Protein 7EL5 (pdb70)

Organism: Xenopus laevis (NCBI:txid8355)

B-factor: mean 45.61, std 12.73, range [25.12, 98.73]

InterPro domains:
  IPR001134 Netrin domain [PS50189] (156-281)
  IPR015526 Frizzled/secreted frizzled-related protein [PTHR11309] (25-147)
  IPR020067 Frizzled domain [PF01392] (31-131)
  IPR020067 Frizzled domain [PS50038] (22-139)
  IPR020067 Frizzled domain [SM00063] (26-141)
  IPR036790 Frizzled cysteine-rich domain superfamily [G3DSA:1.10.2000.10] (22-146)
  IPR036790 Frizzled cysteine-rich domain superfamily [SSF63501] (25-137)
  IPR041772 Sizzled, cysteine-rich domain [cd07452] (19-159)

Sequence (476 aa):
STKCVTIPTEMAMCNDVGYSEMRLPNLMGHTNMAEVVPKSAEWQNLLQTGCHPYARTFLCSLFAPVCLDTFIQPCRSMCVAVRDSCAPVLACHGHSWPESLDCDRFPAGEDMCLDTLLPKPSCQGCPLIEEFFSHKTVLEAFCDNNFAVKVKLAEGPVEFIKQGLLLPYDTRTMIEQWLLINENCAQKLIRTRPTVYVIAGDIHHGKVKVNRIFHWQKKDSQLTLATRRWRHHKCSTKCVTIPTEMAMCNDVGYSEMRLPNLMGHTNMAEVVPKSAEWQNLLQTGCHPYARTFLCSLFAPVCLDTFIQPCRSMCVAVRDSCAPVLACHHGHSWPESLDCDRFPAGEDMCLELPKPSCQGCPLIEEFFSHKTVLEAFCDNNFAVKVKLAKKKYEYETEGPVEFIKQGLLLPYDTRTMIEQWLLINENCAQKLIRTRPTVYVIAGDIHHGKVKVNRIFHWQKKDSQLTLATRRWRHHKC

Foldseek 3Di:
DKDKAFDDPLQVLPPPPPDTIAMPPFQLNDHDPVVLRVVSVVCVLLVLLPQDPCLSVQVCLRSGNDPDPDRAHAALVVLVVNQVRRQQLQVLVVHGDDPSSDSVVHHHDDPSHDDDCDAHAGRDDAADADEDDALVVVLVLPVPFQWKWKAKACGDFIGTLRQPPHDRVNVVSRVVSNCSSNVVNVCVVNPDDIWIKMWGWYCDVHHIDTHHIYTDDDPDDGVVVNSVCNVVDDD/DKDKAFDDPLQPLPCPPPDGIFIPPFQLRDHDDVVLRVVSVVCVLLVLLCLDPCLSQQVCCRRGNHPDPDRQHAALVSLVSNQVRRQQLQVLVPHGDDPSSDSVVHHDDPVSDDQAQAEGRDDAADADEDDALVVVLVLCVVFQFKKKWKWAADPHQIFTDDAIHTLHCGSHDRVCVRSRVSSNCSSNVVNVCVQYDPGIWMWMWTFYTDPSYTDTHYIYTDDPPDDRVVVNSVCNVPDDD

CATH classification: 1.10.2000.10

Structure (mmCIF, N/CA/C/O backbone):
data_7EL5
#
_entry.id   7EL5
#
_cell.length_a   63.880
_cell.length_b   77.480
_cell.length_c   107.490
_cell.angle_alpha   90.000
_cell.angle_beta   90.000
_cell.angle_gamma   90.000
#
_symmetry.space_group_name_H-M   'P 21 21 21'
#
loop_
_entity.id
_entity.type
_entity.pdbx_description
1 polymer 'Secreted Xwnt8 inhibitor sizzled'
2 water water
#
loop_
_atom_site.group_PDB
_atom_site.id
_atom_site.type_symbol
_atom_site.label_atom_id
_atom_site.label_alt_id
_atom_site.label_comp_id
_atom_site.label_asym_id
_atom_site.label_entity_id
_atom_site.label_seq_id
_atom_site.pdbx_PDB_ins_code
_atom_site.Cartn_x
_atom_site.Cartn_y
_atom_site.Cartn_z
_atom_site.occupancy
_atom_site.B_iso_or_equiv
_atom_site.auth_seq_id
_atom_site.auth_comp_id
_atom_site.auth_asym_id
_atom_site.auth_atom_id
_atom_site.pdbx_PDB_model_num
ATOM 1 N N . SER A 1 9 ? 48.870 32.813 28.084 1.00 53.17 24 SER A N 1
ATOM 2 C CA . SER A 1 9 ? 49.682 32.558 26.907 1.00 52.19 24 SER A CA 1
ATOM 3 C C . SER A 1 9 ? 49.662 31.063 26.596 1.00 52.43 24 SER A C 1
ATOM 4 O O . SER A 1 9 ? 49.688 30.205 27.481 1.00 51.09 24 SER A O 1
ATOM 7 N N . THR A 1 10 ? 49.592 30.766 25.315 1.00 50.60 25 THR A N 1
ATOM 8 C CA . THR A 1 10 ? 49.597 29.403 24.817 1.00 49.99 25 THR A CA 1
ATOM 9 C C . THR A 1 10 ? 50.773 29.260 23.866 1.00 50.70 25 THR A C 1
ATOM 10 O O . THR A 1 10 ? 51.032 30.164 23.063 1.00 47.21 25 THR A O 1
ATOM 14 N N . LYS A 1 11 ? 51.516 28.157 23.983 1.00 45.02 26 LYS A N 1
ATOM 15 C CA . LYS A 1 11 ? 52.651 27.934 23.100 1.00 47.54 26 LYS A CA 1
ATOM 16 C C . LYS A 1 11 ? 52.630 26.527 22.516 1.00 46.24 26 LYS A C 1
ATOM 17 O O . LYS A 1 11 ? 51.988 25.612 23.039 1.00 43.35 26 LYS A O 1
ATOM 23 N N . CYS A 1 12 ? 53.356 26.377 21.413 1.00 44.19 27 CYS A N 1
ATOM 24 C CA . CYS A 1 12 ? 53.499 25.115 20.700 1.00 47.44 27 CYS A CA 1
ATOM 25 C C . CYS A 1 12 ? 54.911 24.588 20.928 1.00 46.41 27 CYS A C 1
ATOM 26 O O . CYS A 1 12 ? 55.887 25.251 20.564 1.00 48.45 27 CYS A O 1
ATOM 29 N N . VAL A 1 13 ? 55.023 23.408 21.531 1.00 43.82 28 VAL A N 1
ATOM 30 C CA . VAL A 1 13 ? 56.317 22.872 21.933 1.00 43.62 28 VAL A CA 1
ATOM 31 C C . VAL A 1 13 ? 56.453 21.448 21.425 1.00 45.03 28 VAL A C 1
ATOM 32 O O . VAL A 1 13 ? 55.466 20.721 21.256 1.00 46.55 28 VAL A O 1
ATOM 36 N N . THR A 1 14 ? 57.692 21.051 21.158 1.00 44.41 29 THR A N 1
ATOM 37 C CA . THR A 1 14 ? 57.924 19.716 20.642 1.00 47.78 29 THR A CA 1
ATOM 38 C C . THR A 1 14 ? 57.678 18.678 21.735 1.00 46.83 29 THR A C 1
ATOM 39 O O . THR A 1 14 ? 57.902 18.926 22.924 1.00 44.63 29 THR A O 1
ATOM 43 N N . ILE A 1 15 ? 57.154 17.530 21.320 1.00 44.20 30 ILE A N 1
ATOM 44 C CA . ILE A 1 15 ? 56.939 16.389 22.205 1.00 46.48 30 ILE A CA 1
ATOM 45 C C . ILE A 1 15 ? 58.305 15.755 22.442 1.00 47.89 30 ILE A C 1
ATOM 46 O O . ILE A 1 15 ? 58.931 15.279 21.489 1.00 50.58 30 ILE A O 1
ATOM 51 N N . PRO A 1 16 ? 58.828 15.758 23.664 1.00 49.15 31 PRO A N 1
ATOM 52 C CA . PRO A 1 16 ? 60.134 15.136 23.894 1.00 49.59 31 PRO A CA 1
ATOM 53 C C . PRO A 1 16 ? 60.019 13.620 23.895 1.00 49.29 31 PRO A C 1
ATOM 54 O O . PRO A 1 16 ? 58.971 13.052 24.213 1.00 47.18 31 PRO A O 1
ATOM 58 N N . THR A 1 17 ? 61.111 12.966 23.494 1.00 49.10 32 THR A N 1
ATOM 59 C CA . THR A 1 17 ? 61.138 11.509 23.477 1.00 52.28 32 THR A CA 1
ATOM 60 C C . THR A 1 17 ? 60.858 10.916 24.852 1.00 50.78 32 THR A C 1
ATOM 61 O O . THR A 1 17 ? 60.345 9.795 24.937 1.00 50.81 32 THR A O 1
ATOM 65 N N . GLU A 1 18 ? 61.147 11.657 25.924 1.00 50.13 33 GLU A N 1
ATOM 66 C CA . GLU A 1 18 ? 60.933 11.142 27.271 1.00 55.55 33 GLU A CA 1
ATOM 67 C C . GLU A 1 18 ? 59.450 10.977 27.599 1.00 52.09 33 GLU A C 1
ATOM 68 O O . GLU A 1 18 ? 59.114 10.208 28.499 1.00 51.51 33 GLU A O 1
ATOM 74 N N . MET A 1 19 ? 58.562 11.679 26.891 1.00 49.11 34 MET A N 1
ATOM 75 C CA . MET A 1 19 ? 57.113 11.465 26.965 1.00 44.54 34 MET A CA 1
ATOM 76 C C . MET A 1 19 ? 56.697 10.225 26.183 1.00 44.02 34 MET A C 1
ATOM 77 O O . MET A 1 19 ? 56.312 10.292 25.015 1.00 41.13 34 MET A O 1
ATOM 82 N N . ALA A 1 20 ? 56.721 9.073 26.860 1.00 44.27 35 ALA A N 1
ATOM 83 C CA . ALA A 1 20 ? 56.440 7.819 26.174 1.00 40.51 35 ALA A CA 1
ATOM 84 C C . ALA A 1 20 ? 54.981 7.702 25.737 1.00 38.87 35 ALA A C 1
ATOM 85 O O . ALA A 1 20 ? 54.697 7.018 24.751 1.00 39.33 35 ALA A O 1
ATOM 87 N N . MET A 1 21 ? 54.048 8.319 26.466 1.00 35.96 36 MET A N 1
ATOM 88 C CA . MET A 1 21 ? 52.653 8.349 26.032 1.00 37.38 36 MET A CA 1
ATOM 89 C C . MET A 1 21 ? 52.530 8.677 24.544 1.00 36.63 36 MET A C 1
ATOM 90 O O . MET A 1 21 ? 51.810 8.009 23.795 1.00 33.04 36 MET A O 1
ATOM 95 N N . CYS A 1 22 ? 53.215 9.733 24.106 1.00 33.51 37 CYS A N 1
ATOM 96 C CA . CYS A 1 22 ? 52.863 10.400 22.853 1.00 38.96 37 CYS A CA 1
ATOM 97 C C . CYS A 1 22 ? 54.056 10.606 21.933 1.00 42.80 37 CYS A C 1
ATOM 98 O O . CYS A 1 22 ? 53.952 11.380 20.973 1.00 42.64 37 CYS A O 1
ATOM 101 N N . ASN A 1 23 ? 55.197 9.968 22.205 1.00 41.54 38 ASN A N 1
ATOM 102 C CA . ASN A 1 23 ? 56.371 10.262 21.387 1.00 44.81 38 ASN A CA 1
ATOM 103 C C . ASN A 1 23 ? 56.358 9.553 20.043 1.00 43.67 38 ASN A C 1
ATOM 104 O O . ASN A 1 23 ? 57.255 9.788 19.234 1.00 48.50 38 ASN A O 1
ATOM 109 N N . ASP A 1 24 ? 55.369 8.713 19.770 1.00 44.76 39 ASP A N 1
ATOM 110 C CA . ASP A 1 24 ? 55.334 7.963 18.514 1.00 49.57 39 ASP A CA 1
ATOM 111 C C . ASP A 1 24 ? 53.898 7.842 18.014 1.00 49.01 39 ASP A C 1
ATOM 112 O O . ASP A 1 24 ? 53.403 6.749 17.731 1.00 49.10 39 ASP A O 1
ATOM 117 N N . VAL A 1 25 ? 53.200 8.977 17.912 1.00 47.42 40 VAL A N 1
ATOM 118 C CA . VAL A 1 25 ? 51.800 8.982 17.509 1.00 50.82 40 VAL A CA 1
ATOM 119 C C . VAL A 1 25 ? 51.549 9.809 16.248 1.00 50.31 40 VAL A C 1
ATOM 120 O O . VAL A 1 25 ? 50.399 10.138 15.955 1.00 48.49 40 VAL A O 1
ATOM 124 N N . GLY A 1 26 ? 52.593 10.180 15.512 1.00 48.81 41 GLY A N 1
ATOM 125 C CA . GLY A 1 26 ? 52.366 10.751 14.193 1.00 50.96 41 GLY A CA 1
ATOM 126 C C . GLY A 1 26 ? 52.607 12.241 14.074 1.00 50.77 41 GLY A C 1
ATOM 127 O O . GLY A 1 26 ? 53.181 12.706 13.085 1.00 53.26 41 GLY A O 1
ATOM 128 N N . TYR A 1 27 ? 52.152 13.021 15.042 1.00 51.80 42 TYR A N 1
ATOM 129 C CA . TYR A 1 27 ? 52.520 14.425 15.075 1.00 47.40 42 TYR A CA 1
ATOM 130 C C . TYR A 1 27 ? 53.604 14.591 16.128 1.00 48.49 42 TYR A C 1
ATOM 131 O O . TYR A 1 27 ? 53.793 13.725 16.988 1.00 47.66 42 TYR A O 1
ATOM 140 N N . SER A 1 28 ? 54.335 15.697 16.046 1.00 45.62 43 SER A N 1
ATOM 141 C CA . SER A 1 28 ? 55.513 15.861 16.884 1.00 45.33 43 SER A CA 1
ATOM 142 C C . SER A 1 28 ? 55.476 17.076 17.797 1.00 43.94 43 SER A C 1
ATOM 143 O O . SER A 1 28 ? 56.426 17.275 18.560 1.00 45.71 43 SER A O 1
ATOM 146 N N . GLU A 1 29 ? 54.423 17.895 17.754 1.00 43.85 44 GLU A N 1
ATOM 147 C CA . GLU A 1 29 ? 54.351 19.113 18.553 1.00 40.30 44 GLU A CA 1
ATOM 148 C C . GLU A 1 29 ? 53.005 19.194 19.268 1.00 38.10 44 GLU A C 1
ATOM 149 O O . GLU A 1 29 ? 52.001 18.646 18.799 1.00 38.66 44 GLU A O 1
ATOM 155 N N . MET A 1 30 ? 52.983 19.886 20.407 1.00 36.51 45 MET A N 1
ATOM 156 C CA . MET A 1 30 ? 51.792 19.923 21.243 1.00 36.52 45 MET A CA 1
ATOM 157 C C . MET A 1 30 ? 51.567 21.302 21.841 1.00 37.64 45 MET A C 1
ATOM 158 O O . MET A 1 30 ? 52.492 22.100 21.994 1.00 38.77 45 MET A O 1
ATOM 163 N N . ARG A 1 31 ? 50.323 21.531 22.250 1.00 34.16 46 ARG A N 1
ATOM 164 C CA . ARG A 1 31 ? 49.886 22.781 22.861 1.00 38.73 46 ARG A CA 1
ATOM 165 C C . ARG A 1 31 ? 50.080 22.766 24.376 1.00 39.73 46 ARG A C 1
ATOM 166 O O . ARG A 1 31 ? 49.794 21.765 25.054 1.00 31.35 46 ARG A O 1
ATOM 174 N N . LEU A 1 32 ? 50.592 23.876 24.896 1.00 34.20 47 LEU A N 1
ATOM 175 C CA . LEU A 1 32 ? 50.586 24.150 26.328 1.00 37.78 47 LEU A CA 1
ATOM 176 C C . LEU A 1 32 ? 49.852 25.464 26.571 1.00 41.92 47 LEU A C 1
ATOM 177 O O . LEU A 1 32 ? 50.085 26.434 25.835 1.00 40.64 47 LEU A O 1
ATOM 182 N N . PRO A 1 33 ? 48.945 25.538 27.557 1.00 40.06 48 PRO A N 1
ATOM 183 C CA . PRO A 1 33 ? 48.508 24.415 28.403 1.00 37.60 48 PRO A CA 1
ATOM 184 C C . PRO A 1 33 ? 47.778 23.318 27.632 1.00 36.21 48 PRO A C 1
ATOM 185 O O . PRO A 1 33 ? 47.186 23.588 26.573 1.00 36.21 48 PRO A O 1
ATOM 189 N N . ASN A 1 34 ? 47.832 22.082 28.128 1.00 35.65 49 ASN A N 1
ATOM 190 C CA . ASN A 1 34 ? 47.131 21.008 27.442 1.00 35.63 49 ASN A CA 1
ATOM 191 C C . ASN A 1 34 ? 45.700 20.960 27.978 1.00 36.45 49 ASN A C 1
ATOM 192 O O . ASN A 1 34 ? 45.285 21.830 28.749 1.00 35.48 49 ASN A O 1
ATOM 197 N N . LEU A 1 35 ? 44.912 19.966 27.562 1.00 35.23 50 LEU A N 1
ATOM 198 C CA . LEU A 1 35 ? 43.531 19.880 28.032 1.00 35.89 50 LEU A CA 1
ATOM 199 C C . LEU A 1 35 ? 43.418 19.410 29.472 1.00 37.41 50 LEU A C 1
ATOM 200 O O . LEU A 1 35 ? 42.336 19.523 30.058 1.00 40.01 50 LEU A O 1
ATOM 205 N N . MET A 1 36 ? 44.494 18.885 30.048 1.00 35.17 51 MET A N 1
ATOM 206 C CA . MET A 1 36 ? 44.605 18.540 31.465 1.00 36.38 51 MET A CA 1
ATOM 207 C C . MET A 1 36 ? 44.921 19.734 32.354 1.00 38.87 51 MET A C 1
ATOM 208 O O . MET A 1 36 ? 44.983 19.568 33.577 1.00 37.08 51 MET A O 1
ATOM 213 N N . GLY A 1 37 ? 45.144 20.917 31.773 1.00 37.91 52 GLY A N 1
ATOM 214 C CA . GLY A 1 37 ? 45.523 22.077 32.556 1.00 40.73 52 GLY A CA 1
ATOM 215 C C . GLY A 1 37 ? 46.981 22.143 32.953 1.00 41.64 52 GLY A C 1
ATOM 216 O O . GLY A 1 37 ? 47.361 23.086 33.657 1.00 41.79 52 GLY A O 1
ATOM 217 N N . HIS A 1 38 ? 47.812 21.180 32.540 1.00 36.37 53 HIS A N 1
ATOM 218 C CA . HIS A 1 38 ? 49.245 21.295 32.780 1.00 39.08 53 HIS A CA 1
ATOM 219 C C . HIS A 1 38 ? 49.808 22.478 31.996 1.00 42.10 53 HIS A C 1
ATOM 220 O O . HIS A 1 38 ? 49.468 22.687 30.827 1.00 37.52 53 HIS A O 1
ATOM 227 N N . THR A 1 39 ? 50.690 23.245 32.645 1.00 39.97 54 THR A N 1
ATOM 228 C CA . THR A 1 39 ? 51.216 24.487 32.086 1.00 43.74 54 THR A CA 1
ATOM 229 C C . THR A 1 39 ? 52.638 24.355 31.558 1.00 43.41 54 THR A C 1
ATOM 230 O O . THR A 1 39 ? 53.107 25.259 30.859 1.00 46.77 54 THR A O 1
ATOM 234 N N . ASN A 1 40 ? 53.345 23.284 31.893 1.00 40.05 55 ASN A N 1
ATOM 235 C CA . ASN A 1 40 ? 54.730 23.139 31.467 1.00 44.54 55 ASN A CA 1
ATOM 236 C C . ASN A 1 40 ? 55.098 21.665 31.356 1.00 44.79 55 ASN A C 1
ATOM 237 O O . ASN A 1 40 ? 54.416 20.782 31.897 1.00 44.13 55 ASN A O 1
ATOM 242 N N . MET A 1 41 ? 56.206 21.403 30.652 1.00 43.82 56 MET A N 1
ATOM 243 C CA . MET A 1 41 ? 56.584 20.028 30.340 1.00 43.35 56 MET A CA 1
ATOM 244 C C . MET A 1 41 ? 57.107 19.272 31.552 1.00 44.57 56 MET A C 1
ATOM 245 O O . MET A 1 41 ? 57.034 18.035 31.574 1.00 40.78 56 MET A O 1
ATOM 250 N N . ALA A 1 42 ? 57.643 19.971 32.554 1.00 44.23 57 ALA A N 1
ATOM 251 C CA . ALA A 1 42 ? 58.033 19.282 33.779 1.00 44.07 57 ALA A CA 1
ATOM 252 C C . ALA A 1 42 ? 56.829 18.691 34.495 1.00 43.86 57 ALA A C 1
ATOM 253 O O . ALA A 1 42 ? 56.985 17.761 35.287 1.00 44.29 57 ALA A O 1
ATOM 255 N N . GLU A 1 43 ? 55.637 19.227 34.251 1.00 43.06 58 GLU A N 1
ATOM 256 C CA . GLU A 1 43 ? 54.395 18.670 34.767 1.00 42.28 58 GLU A CA 1
ATOM 257 C C . GLU A 1 43 ? 53.790 17.631 33.817 1.00 40.25 58 GLU A C 1
ATOM 258 O O . GLU A 1 43 ? 53.367 16.552 34.260 1.00 38.66 58 GLU A O 1
ATOM 264 N N . VAL A 1 44 ? 53.797 17.918 32.512 1.00 38.01 59 VAL A N 1
ATOM 265 C CA . VAL A 1 44 ? 53.182 17.031 31.521 1.00 38.00 59 VAL A CA 1
ATOM 266 C C . VAL A 1 44 ? 53.792 15.630 31.570 1.00 37.68 59 VAL A C 1
ATOM 267 O O . VAL A 1 44 ? 53.074 14.619 31.558 1.00 35.14 59 VAL A O 1
ATOM 271 N N . VAL A 1 45 ? 55.120 15.542 31.560 1.00 36.79 60 VAL A N 1
ATOM 272 C CA . VAL A 1 45 ? 55.805 14.267 31.356 1.00 37.67 60 VAL A CA 1
ATOM 273 C C . VAL A 1 45 ? 55.585 13.293 32.516 1.00 36.76 60 VAL A C 1
ATOM 274 O O . VAL A 1 45 ? 55.182 12.147 32.271 1.00 35.99 60 VAL A O 1
ATOM 278 N N . PRO A 1 46 ? 55.832 13.664 33.777 1.00 37.81 61 PRO A N 1
ATOM 279 C CA . PRO A 1 46 ? 55.572 12.686 34.851 1.00 37.24 61 PRO A CA 1
ATOM 280 C C . PRO A 1 46 ? 54.099 12.354 35.013 1.00 36.83 61 PRO A C 1
ATOM 281 O O . PRO A 1 46 ? 53.771 11.200 35.313 1.00 34.73 61 PRO A O 1
ATOM 285 N N . LYS A 1 47 ? 53.193 13.321 34.824 1.00 34.01 62 LYS A N 1
ATOM 286 C CA . LYS A 1 47 ? 51.773 12.985 34.876 1.00 35.27 62 LYS A CA 1
ATOM 287 C C . LYS A 1 47 ? 51.412 11.987 33.781 1.00 34.30 62 LYS A C 1
ATOM 288 O O . LYS A 1 47 ? 50.642 11.047 34.008 1.00 34.46 62 LYS A O 1
ATOM 294 N N . SER A 1 48 ? 51.953 12.180 32.582 1.00 32.45 63 SER A N 1
ATOM 295 C CA . SER A 1 48 ? 51.684 11.243 31.499 1.00 34.70 63 SER A CA 1
ATOM 296 C C . SER A 1 48 ? 52.278 9.869 31.792 1.00 32.58 63 SER A C 1
ATOM 297 O O . SER A 1 48 ? 51.678 8.842 31.437 1.00 32.46 63 SER A O 1
ATOM 300 N N . ALA A 1 49 ? 53.439 9.833 32.453 1.00 32.57 64 ALA A N 1
ATOM 301 C CA . ALA A 1 49 ? 54.103 8.571 32.764 1.00 36.27 64 ALA A CA 1
ATOM 302 C C . ALA A 1 49 ? 53.278 7.691 33.705 1.00 36.03 64 ALA A C 1
ATOM 303 O O . ALA A 1 49 ? 53.437 6.458 33.689 1.00 38.37 64 ALA A O 1
ATOM 305 N N . GLU A 1 50 ? 52.399 8.285 34.532 1.00 33.87 65 GLU A N 1
ATOM 306 C CA . GLU A 1 50 ? 51.488 7.474 35.352 1.00 34.72 65 GLU A CA 1
ATOM 307 C C . GLU A 1 50 ? 50.642 6.500 34.542 1.00 36.62 65 GLU A C 1
ATOM 308 O O . GLU A 1 50 ? 50.097 5.554 35.119 1.00 30.37 65 GLU A O 1
ATOM 314 N N . TRP A 1 51 ? 50.471 6.737 33.245 1.00 32.32 66 TRP A N 1
ATOM 315 C CA . TRP A 1 51 ? 49.611 5.914 32.412 1.00 35.15 66 TRP A CA 1
ATOM 316 C C . TRP A 1 51 ? 50.379 4.836 31.666 1.00 34.92 66 TRP A C 1
ATOM 317 O O . TRP A 1 51 ? 49.763 4.055 30.937 1.00 32.97 66 TRP A O 1
ATOM 328 N N . GLN A 1 52 ? 51.700 4.772 31.842 1.00 34.68 67 GLN A N 1
ATOM 329 C CA . GLN A 1 52 ? 52.521 3.926 30.984 1.00 38.07 67 GLN A CA 1
ATOM 330 C C . GLN A 1 52 ? 52.176 2.453 31.165 1.00 37.45 67 GLN A C 1
ATOM 331 O O . GLN A 1 52 ? 52.046 1.724 30.181 1.00 36.16 67 GLN A O 1
ATOM 337 N N . ASN A 1 53 ? 51.991 2.014 32.413 1.00 35.14 68 ASN A N 1
ATOM 338 C CA . ASN A 1 53 ? 51.593 0.634 32.677 1.00 39.86 68 ASN A CA 1
ATOM 339 C C . ASN A 1 53 ? 50.258 0.317 32.021 1.00 38.14 68 ASN A C 1
ATOM 340 O O . ASN A 1 53 ? 50.118 -0.704 31.337 1.00 33.55 68 ASN A O 1
ATOM 345 N N . LEU A 1 54 ? 49.269 1.204 32.198 1.00 32.75 69 LEU A N 1
ATOM 346 C CA . LEU A 1 54 ? 47.935 0.974 31.644 1.00 32.79 69 LEU A CA 1
ATOM 347 C C . LEU A 1 54 ? 47.988 0.797 30.134 1.00 38.19 69 LEU A C 1
ATOM 348 O O . LEU A 1 54 ? 47.376 -0.128 29.581 1.00 33.83 69 LEU A O 1
ATOM 353 N N . LEU A 1 55 ? 48.716 1.685 29.451 1.00 35.23 70 LEU A N 1
ATOM 354 C CA . LEU A 1 55 ? 48.767 1.655 27.995 1.00 36.64 70 LEU A CA 1
ATOM 355 C C . LEU A 1 55 ? 49.422 0.380 27.476 1.00 37.70 70 LEU A C 1
ATOM 356 O O . LEU A 1 55 ? 49.159 -0.022 26.342 1.00 39.39 70 LEU A O 1
ATOM 361 N N . GLN A 1 56 ? 50.250 -0.274 28.282 1.00 37.59 71 GLN A N 1
ATOM 362 C CA . GLN A 1 56 ? 50.847 -1.527 27.835 1.00 39.49 71 GLN A CA 1
ATOM 363 C C . GLN A 1 56 ? 49.909 -2.716 27.964 1.00 37.48 71 GLN A C 1
ATOM 364 O O . GLN A 1 56 ? 50.233 -3.792 27.444 1.00 38.93 71 GLN A O 1
ATOM 370 N N . THR A 1 57 ? 48.765 -2.563 28.638 1.00 37.52 72 THR 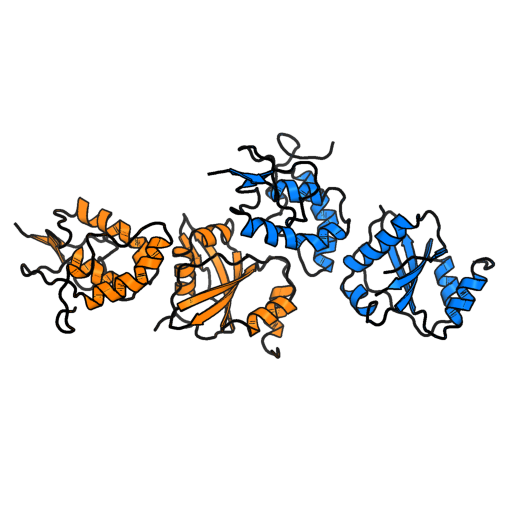A N 1
ATOM 371 C CA . THR A 1 57 ? 47.854 -3.685 28.825 1.00 37.46 72 THR A CA 1
ATOM 372 C C . THR A 1 57 ? 47.006 -3.967 27.599 1.00 37.81 72 THR A C 1
ATOM 373 O O . THR A 1 57 ? 46.347 -5.014 27.555 1.00 36.89 72 THR A O 1
ATOM 377 N N . GLY A 1 58 ? 46.997 -3.063 26.614 1.00 38.17 73 GLY A N 1
ATOM 378 C CA . GLY A 1 58 ? 46.157 -3.237 25.453 1.00 33.04 73 GLY A CA 1
ATOM 379 C C . GLY A 1 58 ? 44.669 -3.193 25.722 1.00 35.55 73 GLY A C 1
ATOM 380 O O . GLY A 1 58 ? 43.907 -3.685 24.901 1.00 35.78 73 GLY A O 1
ATOM 381 N N . CYS A 1 59 ? 44.218 -2.584 26.829 1.00 34.93 74 CYS A N 1
ATOM 382 C CA . CYS A 1 59 ? 42.793 -2.631 27.189 1.00 36.07 74 CYS A CA 1
ATOM 383 C C . CYS A 1 59 ? 41.867 -1.944 26.173 1.00 36.15 74 CYS A C 1
ATOM 384 O O . CYS A 1 59 ? 40.685 -2.300 26.091 1.00 35.00 74 CYS A O 1
ATOM 387 N N . HIS A 1 60 ? 42.353 -0.985 25.392 1.00 34.40 75 HIS A N 1
ATOM 388 C CA . HIS A 1 60 ? 41.505 -0.407 24.358 1.00 36.78 75 HIS A CA 1
ATOM 389 C C . HIS A 1 60 ? 42.382 0.169 23.256 1.00 36.36 75 HIS A C 1
ATOM 390 O O . HIS A 1 60 ? 43.349 0.901 23.528 1.00 34.18 75 HIS A O 1
ATOM 397 N N . PRO A 1 61 ? 42.073 -0.140 22.001 1.00 36.86 76 PRO A N 1
ATOM 398 C CA . PRO A 1 61 ? 42.936 0.316 20.900 1.00 39.03 76 PRO A CA 1
ATOM 399 C C . PRO A 1 61 ? 43.039 1.823 20.795 1.00 36.55 76 PRO A C 1
ATOM 400 O O . PRO A 1 61 ? 44.040 2.313 20.259 1.00 37.57 76 PRO A O 1
ATOM 404 N N . TYR A 1 62 ? 42.041 2.569 21.275 1.00 35.80 77 TYR A N 1
ATOM 405 C CA . TYR A 1 62 ? 42.043 4.029 21.214 1.00 39.20 77 TYR A CA 1
ATOM 406 C C . TYR A 1 62 ? 42.489 4.683 22.523 1.00 35.24 77 TYR A C 1
ATOM 407 O O . TYR A 1 62 ? 42.399 5.912 22.654 1.00 33.08 77 TYR A O 1
ATOM 416 N N . ALA A 1 63 ? 42.964 3.895 23.490 1.00 33.62 78 ALA A N 1
ATOM 417 C CA . ALA A 1 63 ? 43.374 4.461 24.772 1.00 33.00 78 ALA A CA 1
ATOM 418 C C . ALA A 1 63 ? 44.467 5.508 24.580 1.00 33.11 78 ALA A C 1
ATOM 419 O O . ALA A 1 63 ? 44.377 6.622 25.117 1.00 30.98 78 ALA A O 1
ATOM 421 N N . ARG A 1 64 ? 45.491 5.187 23.785 1.00 30.43 79 ARG A N 1
ATOM 422 C CA . ARG A 1 64 ? 46.589 6.130 23.597 1.00 32.99 79 ARG A CA 1
ATOM 423 C C . ARG A 1 64 ? 46.136 7.358 22.810 1.00 32.69 79 ARG A C 1
ATOM 424 O O . ARG A 1 64 ? 46.528 8.487 23.136 1.00 28.72 79 ARG A O 1
ATOM 432 N N . THR A 1 65 ? 45.299 7.160 21.789 1.00 31.37 80 THR A N 1
ATOM 433 C CA . THR A 1 65 ? 44.761 8.295 21.034 1.00 35.35 80 THR A CA 1
ATOM 434 C C . THR A 1 65 ? 43.983 9.232 21.947 1.00 33.15 80 THR A C 1
ATOM 435 O O . THR A 1 65 ? 44.143 10.461 21.895 1.00 33.56 80 THR A O 1
ATOM 439 N N . PHE A 1 66 ? 43.130 8.649 22.788 1.00 29.44 81 PHE A N 1
ATOM 440 C CA . PHE A 1 66 ? 42.313 9.412 23.714 1.00 33.56 81 PHE A CA 1
ATOM 441 C C . PHE A 1 66 ? 43.182 10.211 24.674 1.00 34.29 81 PHE A C 1
ATOM 442 O O . PHE A 1 66 ? 42.956 11.411 24.882 1.00 30.47 81 PHE A O 1
ATOM 450 N N . LEU A 1 67 ? 44.172 9.547 25.295 1.00 31.75 82 LEU A N 1
ATOM 451 C CA . LEU A 1 67 ? 45.004 10.232 26.278 1.00 30.90 82 LEU A CA 1
ATOM 452 C C . LEU A 1 67 ? 45.901 11.290 25.629 1.00 31.24 82 LEU A C 1
ATOM 453 O O . LEU A 1 67 ? 46.072 12.386 26.179 1.00 29.11 82 LEU A O 1
ATOM 458 N N . CYS A 1 68 ? 46.493 10.989 24.475 1.00 29.96 83 CYS A N 1
ATOM 459 C CA . CYS A 1 68 ? 47.340 11.992 23.820 1.00 32.94 83 CYS A CA 1
ATOM 460 C C . CYS A 1 68 ? 46.551 13.229 23.392 1.00 31.80 83 CYS A C 1
ATOM 461 O O . CYS A 1 68 ? 47.083 14.347 23.417 1.00 29.96 83 CYS A O 1
ATOM 464 N N . SER A 1 69 ? 45.287 13.067 23.011 1.00 30.52 84 SER A N 1
ATOM 465 C CA . SER A 1 69 ? 44.510 14.247 22.656 1.00 32.85 84 SER A CA 1
ATOM 466 C C . SER A 1 69 ? 44.311 15.180 23.844 1.00 32.77 84 SER A C 1
ATOM 467 O O . SER A 1 69 ? 44.041 16.370 23.641 1.00 33.53 84 SER A O 1
ATOM 470 N N . LEU A 1 70 ? 44.455 14.679 25.077 1.00 30.39 85 LEU A N 1
ATOM 471 C CA . LEU A 1 70 ? 44.353 15.491 26.278 1.00 29.26 85 LEU A CA 1
ATOM 472 C C . LEU A 1 70 ? 45.710 15.956 26.783 1.00 33.00 85 LEU A C 1
ATOM 473 O O . LEU A 1 70 ? 45.852 17.121 27.216 1.00 31.44 85 LEU A O 1
ATOM 478 N N . PHE A 1 71 ? 46.711 15.069 26.725 1.00 29.20 86 PHE A N 1
ATOM 479 C CA . PHE A 1 71 ? 48.042 15.348 27.262 1.00 31.37 86 PHE A CA 1
ATOM 480 C C . PHE A 1 71 ? 48.916 16.100 26.261 1.00 32.65 86 PHE A C 1
ATOM 481 O O . PHE A 1 71 ? 49.710 16.961 26.663 1.00 29.27 86 PHE A O 1
ATOM 489 N N . ALA A 1 72 ? 48.774 15.790 24.971 1.00 28.84 87 ALA A N 1
ATOM 490 C CA . ALA A 1 72 ? 49.579 16.382 23.899 1.00 35.49 87 ALA A CA 1
ATOM 491 C C . ALA A 1 72 ? 48.675 16.867 22.763 1.00 32.00 87 ALA A C 1
ATOM 492 O O . ALA A 1 72 ? 48.744 16.374 21.628 1.00 31.90 87 ALA A O 1
ATOM 494 N N . PRO A 1 73 ? 47.804 17.836 23.035 1.00 31.88 88 PRO A N 1
ATOM 495 C CA . PRO A 1 73 ? 46.868 18.277 21.998 1.00 33.76 88 PRO A CA 1
ATOM 496 C C . PRO A 1 73 ? 47.579 19.032 20.886 1.00 34.65 88 PRO A C 1
ATOM 497 O O . PRO A 1 73 ? 48.618 19.661 21.096 1.00 35.18 88 PRO A O 1
ATOM 501 N N . VAL A 1 74 ? 46.980 18.987 19.697 1.00 34.97 89 VAL A N 1
ATOM 502 C CA . VAL A 1 74 ? 47.555 19.678 18.546 1.00 35.65 89 VAL A CA 1
ATOM 503 C C . VAL A 1 74 ? 47.557 21.188 18.764 1.00 41.32 89 VAL A C 1
ATOM 504 O O . VAL A 1 74 ? 46.851 21.731 19.628 1.00 40.03 89 VAL A O 1
ATOM 508 N N . CYS A 1 75 ? 48.390 21.871 17.980 1.00 38.36 90 CYS A N 1
ATOM 509 C CA . CYS A 1 75 ? 48.712 23.277 18.206 1.00 44.08 90 CYS A CA 1
ATOM 510 C C . CYS A 1 75 ? 47.715 24.204 17.503 1.00 45.24 90 CYS A C 1
ATOM 511 O O . CYS A 1 75 ? 48.035 24.954 16.575 1.00 46.68 90 CYS A O 1
ATOM 514 N N . LEU A 1 76 ? 46.484 24.169 18.003 1.00 47.09 91 LEU A N 1
ATOM 515 C CA . LEU A 1 76 ? 45.480 25.186 17.724 1.00 48.83 91 LEU A CA 1
ATOM 516 C C . LEU A 1 76 ? 45.173 25.956 19.001 1.00 51.93 91 LEU A C 1
ATOM 517 O O . LEU A 1 76 ? 45.451 25.488 20.106 1.00 46.61 91 LEU A O 1
ATOM 522 N N . ASP A 1 77 ? 44.614 27.168 18.861 1.00 50.80 92 ASP A N 1
ATOM 523 C CA . ASP A 1 77 ? 44.116 27.779 20.088 1.00 52.78 92 ASP A CA 1
ATOM 524 C C . ASP A 1 77 ? 42.796 27.149 20.508 1.00 52.55 92 ASP A C 1
ATOM 525 O O . ASP A 1 77 ? 42.482 27.095 21.703 1.00 52.92 92 ASP A O 1
ATOM 530 N N . THR A 1 78 ? 42.023 26.666 19.547 1.00 52.37 93 THR A N 1
ATOM 531 C CA . THR A 1 78 ? 40.823 25.912 19.856 1.00 52.26 93 THR A CA 1
ATOM 532 C C . THR A 1 78 ? 41.191 24.524 20.384 1.00 50.23 93 THR A C 1
ATOM 533 O O . THR A 1 78 ? 42.029 23.828 19.806 1.00 48.73 93 THR A O 1
ATOM 537 N N . PHE A 1 79 ? 40.573 24.129 21.487 1.00 48.52 94 PHE A N 1
ATOM 538 C CA . PHE A 1 79 ? 40.731 22.774 22.005 1.00 45.77 94 PHE A CA 1
ATOM 539 C C . PHE A 1 79 ? 39.800 21.826 21.248 1.00 44.60 94 PHE A C 1
ATOM 540 O O . PHE A 1 79 ? 38.588 22.058 21.187 1.00 49.42 94 PHE A O 1
ATOM 548 N N . ILE A 1 80 ? 40.342 20.772 20.647 1.00 42.14 95 ILE A N 1
ATOM 549 C CA . ILE A 1 80 ? 39.516 19.746 20.022 1.00 41.61 95 ILE A CA 1
ATOM 550 C C . ILE A 1 80 ? 39.464 18.594 21.025 1.00 44.44 95 ILE A C 1
ATOM 551 O O . ILE A 1 80 ? 40.420 17.826 21.161 1.00 42.50 95 ILE A O 1
ATOM 556 N N . GLN A 1 81 ? 38.360 18.482 21.741 1.00 41.50 96 GLN A N 1
ATOM 557 C CA . GLN A 1 81 ? 38.232 17.517 22.824 1.00 40.73 96 GLN A CA 1
ATOM 558 C C . GLN A 1 81 ? 37.838 16.153 22.266 1.00 37.97 96 GLN A C 1
ATOM 559 O O . GLN A 1 81 ? 37.123 16.082 21.271 1.00 39.20 96 GLN A O 1
ATOM 565 N N . PRO A 1 82 ? 38.225 15.049 22.912 1.00 40.58 97 PRO A N 1
ATOM 566 C CA . PRO A 1 82 ? 37.603 13.765 22.555 1.00 38.37 97 PRO A CA 1
ATOM 567 C C . PRO A 1 82 ? 36.104 13.840 22.810 1.00 37.90 97 PRO A C 1
ATOM 568 O O . PRO A 1 82 ? 35.651 14.532 23.728 1.00 36.92 97 PRO A O 1
ATOM 572 N N . CYS A 1 83 ? 35.327 13.185 21.947 1.00 35.20 98 CYS A N 1
ATOM 573 C CA . CYS A 1 83 ? 33.883 13.107 22.154 1.00 37.88 98 CYS A CA 1
ATOM 574 C C . CYS A 1 83 ? 33.577 12.238 23.372 1.00 36.63 98 CYS A C 1
ATOM 575 O O . CYS A 1 83 ? 34.346 11.343 23.718 1.00 31.66 98 CYS A O 1
ATOM 578 N N . ARG A 1 84 ? 32.433 12.512 24.014 1.00 35.56 99 ARG A N 1
ATOM 579 C CA . ARG A 1 84 ? 32.046 11.746 25.201 1.00 36.85 99 ARG A CA 1
ATOM 580 C C . ARG A 1 84 ? 32.061 10.250 24.913 1.00 35.56 99 ARG A C 1
ATOM 581 O O . ARG A 1 84 ? 32.528 9.450 25.734 1.00 35.03 99 ARG A O 1
ATOM 589 N N . SER A 1 85 ? 31.588 9.857 23.730 1.00 34.23 100 SER A N 1
ATOM 590 C CA . SER A 1 85 ? 31.486 8.430 23.416 1.00 36.42 100 SER A CA 1
ATOM 591 C C . SER A 1 85 ? 32.856 7.762 23.360 1.00 36.32 100 SER A C 1
ATOM 592 O O . SER A 1 85 ? 32.974 6.564 23.637 1.00 36.51 100 SER A O 1
ATOM 595 N N . MET A 1 86 ? 33.901 8.507 22.984 1.00 36.58 101 MET A N 1
ATOM 596 C CA . MET A 1 86 ? 35.255 7.960 23.047 1.00 38.57 101 MET A CA 1
ATOM 597 C C . MET A 1 86 ? 35.730 7.817 24.491 1.00 34.60 101 MET A C 1
ATOM 598 O O . MET A 1 86 ? 36.349 6.806 24.855 1.00 31.93 101 MET A O 1
ATOM 603 N N . CYS A 1 87 ? 35.453 8.816 25.335 1.00 33.87 102 CYS A N 1
ATOM 604 C CA . CYS A 1 87 ? 35.774 8.666 26.751 1.00 31.11 102 CYS A CA 1
ATOM 605 C C . CYS A 1 87 ? 35.075 7.437 27.336 1.00 31.79 102 CYS A C 1
ATOM 606 O O . CYS A 1 87 ? 35.693 6.634 28.047 1.00 32.94 102 CYS A O 1
ATOM 609 N N . VAL A 1 88 ? 33.783 7.273 27.031 1.00 32.02 103 VAL A N 1
ATOM 610 C CA . VAL A 1 88 ? 33.007 6.175 27.613 1.00 34.28 103 VAL A CA 1
ATOM 611 C C . VAL A 1 88 ? 33.569 4.833 27.160 1.00 32.82 103 VAL A C 1
ATOM 612 O O . VAL A 1 88 ? 33.711 3.906 27.964 1.00 32.98 103 VAL A O 1
ATOM 616 N N . ALA A 1 89 ? 33.919 4.712 25.873 1.00 31.06 104 ALA A N 1
ATOM 617 C CA . ALA A 1 89 ? 34.430 3.438 25.368 1.00 35.73 104 ALA A CA 1
ATOM 618 C C . ALA A 1 89 ? 35.779 3.101 25.988 1.00 34.33 104 ALA A C 1
ATOM 619 O O . ALA A 1 89 ? 36.024 1.944 26.359 1.00 33.46 104 ALA A O 1
ATOM 621 N N . VAL A 1 90 ? 36.665 4.096 26.126 1.00 30.83 105 VAL A N 1
ATOM 622 C CA . VAL A 1 90 ? 37.967 3.824 26.720 1.00 30.32 105 VAL A CA 1
ATOM 623 C C . VAL A 1 90 ? 37.814 3.554 28.209 1.00 33.41 105 VAL A C 1
ATOM 624 O O . VAL A 1 90 ? 38.394 2.597 28.735 1.00 29.81 105 VAL A O 1
ATOM 628 N N . ARG A 1 91 ? 37.009 4.366 28.907 1.00 29.25 106 ARG A N 1
ATOM 629 C CA . ARG A 1 91 ? 36.783 4.123 30.328 1.00 31.85 106 ARG A CA 1
ATOM 630 C C . ARG A 1 91 ? 36.243 2.714 30.573 1.00 33.16 106 ARG A C 1
ATOM 631 O O . ARG A 1 91 ? 36.698 2.014 31.483 1.00 29.92 106 ARG A O 1
ATOM 639 N N . ASP A 1 92 ? 35.267 2.278 29.777 1.00 34.73 107 ASP A N 1
ATOM 640 C CA . ASP A 1 92 ? 34.624 1.014 30.112 1.00 33.09 107 ASP A CA 1
ATOM 641 C C . ASP A 1 92 ? 35.563 -0.172 29.922 1.00 35.64 107 ASP A C 1
ATOM 642 O O . ASP A 1 92 ? 35.423 -1.182 30.625 1.00 33.93 107 ASP A O 1
ATOM 647 N N . SER A 1 93 ? 36.528 -0.071 29.008 1.00 35.10 108 SER A N 1
ATOM 648 C CA . SER A 1 93 ? 37.487 -1.153 28.813 1.00 33.64 108 SER A CA 1
ATOM 649 C C . SER A 1 93 ? 38.694 -1.039 29.725 1.00 36.41 108 SER A C 1
ATOM 650 O O . SER A 1 93 ? 39.276 -2.074 30.109 1.00 31.15 108 SER A O 1
ATOM 653 N N . CYS A 1 94 ? 39.078 0.185 30.112 1.00 28.94 109 CYS A N 1
ATOM 654 C CA . CYS A 1 94 ? 40.339 0.359 30.813 1.00 28.86 109 CYS A CA 1
ATOM 655 C C . CYS A 1 94 ? 40.199 0.613 32.303 1.00 30.19 109 CYS A C 1
ATOM 656 O O . CYS A 1 94 ? 41.120 0.293 33.043 1.00 29.72 109 CYS A O 1
ATOM 659 N N . ALA A 1 95 ? 39.074 1.153 32.771 1.00 29.96 110 ALA A N 1
ATOM 660 C CA . ALA A 1 95 ? 38.875 1.266 34.211 1.00 30.64 110 ALA A CA 1
ATOM 661 C C . ALA A 1 95 ? 38.887 -0.084 34.922 1.00 32.50 110 ALA A C 1
ATOM 662 O O . ALA A 1 95 ? 39.393 -0.136 36.055 1.00 31.81 110 ALA A O 1
ATOM 664 N N . PRO A 1 96 ? 38.392 -1.197 34.350 1.00 33.85 111 PRO A N 1
ATOM 665 C CA . PRO A 1 96 ? 38.595 -2.486 35.056 1.00 32.78 111 PRO A CA 1
ATOM 666 C C . PRO A 1 96 ? 40.064 -2.816 35.256 1.00 30.13 111 PRO A C 1
ATOM 667 O O . PRO A 1 96 ? 40.432 -3.391 36.289 1.00 34.30 111 PRO A O 1
ATOM 671 N N . VAL A 1 97 ? 40.915 -2.489 34.280 1.00 26.12 112 VAL A N 1
ATOM 672 C CA . VAL A 1 97 ? 42.346 -2.747 34.425 1.00 28.37 112 VAL A CA 1
ATOM 673 C C . VAL A 1 97 ? 42.938 -1.874 35.537 1.00 33.99 112 VAL A C 1
ATOM 674 O O . VAL A 1 97 ? 43.697 -2.357 36.388 1.00 29.49 112 VAL A O 1
ATOM 678 N N . LEU A 1 98 ? 42.615 -0.571 35.539 1.00 29.06 113 LEU A N 1
ATOM 679 C CA . LEU A 1 98 ? 43.064 0.279 36.647 1.00 30.78 113 LEU A CA 1
ATOM 680 C C . LEU A 1 98 ? 42.679 -0.328 37.997 1.00 30.96 113 LEU A C 1
ATOM 681 O O . LEU A 1 98 ? 43.514 -0.431 38.902 1.00 29.11 113 LEU A O 1
ATOM 686 N N . ALA A 1 99 ? 41.415 -0.747 38.148 1.00 30.83 114 ALA A N 1
ATOM 687 C CA . ALA A 1 99 ? 40.966 -1.316 39.419 1.00 34.45 114 ALA A CA 1
ATOM 688 C C . ALA A 1 99 ? 41.777 -2.551 39.799 1.00 35.40 114 ALA A C 1
ATOM 689 O O . ALA A 1 99 ? 41.986 -2.821 40.992 1.00 33.02 114 ALA A O 1
ATOM 691 N N . CYS A 1 100 ? 42.287 -3.275 38.800 1.00 32.58 115 CYS A N 1
ATOM 692 C CA . CYS A 1 100 ? 43.092 -4.458 39.066 1.00 36.20 115 CYS A CA 1
ATOM 693 C C . CYS A 1 100 ? 44.451 -4.051 39.629 1.00 38.26 115 CYS A C 1
ATOM 694 O O . CYS A 1 100 ? 45.130 -4.864 40.265 1.00 35.83 115 CYS A O 1
ATOM 697 N N . HIS A 1 101 ? 44.860 -2.799 39.407 1.00 34.28 116 HIS A N 1
ATOM 698 C CA . HIS A 1 101 ? 46.085 -2.243 39.973 1.00 34.31 116 HIS A CA 1
ATOM 699 C C . HIS A 1 101 ? 45.844 -1.461 41.269 1.00 36.38 116 HIS A C 1
ATOM 700 O O . HIS A 1 101 ? 46.784 -0.862 41.800 1.00 36.50 116 HIS A O 1
ATOM 707 N N . GLY A 1 102 ? 44.625 -1.472 41.807 1.00 34.81 117 GLY A N 1
ATOM 708 C CA . GLY A 1 102 ? 44.304 -0.650 42.958 1.00 36.14 117 GLY A CA 1
ATOM 709 C C . GLY A 1 102 ? 44.069 0.818 42.638 1.00 36.16 117 GLY A C 1
ATOM 710 O O . GLY A 1 102 ? 44.073 1.657 43.546 1.00 34.66 117 GLY A O 1
ATOM 711 N N . HIS A 1 103 ? 43.869 1.154 41.373 1.00 33.17 118 HIS A N 1
ATOM 712 C CA . HIS A 1 103 ? 43.663 2.524 40.932 1.00 33.97 118 HIS A CA 1
ATOM 713 C C . HIS A 1 103 ? 42.245 2.689 40.411 1.00 37.47 118 HIS A C 1
ATOM 714 O O . HIS A 1 103 ? 41.506 1.720 40.231 1.00 36.37 118 HIS A O 1
ATOM 721 N N . SER A 1 104 ? 41.859 3.939 40.152 1.00 34.67 119 SER A N 1
ATOM 722 C CA . SER A 1 104 ? 40.532 4.199 39.633 1.00 34.40 119 SER A CA 1
ATOM 723 C C . SER A 1 104 ? 40.652 5.138 38.441 1.00 34.17 119 SER A C 1
ATOM 724 O O . SER A 1 104 ? 41.658 5.840 38.270 1.00 32.00 119 SER A O 1
ATOM 727 N N . TRP A 1 105 ? 39.626 5.124 37.606 1.00 32.37 120 TRP A N 1
ATOM 728 C CA . TRP A 1 105 ? 39.515 6.119 36.543 1.00 31.70 120 TRP A CA 1
ATOM 729 C C . TRP A 1 105 ? 39.460 7.504 37.176 1.00 31.55 120 TRP A C 1
ATOM 730 O O . TRP A 1 105 ? 38.552 7.767 37.979 1.00 29.30 120 TRP A O 1
ATOM 741 N N . PRO A 1 106 ? 40.381 8.406 36.851 1.00 31.88 121 PRO A N 1
ATOM 742 C CA . PRO A 1 106 ? 40.434 9.693 37.563 1.00 33.09 121 PRO A CA 1
ATOM 743 C C . PRO A 1 106 ? 39.225 10.581 37.294 1.00 33.71 121 PRO A C 1
ATOM 744 O O . PRO A 1 106 ? 38.670 10.625 36.192 1.00 31.41 121 PRO A O 1
ATOM 748 N N . GLU A 1 107 ? 38.841 11.329 38.335 1.00 33.86 122 GLU A N 1
ATOM 749 C CA . GLU A 1 107 ? 37.747 12.287 38.224 1.00 32.74 122 GLU A CA 1
ATOM 750 C C . GLU A 1 107 ? 38.050 13.363 37.182 1.00 31.01 122 GLU A C 1
ATOM 751 O O . GLU A 1 107 ? 37.131 13.903 36.569 1.00 31.15 122 GLU A O 1
ATOM 757 N N . SER A 1 108 ? 39.325 13.657 36.936 1.00 32.46 123 SER A N 1
ATOM 758 C CA . SER A 1 108 ? 39.692 14.563 35.848 1.00 32.08 123 SER A CA 1
ATOM 759 C C . SER A 1 108 ? 39.282 14.040 34.470 1.00 36.91 123 SER A C 1
ATOM 760 O O . SER A 1 108 ? 39.279 14.818 33.506 1.00 34.56 123 SER A O 1
ATOM 763 N N . LEU A 1 109 ? 38.951 12.749 34.344 1.00 30.97 124 LEU A N 1
ATOM 764 C CA . LEU A 1 109 ? 38.535 12.161 33.076 1.00 31.99 124 LEU A CA 1
ATOM 765 C C . LEU A 1 109 ? 37.110 11.624 33.110 1.00 35.75 124 LEU A C 1
ATOM 766 O O . LEU A 1 109 ? 36.735 10.807 32.254 1.00 32.11 124 LEU A O 1
ATOM 771 N N . ASP A 1 110 ? 36.306 12.054 34.077 1.00 34.71 125 ASP A N 1
ATOM 772 C CA . ASP A 1 110 ? 34.916 11.628 34.098 1.00 34.81 125 ASP A CA 1
ATOM 773 C C . ASP A 1 110 ? 34.246 12.089 32.815 1.00 37.40 125 ASP A C 1
ATOM 774 O O . ASP A 1 110 ? 34.417 13.237 32.382 1.00 34.89 125 ASP A O 1
ATOM 779 N N . CYS A 1 111 ? 33.499 11.193 32.187 1.00 34.45 126 CYS A N 1
ATOM 780 C CA . CYS A 1 111 ? 33.177 11.453 30.792 1.00 37.74 126 CYS A CA 1
ATOM 781 C C . CYS A 1 111 ? 32.165 12.586 30.623 1.00 40.31 126 CYS A C 1
ATOM 782 O O . CYS A 1 111 ? 31.994 13.080 29.504 1.00 35.34 126 CYS A O 1
ATOM 785 N N . ASP A 1 112 ? 31.536 13.052 31.708 1.00 39.00 127 ASP A N 1
ATOM 786 C CA . ASP A 1 112 ? 30.618 14.177 31.582 1.00 41.88 127 ASP A CA 1
ATOM 787 C C . ASP A 1 112 ? 31.322 15.476 31.224 1.00 37.86 127 ASP A C 1
ATOM 788 O O . ASP A 1 112 ? 30.659 16.403 30.755 1.00 41.38 127 ASP A O 1
ATOM 793 N N . ARG A 1 113 ? 32.638 15.564 31.405 1.00 35.83 128 ARG A N 1
ATOM 794 C CA . ARG A 1 113 ? 33.363 16.765 30.995 1.00 41.01 128 ARG A CA 1
ATOM 795 C C . ARG A 1 113 ? 33.549 16.862 29.482 1.00 43.60 128 ARG A C 1
ATOM 796 O O . ARG A 1 113 ? 33.971 17.914 28.986 1.00 39.81 128 ARG A O 1
ATOM 804 N N . PHE A 1 114 ? 33.233 15.802 28.730 1.00 39.62 129 PHE A N 1
ATOM 805 C CA . PHE A 1 114 ? 33.467 15.871 27.297 1.00 41.59 129 PHE A CA 1
ATOM 806 C C . PHE A 1 114 ? 32.142 16.006 26.555 1.00 42.05 129 PHE A C 1
ATOM 807 O O . PHE A 1 114 ? 31.114 15.533 27.043 1.00 41.84 129 PHE A O 1
ATOM 815 N N . PRO A 1 115 ? 32.118 16.650 25.384 1.00 43.33 130 PRO A N 1
ATOM 816 C CA . PRO A 1 115 ? 30.835 16.897 24.708 1.00 42.96 130 PRO A CA 1
ATOM 817 C C . PRO A 1 115 ? 30.181 15.629 24.176 1.00 41.41 130 PRO A C 1
ATOM 818 O O . PRO A 1 115 ? 30.833 14.754 23.591 1.00 36.04 130 PRO A O 1
ATOM 822 N N . ALA A 1 116 ? 28.861 15.569 24.344 1.00 40.32 131 ALA A N 1
ATOM 823 C CA . ALA A 1 116 ? 28.045 14.585 23.661 1.00 40.87 131 ALA A CA 1
ATOM 824 C C . ALA A 1 116 ? 28.031 14.871 22.156 1.00 42.65 131 ALA A C 1
ATOM 825 O O . ALA A 1 116 ? 28.405 15.951 21.702 1.00 38.43 131 ALA A O 1
ATOM 827 N N . GLY A 1 117 ? 27.584 13.887 21.385 1.00 41.77 132 GLY A N 1
ATOM 828 C CA . GLY A 1 117 ? 27.488 14.051 19.941 1.00 46.88 132 GLY A CA 1
ATOM 829 C C . GLY A 1 117 ? 28.810 13.800 19.234 1.00 48.24 132 GLY A C 1
ATOM 830 O O . GLY A 1 117 ? 29.723 13.155 19.760 1.00 40.89 132 GLY A O 1
ATOM 831 N N . GLU A 1 118 ? 28.920 14.358 18.018 1.00 50.05 133 GLU A N 1
ATOM 832 C CA . GLU A 1 118 ? 30.111 14.148 17.203 1.00 53.74 133 GLU A CA 1
ATOM 833 C C . GLU A 1 118 ? 30.598 15.404 16.477 1.00 53.10 133 GLU A C 1
ATOM 834 O O . GLU A 1 118 ? 31.455 15.297 15.594 1.00 53.80 133 GLU A O 1
ATOM 840 N N . ASP A 1 119 ? 30.100 16.584 16.804 1.00 53.59 134 ASP A N 1
ATOM 841 C CA . ASP A 1 119 ? 30.586 17.794 16.159 1.00 54.06 134 ASP A CA 1
ATOM 842 C C . ASP A 1 119 ? 31.748 18.379 16.954 1.00 48.88 134 ASP A C 1
ATOM 843 O O . ASP A 1 119 ? 31.741 18.352 18.189 1.00 47.99 134 ASP A O 1
ATOM 848 N N . MET A 1 120 ? 32.778 18.846 16.234 1.00 47.05 135 MET A N 1
ATOM 849 C CA . MET A 1 120 ? 33.935 19.512 16.843 1.00 48.66 135 MET A CA 1
ATOM 850 C C . MET A 1 120 ? 34.573 18.687 17.963 1.00 48.18 135 MET A C 1
ATOM 851 O O . MET A 1 120 ? 35.099 19.239 18.929 1.00 48.11 135 MET A O 1
ATOM 856 N N . CYS A 1 121 ? 34.533 17.360 17.860 1.00 44.08 136 CYS A N 1
ATOM 857 C CA . CYS A 1 121 ? 35.248 16.533 18.819 1.00 42.67 136 CYS A CA 1
ATOM 858 C C . CYS A 1 121 ? 35.808 15.316 18.099 1.00 43.81 136 CYS A C 1
ATOM 859 O O . CYS A 1 121 ? 35.390 14.978 16.991 1.00 47.39 136 CYS A O 1
ATOM 862 N N . LEU A 1 122 ? 36.765 14.665 18.752 1.00 45.57 137 LEU A N 1
ATOM 863 C CA . LEU A 1 122 ? 37.442 13.488 18.221 1.00 46.33 137 LEU A CA 1
ATOM 864 C C . LEU A 1 122 ? 36.608 12.244 18.492 1.00 51.02 137 LEU A C 1
ATOM 865 O O . LEU A 1 122 ? 36.333 11.922 19.656 1.00 48.42 137 LEU A O 1
ATOM 870 N N . ASP A 1 123 ? 36.253 11.516 17.434 1.00 56.11 138 ASP A N 1
ATOM 871 C CA . ASP A 1 123 ? 35.474 10.294 17.560 1.00 64.84 138 ASP A CA 1
ATOM 872 C C . ASP A 1 123 ? 36.061 9.204 16.669 1.00 75.40 138 ASP A C 1
ATOM 873 O O . ASP A 1 123 ? 37.101 9.385 16.028 1.00 72.79 138 ASP A O 1
ATOM 878 N N . THR A 1 124 ? 35.368 8.061 16.635 1.00 81.32 139 THR A N 1
ATOM 879 C CA . THR A 1 124 ? 35.690 6.937 15.761 1.00 82.48 139 THR A CA 1
ATOM 880 C C . THR A 1 124 ? 34.604 6.821 14.696 1.00 85.08 139 THR A C 1
ATOM 881 O O . THR A 1 124 ? 33.427 6.635 15.028 1.00 85.03 139 THR A O 1
ATOM 885 N N . LEU A 1 125 ? 35.003 6.925 13.428 1.00 86.19 140 LEU A N 1
ATOM 886 C CA . LEU A 1 125 ? 34.095 6.839 12.283 1.00 86.05 140 LEU A CA 1
ATOM 887 C C . LEU A 1 125 ? 33.083 5.690 12.389 1.00 88.51 140 LEU A C 1
ATOM 888 O O . LEU A 1 125 ? 33.324 4.676 13.050 1.00 89.95 140 LEU A O 1
ATOM 893 N N . LEU A 1 136 ? 44.322 -9.663 20.072 1.00 66.72 151 LEU A N 1
ATOM 894 C CA . LEU A 1 136 ? 43.000 -9.042 20.035 1.00 65.20 151 LEU A CA 1
ATOM 895 C C . LEU A 1 136 ? 42.089 -9.456 21.213 1.00 63.35 151 LEU A C 1
ATOM 896 O O . LEU A 1 136 ? 41.441 -8.591 21.796 1.00 64.56 151 LEU A O 1
ATOM 898 N N . PRO A 1 137 ? 42.026 -10.746 21.575 1.00 63.56 152 PRO A N 1
ATOM 899 C CA . PRO A 1 137 ? 41.285 -11.114 22.791 1.00 59.92 152 PRO A CA 1
ATOM 900 C C . PRO A 1 137 ? 41.876 -10.433 24.018 1.00 57.45 152 PRO A C 1
ATOM 901 O O . PRO A 1 137 ? 43.090 -10.249 24.126 1.00 55.73 152 PRO A O 1
ATOM 905 N N . LYS A 1 138 ? 41.007 -10.041 24.946 1.00 55.53 153 LYS A N 1
ATOM 906 C CA . LYS A 1 138 ? 41.458 -9.193 26.039 1.00 52.87 153 LYS A CA 1
ATOM 907 C C . LYS A 1 138 ? 41.517 -9.971 27.344 1.00 49.02 153 LYS A C 1
ATOM 908 O O . LYS A 1 138 ? 40.494 -10.502 27.812 1.00 46.09 153 LYS A O 1
ATOM 914 N N . PRO A 1 139 ? 42.689 -10.049 27.968 1.00 47.43 154 PRO A N 1
ATOM 915 C CA . PRO A 1 139 ? 42.749 -10.581 29.329 1.00 44.09 154 PRO A CA 1
ATOM 916 C C . PRO A 1 139 ? 41.950 -9.681 30.244 1.00 47.93 154 PRO A C 1
ATOM 917 O O . PRO A 1 139 ? 41.832 -8.473 30.019 1.00 50.33 154 PRO A O 1
ATOM 921 N N . SER A 1 140 ? 41.352 -10.288 31.245 1.00 47.23 155 SER A N 1
ATOM 922 C CA . SER A 1 140 ? 40.575 -9.559 32.224 1.00 51.92 155 SER A CA 1
ATOM 923 C C . SER A 1 140 ? 41.223 -9.701 33.596 1.00 50.44 155 SER A C 1
ATOM 924 O O . SER A 1 140 ? 42.088 -10.554 33.827 1.00 40.99 155 SER A O 1
ATOM 927 N N . CYS A 1 141 ? 40.788 -8.843 34.505 1.00 50.34 156 CYS A N 1
ATOM 928 C CA . CYS A 1 141 ? 41.141 -8.970 35.909 1.00 46.75 156 CYS A CA 1
ATOM 929 C C . CYS A 1 141 ? 40.399 -10.165 36.499 1.00 49.43 156 CYS A C 1
ATOM 930 O O . CYS A 1 141 ? 39.166 -10.166 36.561 1.00 57.20 156 CYS A O 1
ATOM 933 N N . GLN A 1 142 ? 41.132 -11.191 36.932 1.00 42.44 157 GLN A N 1
ATOM 934 C CA . GLN A 1 142 ? 40.519 -12.396 37.469 1.00 43.48 157 GLN A CA 1
ATOM 935 C C . GLN A 1 142 ? 41.200 -12.799 38.762 1.00 42.32 157 GLN A C 1
ATOM 936 O O . GLN A 1 142 ? 42.297 -12.332 39.088 1.00 42.13 157 GLN A O 1
ATOM 942 N N . GLY A 1 143 ? 40.547 -13.719 39.470 1.00 43.40 158 GLY A N 1
ATOM 943 C CA . GLY A 1 143 ? 41.202 -14.394 40.571 1.00 45.21 158 GLY A CA 1
ATOM 944 C C . GLY A 1 143 ? 42.432 -15.143 40.098 1.00 43.05 158 GLY A C 1
ATOM 945 O O . GLY A 1 143 ? 42.524 -15.565 38.944 1.00 39.55 158 GLY A O 1
ATOM 946 N N . CYS A 1 144 ? 43.407 -15.252 40.981 1.00 39.43 159 CYS A N 1
ATOM 947 C CA . CYS A 1 144 ? 44.645 -15.926 40.618 1.00 40.29 159 CYS A CA 1
ATOM 948 C C . CYS A 1 144 ? 44.393 -17.428 40.577 1.00 36.50 159 CYS A C 1
ATOM 949 O O . CYS A 1 144 ? 43.851 -17.986 41.535 1.00 37.29 159 CYS A O 1
ATOM 952 N N . PRO A 1 145 ? 44.743 -18.106 39.493 1.00 38.34 160 PRO A N 1
ATOM 953 C CA . PRO A 1 145 ? 44.734 -19.573 39.512 1.00 36.52 160 PRO A CA 1
ATOM 954 C C . PRO A 1 145 ? 45.688 -20.111 40.575 1.00 36.52 160 PRO A C 1
ATOM 955 O O . PRO A 1 145 ? 46.751 -19.539 40.822 1.00 33.48 160 PRO A O 1
ATOM 959 N N . LEU A 1 146 ? 45.305 -21.223 41.211 1.00 36.33 161 LEU A N 1
ATOM 960 C CA . LEU A 1 146 ? 46.272 -21.986 41.992 1.00 37.00 161 LEU A CA 1
ATOM 961 C C . LEU A 1 146 ? 47.493 -22.328 41.145 1.00 37.79 161 LEU A C 1
ATOM 962 O O . LEU A 1 146 ? 47.370 -22.716 39.981 1.00 36.65 161 LEU A O 1
ATOM 967 N N . ILE A 1 147 ? 48.678 -22.192 41.736 1.00 36.84 162 ILE A N 1
ATOM 968 C CA . ILE A 1 147 ? 49.912 -22.646 41.104 1.00 35.41 162 ILE A CA 1
ATOM 969 C C . ILE A 1 147 ? 50.067 -24.110 41.500 1.00 38.44 162 ILE A C 1
ATOM 970 O O . ILE A 1 147 ? 50.545 -24.420 42.587 1.00 42.24 162 ILE A O 1
ATOM 975 N N . GLU A 1 148 ? 49.641 -25.020 40.639 1.00 33.73 163 GLU A N 1
ATOM 976 C CA . GLU A 1 148 ? 49.610 -26.425 41.041 1.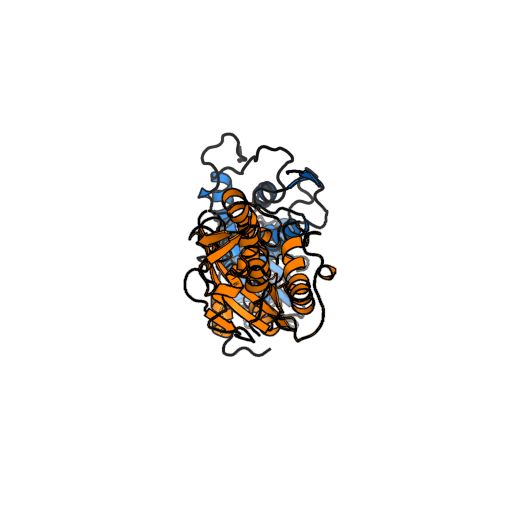00 39.88 163 GLU A CA 1
ATOM 977 C C . GLU A 1 148 ? 51.008 -27.040 40.999 1.00 38.62 163 GLU A C 1
ATOM 978 O O . GLU A 1 148 ? 51.817 -26.726 40.122 1.00 39.39 163 GLU A O 1
ATOM 984 N N . GLU A 1 149 ? 51.295 -27.906 41.971 1.00 40.98 164 GLU A N 1
ATOM 985 C CA . GLU A 1 149 ? 52.613 -28.513 42.178 1.00 44.87 164 GLU A CA 1
ATOM 986 C C . GLU A 1 149 ? 52.589 -30.033 42.286 1.00 44.17 164 GLU A C 1
ATOM 987 O O . GLU A 1 149 ? 53.530 -30.694 41.834 1.00 44.39 164 GLU A O 1
ATOM 993 N N . PHE A 1 150 ? 51.574 -30.602 42.924 1.00 41.82 165 PHE A N 1
ATOM 994 C CA . PHE A 1 150 ? 51.466 -32.043 43.115 1.00 43.45 165 PHE A CA 1
ATOM 995 C C . PHE A 1 150 ? 50.283 -32.516 42.284 1.00 45.52 165 PHE A C 1
ATOM 996 O O . PHE A 1 150 ? 49.198 -32.770 42.801 1.00 53.56 165 PHE A O 1
ATOM 1004 N N . PHE A 1 151 ? 50.494 -32.643 40.991 1.00 40.49 166 PHE A N 1
ATOM 1005 C CA . PHE A 1 151 ? 49.434 -33.044 40.085 1.00 41.45 166 PHE A CA 1
ATOM 1006 C C . PHE A 1 151 ? 49.867 -34.314 39.367 1.00 38.68 166 PHE A C 1
ATOM 1007 O O . PHE A 1 151 ? 51.058 -34.629 39.288 1.00 39.43 166 PHE A O 1
ATOM 1015 N N . SER A 1 152 ? 48.890 -35.064 38.884 1.00 37.96 167 SER A N 1
ATOM 1016 C CA . SER A 1 152 ? 49.152 -36.238 38.071 1.00 38.92 167 SER A CA 1
ATOM 1017 C C . SER A 1 152 ? 49.036 -35.851 36.605 1.00 34.89 167 SER A C 1
ATOM 1018 O O . SER A 1 152 ? 48.395 -34.854 36.256 1.00 35.32 167 SER A O 1
ATOM 1021 N N . HIS A 1 153 ? 49.679 -36.633 35.736 1.00 35.51 168 HIS A N 1
ATOM 1022 C CA . HIS A 1 153 ? 49.543 -36.350 34.314 1.00 36.12 168 HIS A CA 1
ATOM 1023 C C . HIS A 1 153 ? 48.100 -36.497 33.858 1.00 35.42 168 HIS A C 1
ATOM 1024 O O . HIS A 1 153 ? 47.692 -35.845 32.892 1.00 33.85 168 HIS A O 1
ATOM 1031 N N . LYS A 1 154 ? 47.311 -37.333 34.544 1.00 34.46 169 LYS A N 1
ATOM 1032 C CA . LYS A 1 154 ? 45.901 -37.482 34.193 1.00 36.64 169 LYS A CA 1
ATOM 1033 C C . LYS A 1 154 ? 45.144 -36.165 34.375 1.00 38.22 169 LYS A C 1
ATOM 1034 O O . LYS A 1 154 ? 44.301 -35.801 33.546 1.00 33.92 169 LYS A O 1
ATOM 1040 N N . THR A 1 155 ? 45.423 -35.448 35.468 1.00 36.79 170 THR A N 1
ATOM 1041 C CA . THR A 1 155 ? 44.755 -34.181 35.715 1.00 34.03 170 THR A CA 1
ATOM 1042 C C . THR A 1 155 ? 45.191 -33.133 34.693 1.00 32.87 170 THR A C 1
ATOM 1043 O O . THR A 1 155 ? 44.372 -32.335 34.221 1.00 33.10 170 THR A O 1
ATOM 1047 N N . VAL A 1 156 ? 46.477 -33.126 34.336 1.00 32.18 171 VAL A N 1
ATOM 1048 C CA . VAL A 1 156 ? 46.964 -32.211 33.307 1.00 32.49 171 VAL A CA 1
ATOM 1049 C C . VAL A 1 156 ? 46.241 -32.463 31.991 1.00 34.01 171 VAL A C 1
ATOM 1050 O O . VAL A 1 156 ? 45.768 -31.531 31.330 1.00 30.63 171 VAL A O 1
ATOM 1054 N N . LEU A 1 157 ? 46.122 -33.735 31.601 1.00 31.70 172 LEU A N 1
ATOM 1055 C CA . LEU A 1 157 ? 45.473 -34.037 30.331 1.00 33.04 172 LEU A CA 1
ATOM 1056 C C . LEU A 1 157 ? 44.014 -33.594 30.335 1.00 31.40 172 LEU A C 1
ATOM 1057 O O . LEU A 1 157 ? 43.514 -33.101 29.317 1.00 32.16 172 LEU A O 1
ATOM 1062 N N . GLU A 1 158 ? 43.306 -33.788 31.451 1.00 31.82 173 GLU A N 1
ATOM 1063 C CA . GLU A 1 158 ? 41.924 -33.303 31.518 1.00 34.22 173 GLU A CA 1
ATOM 1064 C C . GLU A 1 158 ? 41.862 -31.782 31.369 1.00 32.87 173 GLU A C 1
ATOM 1065 O O . GLU A 1 158 ? 40.948 -31.248 30.724 1.00 33.20 173 GLU A O 1
ATOM 1071 N N . ALA A 1 159 ? 42.837 -31.070 31.946 1.00 34.41 174 ALA A N 1
ATOM 1072 C CA . ALA A 1 159 ? 42.930 -29.622 31.756 1.00 31.56 174 ALA A CA 1
ATOM 1073 C C . ALA A 1 159 ? 43.141 -29.257 30.288 1.00 32.50 174 ALA A C 1
ATOM 1074 O O . ALA A 1 159 ? 42.574 -28.265 29.794 1.00 30.64 174 ALA A O 1
ATOM 1076 N N . PHE A 1 160 ? 43.960 -30.035 29.569 1.00 29.77 175 PHE A N 1
ATOM 1077 C CA . PHE A 1 160 ? 44.178 -29.754 28.146 1.00 30.17 175 PHE A CA 1
ATOM 1078 C C . PHE A 1 160 ? 42.897 -29.955 27.343 1.00 31.72 175 PHE A C 1
ATOM 1079 O O . PHE A 1 160 ? 42.609 -29.179 26.420 1.00 31.18 175 PHE A O 1
ATOM 1087 N N . CYS A 1 161 ? 42.135 -31.008 27.662 1.00 32.37 176 CYS A N 1
ATOM 1088 C CA . CYS A 1 161 ? 40.879 -31.268 26.962 1.00 33.80 176 CYS A CA 1
ATOM 1089 C C . CYS A 1 161 ? 39.883 -30.128 27.147 1.00 34.03 176 CYS A C 1
ATOM 1090 O O . CYS A 1 161 ? 39.220 -29.706 26.192 1.00 35.05 176 CYS A O 1
ATOM 1093 N N . ASP A 1 162 ? 39.728 -29.665 28.389 1.00 32.59 177 ASP A N 1
ATOM 1094 C CA . ASP A 1 162 ? 38.721 -28.668 28.733 1.00 34.95 177 ASP A CA 1
ATOM 1095 C C . ASP A 1 162 ? 39.027 -27.304 28.135 1.00 34.61 177 ASP A C 1
ATOM 1096 O O . ASP A 1 162 ? 38.146 -26.673 27.536 1.00 37.64 177 ASP A O 1
ATOM 1101 N N . ASN A 1 163 ? 40.254 -26.824 28.299 1.00 31.88 178 ASN A N 1
ATOM 1102 C CA . ASN A 1 163 ? 40.613 -25.476 27.889 1.00 33.58 178 ASN A CA 1
ATOM 1103 C C . ASN A 1 163 ? 40.944 -25.429 26.403 1.00 35.90 178 ASN A C 1
ATOM 1104 O O . ASN A 1 163 ? 41.426 -26.403 25.822 1.00 32.32 178 ASN A O 1
ATOM 1109 N N . ASN A 1 164 ? 40.691 -24.293 25.776 1.00 32.86 179 ASN A N 1
ATOM 1110 C CA . ASN A 1 164 ? 40.968 -24.285 24.350 1.00 36.73 179 ASN A CA 1
ATOM 1111 C C . ASN A 1 164 ? 42.400 -23.883 23.991 1.00 36.43 179 ASN A C 1
ATOM 1112 O O . ASN A 1 164 ? 42.782 -24.014 22.822 1.00 37.82 179 ASN A O 1
ATOM 1117 N N . PHE A 1 165 ? 43.233 -23.487 24.952 1.00 32.46 180 PHE A N 1
ATOM 1118 C CA . PHE A 1 165 ? 44.660 -23.366 24.672 1.00 32.90 180 PHE A CA 1
ATOM 1119 C C . PHE A 1 165 ? 45.474 -23.823 25.877 1.00 34.42 180 PHE A C 1
ATOM 1120 O O . PHE A 1 165 ? 45.007 -23.829 27.023 1.00 27.71 180 PHE A O 1
ATOM 1128 N N . ALA A 1 166 ? 46.728 -24.174 25.598 1.00 32.66 181 ALA A N 1
ATOM 1129 C CA . ALA A 1 166 ? 47.658 -24.551 26.650 1.00 32.44 181 ALA A CA 1
ATOM 1130 C C . ALA A 1 166 ? 49.056 -24.310 26.114 1.00 34.44 181 ALA A C 1
ATOM 1131 O O . ALA A 1 166 ? 49.360 -24.692 24.975 1.00 35.07 181 ALA A O 1
ATOM 1133 N N . VAL A 1 167 ? 49.896 -23.670 26.918 1.00 31.24 182 VAL A N 1
ATOM 1134 C CA . VAL A 1 167 ? 51.239 -23.302 26.493 1.00 34.70 182 VAL A CA 1
ATOM 1135 C C . VAL A 1 167 ? 52.224 -23.546 27.622 1.00 40.46 182 VAL A C 1
ATOM 1136 O O . VAL A 1 167 ? 51.878 -23.478 28.809 1.00 41.05 182 VAL A O 1
ATOM 1140 N N . LYS A 1 168 ? 53.470 -23.800 27.234 1.00 39.54 183 LYS A N 1
ATOM 1141 C CA . LYS A 1 168 ? 54.610 -23.845 28.140 1.00 40.59 183 LYS A CA 1
ATOM 1142 C C . LYS A 1 168 ? 55.354 -22.524 28.018 1.00 44.68 183 LYS A C 1
ATOM 1143 O O . LYS A 1 168 ? 55.813 -22.173 26.929 1.00 48.90 183 LYS A O 1
ATOM 1149 N N . VAL A 1 169 ? 55.473 -21.792 29.124 1.00 41.28 184 VAL A N 1
ATOM 1150 C CA . VAL A 1 169 ? 56.168 -20.513 29.121 1.00 42.28 184 VAL A CA 1
ATOM 1151 C C . VAL A 1 169 ? 57.166 -20.489 30.266 1.00 44.23 184 VAL A C 1
ATOM 1152 O O . VAL A 1 169 ? 57.002 -21.180 31.277 1.00 43.43 184 VAL A O 1
ATOM 1156 N N . LYS A 1 170 ? 58.221 -19.701 30.096 1.00 44.81 185 LYS A N 1
ATOM 1157 C CA . LYS A 1 170 ? 59.173 -19.439 31.164 1.00 46.78 185 LYS A CA 1
ATOM 1158 C C . LYS A 1 170 ? 59.077 -17.971 31.548 1.00 49.49 185 LYS A C 1
ATOM 1159 O O . LYS A 1 170 ? 59.113 -17.104 30.674 1.00 52.25 185 LYS A O 1
ATOM 1165 N N . LEU A 1 171 ? 58.946 -17.697 32.844 1.00 48.10 186 LEU A N 1
ATOM 1166 C CA . LEU A 1 171 ? 58.803 -16.335 33.339 1.00 50.36 186 LEU A CA 1
ATOM 1167 C C . LEU A 1 171 ? 60.022 -15.936 34.158 1.00 53.19 186 LEU A C 1
ATOM 1168 O O . LEU A 1 171 ? 60.649 -16.766 34.826 1.00 55.46 186 LEU A O 1
ATOM 1173 N N . ALA A 1 172 ? 60.359 -14.653 34.088 1.00 53.31 187 ALA A N 1
ATOM 1174 C CA . ALA A 1 172 ? 61.461 -14.109 34.871 1.00 54.31 187 ALA A CA 1
ATOM 1175 C C . ALA A 1 172 ? 61.279 -12.603 35.095 1.00 54.84 187 ALA A C 1
ATOM 1176 O O . ALA A 1 172 ? 60.383 -11.977 34.511 1.00 55.89 187 ALA A O 1
ATOM 1178 N N . GLU A 1 186 ? 59.728 -13.003 30.262 1.00 68.66 201 GLU A N 1
ATOM 1179 C CA . GLU A 1 186 ? 58.867 -14.089 29.814 1.00 67.62 201 GLU A CA 1
ATOM 1180 C C . GLU A 1 186 ? 59.314 -14.658 28.467 1.00 75.91 201 GLU A C 1
ATOM 1181 O O . GLU A 1 186 ? 58.868 -14.173 27.465 1.00 77.10 201 GLU A O 1
ATOM 1183 N N . GLY A 1 187 ? 60.150 -15.703 28.440 1.00 86.37 202 GLY A N 1
ATOM 1184 C CA . GLY A 1 187 ? 60.780 -16.185 27.220 1.00 89.03 202 GLY A CA 1
ATOM 1185 C C . GLY A 1 187 ? 59.878 -16.713 26.107 1.00 93.67 202 GLY A C 1
ATOM 1186 O O . GLY A 1 187 ? 58.670 -16.457 26.074 1.00 96.00 202 GLY A O 1
ATOM 1187 N N . PRO A 1 188 ? 60.460 -17.470 25.167 1.00 84.45 203 PRO A N 1
ATOM 1188 C CA . PRO A 1 188 ? 59.716 -17.892 23.966 1.00 81.30 203 PRO A CA 1
ATOM 1189 C C . PRO A 1 188 ? 58.842 -19.123 24.196 1.00 76.24 203 PRO A C 1
ATOM 1190 O O . PRO A 1 188 ? 59.271 -20.117 24.790 1.00 75.23 203 PRO A O 1
ATOM 1194 N N . VAL A 1 189 ? 57.608 -19.064 23.674 1.00 70.80 204 VAL A N 1
ATOM 1195 C CA . VAL A 1 189 ? 56.523 -19.924 24.139 1.00 63.25 204 VAL A CA 1
ATOM 1196 C C . VAL A 1 189 ? 56.369 -21.133 23.229 1.00 60.36 204 VAL A C 1
ATOM 1197 O O . VAL A 1 189 ? 56.509 -21.045 22.003 1.00 58.60 204 VAL A O 1
ATOM 1201 N N . GLU A 1 190 ? 56.077 -22.270 23.846 1.00 55.36 205 GLU A N 1
ATOM 1202 C CA . GLU A 1 190 ? 55.859 -23.542 23.172 1.00 51.22 205 GLU A CA 1
ATOM 1203 C C . GLU A 1 190 ? 54.381 -23.881 23.284 1.00 48.07 205 GLU A C 1
ATOM 1204 O O . GLU A 1 190 ? 53.828 -23.896 24.393 1.00 44.85 205 GLU A O 1
ATOM 1210 N N . PHE A 1 191 ? 53.736 -24.132 22.150 1.00 46.10 206 PHE A N 1
ATOM 1211 C CA . PHE A 1 191 ? 52.330 -24.495 22.186 1.00 43.12 206 PHE A CA 1
ATOM 1212 C C . PHE A 1 191 ? 52.180 -25.972 22.526 1.00 41.53 206 PHE A C 1
ATOM 1213 O O . PHE A 1 191 ? 52.902 -26.822 22.007 1.00 43.67 206 PHE A O 1
ATOM 1221 N N . ILE A 1 192 ? 51.246 -26.266 23.417 1.00 38.07 207 ILE A N 1
ATOM 1222 C CA . ILE A 1 192 ? 50.776 -27.622 23.650 1.00 37.31 207 ILE A CA 1
ATOM 1223 C C . ILE A 1 192 ? 49.451 -27.846 22.948 1.00 36.70 207 ILE A C 1
ATOM 1224 O O . ILE A 1 192 ? 49.285 -28.795 22.182 1.00 34.73 207 ILE A O 1
ATOM 1229 N N . LYS A 1 193 ? 48.495 -26.965 23.187 1.00 33.86 208 LYS A N 1
ATOM 1230 C CA . LYS A 1 193 ? 47.243 -26.942 22.443 1.00 35.47 208 LYS A CA 1
ATOM 1231 C C . LYS A 1 193 ? 47.122 -25.527 21.887 1.00 39.01 208 LYS A C 1
ATOM 1232 O O . LYS A 1 193 ? 46.893 -24.570 22.638 1.00 33.99 208 LYS A O 1
ATOM 1238 N N . GLN A 1 194 ? 47.319 -25.391 20.577 1.00 40.43 209 GLN A N 1
ATOM 1239 C CA . GLN A 1 194 ? 47.498 -24.085 19.960 1.00 43.32 209 GLN A CA 1
ATOM 1240 C C . GLN A 1 194 ? 46.179 -23.458 19.526 1.00 43.95 209 GLN A C 1
ATOM 1241 O O . GLN A 1 194 ? 45.965 -22.259 19.732 1.00 48.06 209 GLN A O 1
ATOM 1247 N N . GLY A 1 195 ? 45.301 -24.240 18.906 1.00 44.43 210 GLY A N 1
ATOM 1248 C CA . GLY A 1 195 ? 44.079 -23.676 18.360 1.00 48.90 210 GLY A CA 1
ATOM 1249 C C . GLY A 1 195 ? 44.371 -22.669 17.264 1.00 49.65 210 GLY A C 1
ATOM 1250 O O . GLY A 1 195 ? 45.292 -22.837 16.451 1.00 48.38 210 GLY A O 1
ATOM 1251 N N . LEU A 1 196 ? 43.577 -21.595 17.247 1.00 50.93 211 LEU A N 1
ATOM 1252 C CA . LEU A 1 196 ? 43.743 -20.517 16.280 1.00 51.37 211 LEU A CA 1
ATOM 1253 C C . LEU A 1 196 ? 44.923 -19.610 16.588 1.00 52.11 211 LEU A C 1
ATOM 1254 O O . LEU A 1 196 ? 45.248 -18.749 15.757 1.00 51.18 211 LEU A O 1
ATOM 1259 N N . LEU A 1 197 ? 45.567 -19.797 17.741 1.00 49.29 212 LEU A N 1
ATOM 1260 C CA . LEU A 1 197 ? 46.481 -18.803 18.291 1.00 47.90 212 LEU A CA 1
ATOM 1261 C C . LEU A 1 197 ? 47.728 -18.643 17.436 1.00 48.66 212 LEU A C 1
ATOM 1262 O O . LEU A 1 197 ? 48.343 -19.625 17.002 1.00 46.95 212 LEU A O 1
ATOM 1267 N N . LEU A 1 198 ? 48.102 -17.395 17.204 1.00 46.46 213 LEU A N 1
ATOM 1268 C CA . LEU A 1 198 ? 49.394 -17.138 16.593 1.00 48.05 213 LEU A CA 1
ATOM 1269 C C . LEU A 1 198 ? 50.458 -16.933 17.669 1.00 48.26 213 LEU A C 1
ATOM 1270 O O . LEU A 1 198 ? 50.166 -16.418 18.754 1.00 45.80 213 LEU A O 1
ATOM 1275 N N . PRO A 1 199 ? 51.700 -17.331 17.385 1.00 48.02 214 PRO A N 1
ATOM 1276 C CA . PRO A 1 199 ? 52.756 -17.214 18.411 1.00 48.01 214 PRO A CA 1
ATOM 1277 C C . PRO A 1 199 ? 52.967 -15.799 18.935 1.00 48.38 214 PRO A C 1
ATOM 1278 O O . PRO A 1 199 ? 53.012 -15.598 20.159 1.00 48.44 214 PRO A O 1
ATOM 1282 N N . TYR A 1 200 ? 53.128 -14.814 18.051 1.00 49.13 215 TYR A N 1
ATOM 1283 C CA . TYR A 1 200 ? 53.340 -13.443 18.512 1.00 49.91 215 TYR A CA 1
ATOM 1284 C C . TYR A 1 200 ? 52.168 -12.972 19.367 1.00 43.83 215 TYR A C 1
ATOM 1285 O O . TYR A 1 200 ? 52.357 -12.475 20.486 1.00 46.52 215 TYR A O 1
ATOM 1294 N N . ASP A 1 201 ? 50.943 -13.141 18.854 1.00 45.53 216 ASP A N 1
ATOM 1295 C CA . ASP A 1 201 ? 49.744 -12.736 19.583 1.00 45.32 216 ASP A CA 1
ATOM 1296 C C . ASP A 1 201 ? 49.648 -13.431 20.939 1.00 43.80 216 ASP A C 1
ATOM 1297 O O . ASP A 1 201 ? 49.191 -12.831 21.918 1.00 38.50 216 ASP A O 1
ATOM 1302 N N . THR A 1 202 ? 50.054 -14.702 21.015 1.00 43.73 217 THR A N 1
ATOM 1303 C CA . THR A 1 202 ? 49.942 -15.431 22.279 1.00 42.33 217 THR A CA 1
ATOM 1304 C C . THR A 1 202 ? 50.920 -14.889 23.311 1.00 40.16 217 THR A C 1
ATOM 1305 O O . THR A 1 202 ? 50.557 -14.659 24.465 1.00 38.59 217 THR A O 1
ATOM 1309 N N . ARG A 1 203 ? 52.172 -14.694 22.907 1.00 40.83 218 ARG A N 1
ATOM 1310 C CA . ARG A 1 203 ? 53.162 -14.019 23.736 1.00 42.08 218 ARG A CA 1
ATOM 1311 C C . ARG A 1 203 ? 52.626 -12.708 24.313 1.00 44.81 218 ARG A C 1
ATOM 1312 O O . ARG A 1 203 ? 52.745 -12.437 25.519 1.00 40.94 218 ARG A O 1
ATOM 1320 N N . THR A 1 204 ? 52.029 -11.882 23.453 1.00 40.53 219 THR A N 1
ATOM 1321 C CA . THR A 1 204 ? 51.528 -10.588 23.891 1.00 42.32 219 THR A CA 1
ATOM 1322 C C . THR A 1 204 ? 50.344 -10.744 24.828 1.00 39.07 219 THR A C 1
ATOM 1323 O O . THR A 1 204 ? 50.232 -10.010 25.812 1.00 37.00 219 THR A O 1
ATOM 1327 N N . MET A 1 205 ? 49.459 -11.701 24.542 1.00 38.59 220 MET A N 1
ATOM 1328 C CA . MET A 1 205 ? 48.311 -11.929 25.406 1.00 38.15 220 MET A CA 1
ATOM 1329 C C . MET A 1 205 ? 48.757 -12.358 26.810 1.00 37.93 220 MET A C 1
ATOM 1330 O O . MET A 1 205 ? 48.195 -11.902 27.815 1.00 32.27 220 MET A O 1
ATOM 1335 N N . ILE A 1 206 ? 49.807 -13.183 26.896 1.00 39.25 221 ILE A N 1
ATOM 1336 C CA . ILE A 1 206 ? 50.332 -13.616 28.190 1.00 37.89 221 ILE A CA 1
ATOM 1337 C C . ILE A 1 206 ? 50.926 -12.435 28.951 1.00 36.74 221 ILE A C 1
ATOM 1338 O O . ILE A 1 206 ? 50.666 -12.251 30.147 1.00 32.53 221 ILE A O 1
ATOM 1343 N N . GLU A 1 207 ? 51.751 -11.630 28.278 1.00 38.16 222 GLU A N 1
ATOM 1344 C CA . GLU A 1 207 ? 52.348 -10.482 28.954 1.00 39.97 222 GLU A CA 1
ATOM 1345 C C . GLU A 1 207 ? 51.297 -9.474 29.380 1.00 33.75 222 GLU A C 1
ATOM 1346 O O . GLU A 1 207 ? 51.419 -8.869 30.447 1.00 35.46 222 GLU A O 1
ATOM 1352 N N . GLN A 1 208 ? 50.246 -9.303 28.582 1.00 36.66 223 GLN A N 1
ATOM 1353 C CA . GLN A 1 208 ? 49.161 -8.414 28.988 1.00 35.33 223 GLN A CA 1
ATOM 1354 C C . GLN A 1 208 ? 48.423 -8.966 30.192 1.00 35.56 223 GLN A C 1
ATOM 1355 O O . GLN A 1 208 ? 48.055 -8.209 31.102 1.00 32.66 223 GLN A O 1
ATOM 1361 N N . TRP A 1 209 ? 48.197 -10.287 30.211 1.00 31.66 224 TRP A N 1
ATOM 1362 C CA . TRP A 1 209 ? 47.555 -10.914 31.358 1.00 32.37 224 TRP A CA 1
ATOM 1363 C C . TRP A 1 209 ? 48.374 -10.696 32.618 1.00 31.15 224 TRP A C 1
ATOM 1364 O O . TRP A 1 209 ? 47.820 -10.391 33.684 1.00 32.57 224 TRP A O 1
ATOM 1375 N N . LEU A 1 210 ? 49.699 -10.835 32.514 1.00 30.94 225 LEU A N 1
ATOM 1376 C CA . LEU A 1 210 ? 50.560 -10.652 33.675 1.00 32.61 225 LEU A CA 1
ATOM 1377 C C . LEU A 1 210 ? 50.591 -9.196 34.112 1.00 33.82 225 LEU A C 1
ATOM 1378 O O . LEU A 1 210 ? 50.662 -8.903 35.308 1.00 33.81 225 LEU A O 1
ATOM 1383 N N . LEU A 1 211 ? 50.550 -8.276 33.156 1.00 32.71 226 LEU A N 1
ATOM 1384 C CA . LEU A 1 211 ? 50.595 -6.855 33.502 1.00 32.94 226 LEU A CA 1
ATOM 1385 C C . LEU A 1 211 ? 49.299 -6.415 34.167 1.00 32.91 226 LEU A C 1
ATOM 1386 O O . LEU A 1 211 ? 49.316 -5.656 35.144 1.00 38.40 226 LEU A O 1
ATOM 1391 N N . ILE A 1 212 ? 48.163 -6.897 33.670 1.00 30.00 227 ILE A N 1
ATOM 1392 C CA . ILE A 1 212 ? 46.883 -6.617 34.313 1.00 33.13 227 ILE A CA 1
ATOM 1393 C C . ILE A 1 212 ? 46.838 -7.245 35.700 1.00 37.64 227 ILE A C 1
ATOM 1394 O O . ILE A 1 212 ? 46.636 -6.561 36.715 1.00 33.68 227 ILE A O 1
ATOM 1399 N N . ASN A 1 213 ? 47.065 -8.557 35.765 1.00 32.58 228 ASN A N 1
ATOM 1400 C CA . ASN A 1 213 ? 46.932 -9.329 37.002 1.00 36.17 228 ASN A CA 1
ATOM 1401 C C . ASN A 1 213 ? 48.247 -9.296 37.786 1.00 37.24 228 ASN A C 1
ATOM 1402 O O . ASN A 1 213 ? 48.922 -10.304 37.992 1.00 33.81 228 ASN A O 1
ATOM 1407 N N . GLU A 1 214 ? 48.568 -8.083 38.257 1.00 36.99 229 GLU A N 1
ATOM 1408 C CA . GLU A 1 214 ? 49.800 -7.809 38.995 1.00 38.35 229 GLU A CA 1
ATOM 1409 C C . GLU A 1 214 ? 49.952 -8.711 40.218 1.00 38.55 229 GLU A C 1
ATOM 1410 O O . GLU A 1 214 ? 51.045 -9.208 40.493 1.00 39.01 229 GLU A O 1
ATOM 1416 N N . ASN A 1 215 ? 48.881 -8.881 40.993 1.00 38.36 230 ASN A N 1
ATOM 1417 C CA . ASN A 1 215 ? 48.942 -9.729 42.177 1.00 42.77 230 ASN A CA 1
ATOM 1418 C C . ASN A 1 215 ? 49.324 -11.161 41.801 1.00 43.57 230 ASN A C 1
ATOM 1419 O O . ASN A 1 215 ? 50.116 -11.805 42.497 1.00 43.48 230 ASN A O 1
ATOM 1424 N N . CYS A 1 216 ? 48.795 -11.660 40.680 1.00 42.41 231 CYS A N 1
ATOM 1425 C CA . CYS A 1 216 ? 49.116 -13.022 40.260 1.00 40.37 231 CYS A CA 1
ATOM 1426 C C . CYS A 1 216 ? 50.538 -13.109 39.734 1.00 41.06 231 CYS A C 1
ATOM 1427 O O . CYS A 1 216 ? 51.270 -14.051 40.057 1.00 39.68 231 CYS A O 1
ATOM 1430 N N . ALA A 1 217 ? 50.954 -12.125 38.938 1.00 40.59 232 ALA A N 1
ATOM 1431 C CA . ALA A 1 217 ? 52.314 -12.133 38.411 1.00 42.95 232 ALA A CA 1
ATOM 1432 C C . ALA A 1 217 ? 53.329 -12.247 39.544 1.00 47.14 232 ALA A C 1
ATOM 1433 O O . ALA A 1 217 ? 54.239 -13.078 39.493 1.00 50.86 232 ALA A O 1
ATOM 1435 N N . GLN A 1 218 ? 53.124 -11.482 40.624 1.00 44.62 233 GLN A N 1
ATOM 1436 C CA . GLN A 1 218 ? 54.077 -11.477 41.735 1.00 48.77 233 GLN A CA 1
ATOM 1437 C C . GLN A 1 218 ? 54.269 -12.869 42.340 1.00 49.66 233 GLN A C 1
ATOM 1438 O O . GLN A 1 218 ? 55.397 -13.253 42.669 1.00 53.10 233 GLN A O 1
ATOM 1444 N N . LYS A 1 219 ? 53.186 -13.644 42.490 1.00 49.16 234 LYS A N 1
ATOM 1445 C CA . LYS A 1 219 ? 53.325 -15.026 42.955 1.00 52.30 234 LYS A CA 1
ATOM 1446 C C . LYS A 1 219 ? 54.031 -15.919 41.937 1.00 53.28 234 LYS A C 1
ATOM 1447 O O . LYS A 1 219 ? 54.726 -16.866 42.326 1.00 52.77 234 LYS A O 1
ATOM 1453 N N . LEU A 1 220 ? 53.858 -15.645 40.643 1.00 51.90 235 LEU A N 1
ATOM 1454 C CA . LEU A 1 220 ? 54.433 -16.499 39.604 1.00 52.12 235 LEU A CA 1
ATOM 1455 C C . LEU A 1 220 ? 55.913 -16.208 39.380 1.00 58.04 235 LEU A C 1
ATOM 1456 O O . LEU A 1 220 ? 56.712 -17.143 39.237 1.00 58.89 235 LEU A O 1
ATOM 1461 N N . ILE A 1 221 ? 56.298 -14.925 39.345 1.00 61.30 236 ILE A N 1
ATOM 1462 C CA . ILE A 1 221 ? 57.625 -14.542 38.866 1.00 67.79 236 ILE A CA 1
ATOM 1463 C C . ILE A 1 221 ? 58.581 -14.500 40.041 1.00 76.15 236 ILE A C 1
ATOM 1464 O O . ILE A 1 221 ? 59.592 -13.791 39.997 1.00 82.09 236 ILE A O 1
ATOM 1469 N N . ARG A 1 222 ? 58.260 -15.235 41.103 1.00 86.24 237 ARG A N 1
ATOM 1470 C CA . ARG A 1 222 ? 59.166 -15.319 42.237 1.00 92.45 237 ARG A CA 1
ATOM 1471 C C . ARG A 1 222 ? 60.503 -15.859 41.748 1.00 96.95 237 ARG A C 1
ATOM 1472 O O . ARG A 1 222 ? 60.691 -17.076 41.638 1.00 98.73 237 ARG A O 1
ATOM 1480 N N . THR A 1 223 ? 61.402 -14.936 41.396 1.00 91.18 238 THR A N 1
ATOM 1481 C CA . THR A 1 223 ? 62.761 -15.261 40.975 1.00 90.82 238 THR A CA 1
ATOM 1482 C C . THR A 1 223 ? 63.377 -16.268 41.942 1.00 91.36 238 THR A C 1
ATOM 1483 O O . THR A 1 223 ? 63.268 -16.104 43.163 1.00 93.61 238 THR A O 1
ATOM 1487 N N . ARG A 1 224 ? 64.026 -17.318 41.417 1.00 88.67 239 ARG A N 1
ATOM 1488 C CA . ARG A 1 224 ? 64.532 -17.481 40.039 1.00 83.54 239 ARG A CA 1
ATOM 1489 C C . ARG A 1 224 ? 63.505 -17.624 38.887 1.00 78.92 239 ARG A C 1
ATOM 1490 O O . ARG A 1 224 ? 62.304 -17.763 39.139 1.00 77.15 239 ARG A O 1
ATOM 1492 N N . PRO A 1 225 ? 63.982 -17.544 37.634 1.00 72.71 240 PRO A N 1
ATOM 1493 C CA . PRO A 1 225 ? 63.130 -17.892 36.485 1.00 65.43 240 PRO A CA 1
ATOM 1494 C C . PRO A 1 225 ? 62.440 -19.239 36.662 1.00 61.00 240 PRO A C 1
ATOM 1495 O O . PRO A 1 225 ? 63.033 -20.204 37.151 1.00 61.57 240 PRO A O 1
ATOM 1499 N N . THR A 1 226 ? 61.172 -19.295 36.257 1.00 59.38 241 THR A N 1
ATOM 1500 C CA . THR A 1 226 ? 60.324 -20.451 36.511 1.00 55.65 241 THR A CA 1
ATOM 1501 C C . THR A 1 226 ? 59.581 -20.846 35.239 1.00 48.70 241 THR A C 1
ATOM 1502 O O . THR A 1 226 ? 59.214 -19.998 34.422 1.00 46.40 241 THR A O 1
ATOM 1506 N N . VAL A 1 227 ? 59.349 -22.144 35.080 1.00 48.44 242 VAL A N 1
ATOM 1507 C CA . VAL A 1 227 ? 58.639 -22.673 33.924 1.00 42.33 242 VAL A CA 1
ATOM 1508 C C . VAL A 1 227 ? 57.246 -23.099 34.371 1.00 41.26 242 VAL A C 1
ATOM 1509 O O . VAL A 1 227 ? 57.093 -23.770 35.401 1.00 40.55 242 VAL A O 1
ATOM 1513 N N . TYR A 1 228 ? 56.239 -22.731 33.586 1.00 38.14 243 TYR A N 1
ATOM 1514 C CA . TYR A 1 228 ? 54.849 -23.061 33.864 1.00 38.63 243 TYR A CA 1
ATOM 1515 C C . TYR A 1 228 ? 54.168 -23.603 32.616 1.00 38.55 243 TYR A C 1
ATOM 1516 O O . TYR A 1 228 ? 54.475 -23.191 31.495 1.00 37.22 243 TYR A O 1
ATOM 1525 N N . VAL A 1 229 ? 53.212 -24.506 32.816 1.00 33.24 244 VAL A N 1
ATOM 1526 C CA . VAL A 1 229 ? 52.208 -24.781 31.798 1.00 34.46 244 VAL A CA 1
ATOM 1527 C C . VAL A 1 229 ? 50.950 -24.011 32.163 1.00 33.96 244 VAL A C 1
ATOM 1528 O O . VAL A 1 229 ? 50.501 -24.037 33.317 1.00 32.08 244 VAL A O 1
ATOM 1532 N N . ILE A 1 230 ? 50.409 -23.277 31.198 1.00 31.37 245 ILE A N 1
ATOM 1533 C CA . ILE A 1 230 ? 49.253 -22.429 31.430 1.00 30.54 245 ILE A CA 1
ATOM 1534 C C . ILE A 1 230 ? 48.140 -22.893 30.505 1.00 33.49 245 ILE A C 1
ATOM 1535 O O . ILE A 1 230 ? 48.339 -22.981 29.286 1.00 32.99 245 ILE A O 1
ATOM 1540 N N . ALA A 1 231 ? 46.979 -23.212 31.077 1.00 29.71 246 ALA A N 1
ATOM 1541 C CA . ALA A 1 231 ? 45.825 -23.622 30.292 1.00 31.41 246 ALA A CA 1
ATOM 1542 C C . ALA A 1 231 ? 44.702 -22.615 30.483 1.00 32.16 246 ALA A C 1
ATOM 1543 O O . ALA A 1 231 ? 44.411 -22.200 31.611 1.00 30.93 246 ALA A O 1
ATOM 1545 N N . GLY A 1 232 ? 44.064 -22.235 29.386 1.00 33.18 247 GLY A N 1
ATOM 1546 C CA . GLY A 1 232 ? 43.036 -21.224 29.482 1.00 33.12 247 GLY A CA 1
ATOM 1547 C C . GLY A 1 232 ? 42.071 -21.292 28.321 1.00 37.88 247 GLY A C 1
ATOM 1548 O O . GLY A 1 232 ? 42.151 -22.173 27.459 1.00 33.18 247 GLY A O 1
ATOM 1549 N N . ASP A 1 233 ? 41.175 -20.311 28.297 1.00 36.45 248 ASP A N 1
ATOM 1550 C CA . ASP A 1 233 ? 40.038 -20.265 27.397 1.00 40.11 248 ASP A CA 1
ATOM 1551 C C . ASP A 1 233 ? 39.993 -18.882 26.775 1.00 43.27 248 ASP A C 1
ATOM 1552 O O . ASP A 1 233 ? 40.068 -17.880 27.491 1.00 40.24 248 ASP A O 1
ATOM 1557 N N . ILE A 1 234 ? 39.913 -18.835 25.457 1.00 46.40 249 ILE A N 1
ATOM 1558 C CA . ILE A 1 234 ? 39.635 -17.597 24.742 1.00 53.56 249 ILE A CA 1
ATOM 1559 C C . ILE A 1 234 ? 38.179 -17.662 24.318 1.00 61.46 249 ILE A C 1
ATOM 1560 O O . ILE A 1 234 ? 37.841 -18.271 23.297 1.00 62.77 249 ILE A O 1
ATOM 1565 N N . HIS A 1 235 ? 37.304 -17.079 25.136 1.00 78.42 250 HIS A N 1
ATOM 1566 C CA . HIS A 1 235 ? 35.863 -17.198 24.966 1.00 82.84 250 HIS A CA 1
ATOM 1567 C C . HIS A 1 235 ? 35.429 -16.157 23.936 1.00 85.24 250 HIS A C 1
ATOM 1568 O O . HIS A 1 235 ? 35.899 -16.188 22.793 1.00 86.96 250 HIS A O 1
ATOM 1575 N N . HIS A 1 236 ? 34.562 -15.2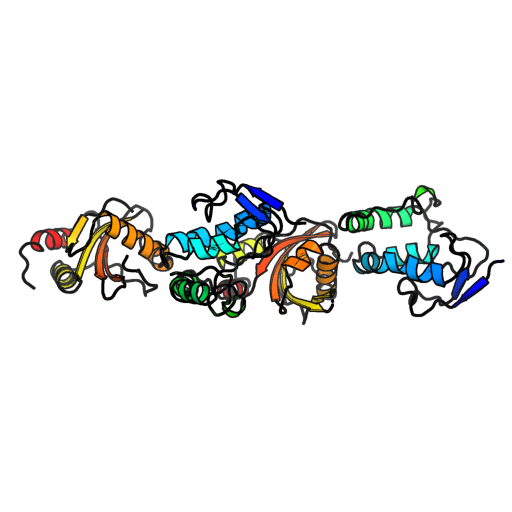17 24.312 1.00 80.99 251 HIS A N 1
ATOM 1576 C CA . HIS A 1 236 ? 34.127 -14.169 23.388 1.00 80.24 251 HIS A CA 1
ATOM 1577 C C . HIS A 1 236 ? 34.069 -12.839 24.126 1.00 77.07 251 HIS A C 1
ATOM 1578 O O . HIS A 1 236 ? 33.162 -12.617 24.932 1.00 78.90 251 HIS A O 1
ATOM 1580 N N . GLY A 1 237 ? 35.045 -11.967 23.885 1.00 75.04 252 GLY A N 1
ATOM 1581 C CA . GLY A 1 237 ? 36.291 -12.317 23.211 1.00 72.69 252 GLY A CA 1
ATOM 1582 C C . GLY A 1 237 ? 37.395 -12.017 24.211 1.00 70.49 252 GLY A C 1
ATOM 1583 O O . GLY A 1 237 ? 38.293 -11.208 23.969 1.00 68.29 252 GLY A O 1
ATOM 1584 N N . LYS A 1 238 ? 37.277 -12.665 25.362 1.00 65.33 253 LYS A N 1
ATOM 1585 C CA . LYS A 1 238 ? 38.183 -12.499 26.479 1.00 58.14 253 LYS A CA 1
ATOM 1586 C C . LYS A 1 238 ? 39.071 -13.727 26.604 1.00 55.29 253 LYS A C 1
ATOM 1587 O O . LYS A 1 238 ? 38.715 -14.820 26.158 1.00 57.83 253 LYS A O 1
ATOM 1589 N N . VAL A 1 239 ? 40.228 -13.531 27.214 1.00 48.59 254 VAL A N 1
ATOM 1590 C CA . VAL A 1 239 ? 41.093 -14.621 27.645 1.00 44.18 254 VAL A CA 1
ATOM 1591 C C . VAL A 1 239 ? 40.877 -14.826 29.129 1.00 45.13 254 VAL A C 1
ATOM 1592 O O . VAL A 1 239 ? 40.750 -13.861 29.891 1.00 42.80 254 VAL A O 1
ATOM 1596 N N . LYS A 1 240 ? 40.823 -16.084 29.537 1.00 34.64 255 LYS A N 1
ATOM 1597 C CA . LYS A 1 240 ? 40.709 -16.456 30.933 1.00 38.09 255 LYS A CA 1
ATOM 1598 C C . LYS A 1 240 ? 41.709 -17.576 31.159 1.00 37.53 255 LYS A C 1
ATOM 1599 O O . LYS A 1 240 ? 41.677 -18.585 30.445 1.00 33.93 255 LYS A O 1
ATOM 1605 N N . VAL A 1 241 ? 42.624 -17.382 32.103 1.00 35.86 256 VAL A N 1
ATOM 1606 C CA . VAL A 1 241 ? 43.545 -18.440 32.503 1.00 31.75 256 VAL A CA 1
ATOM 1607 C C . VAL A 1 241 ? 42.853 -19.273 33.564 1.00 36.12 256 VAL A C 1
ATOM 1608 O O . VAL A 1 241 ? 42.422 -18.744 34.603 1.00 32.44 256 VAL A O 1
ATOM 1612 N N . ASN A 1 242 ? 42.748 -20.577 33.313 1.00 32.17 257 ASN A N 1
ATOM 1613 C CA . ASN A 1 242 ? 42.051 -21.454 34.238 1.00 32.83 257 ASN A CA 1
ATOM 1614 C C . ASN A 1 242 ? 42.969 -22.329 35.071 1.00 31.62 257 ASN A C 1
ATOM 1615 O O . ASN A 1 242 ? 42.665 -22.575 36.236 1.00 29.16 257 ASN A O 1
ATOM 1620 N N . ARG A 1 243 ? 44.087 -22.804 34.519 1.00 29.90 258 ARG A N 1
ATOM 1621 C CA . ARG A 1 243 ? 44.976 -23.706 35.242 1.00 29.23 258 ARG A CA 1
ATOM 1622 C C . ARG A 1 243 ? 46.420 -23.300 35.017 1.00 31.27 258 ARG A C 1
ATOM 1623 O O . ARG A 1 243 ? 46.803 -22.899 33.910 1.00 30.43 258 ARG A O 1
ATOM 1631 N N . ILE A 1 244 ? 47.219 -23.408 36.072 1.00 28.46 259 ILE A N 1
ATOM 1632 C CA . ILE A 1 244 ? 48.648 -23.141 35.994 1.00 29.78 259 ILE A CA 1
ATOM 1633 C C . ILE A 1 244 ? 49.373 -24.270 36.693 1.00 32.12 259 ILE A C 1
ATOM 1634 O O . ILE A 1 244 ? 49.045 -24.601 37.837 1.00 32.69 259 ILE A O 1
ATOM 1639 N N . PHE A 1 245 ? 50.336 -24.877 35.997 1.00 31.53 260 PHE A N 1
ATOM 1640 C CA . PHE A 1 245 ? 51.090 -26.011 36.511 1.00 36.12 260 PHE A CA 1
ATOM 1641 C C . PHE A 1 245 ? 52.553 -25.615 36.586 1.00 36.17 260 PHE A C 1
ATOM 1642 O O . PHE A 1 245 ? 53.132 -25.181 35.587 1.00 37.31 260 PHE A O 1
ATOM 1650 N N . HIS A 1 246 ? 53.143 -25.768 37.758 1.00 34.44 261 HIS A N 1
ATOM 1651 C CA . HIS A 1 246 ? 54.556 -25.474 37.940 1.00 40.82 261 HIS A CA 1
ATOM 1652 C C . HIS A 1 246 ? 55.397 -26.609 37.352 1.00 42.88 261 HIS A C 1
ATOM 1653 O O . HIS A 1 246 ? 55.215 -27.772 37.734 1.00 40.18 261 HIS A O 1
ATOM 1660 N N . TRP A 1 247 ? 56.290 -26.275 36.404 1.00 42.51 262 TRP A N 1
ATOM 1661 C CA . TRP A 1 247 ? 57.203 -27.237 35.769 1.00 44.77 262 TRP A CA 1
ATOM 1662 C C . TRP A 1 247 ? 58.526 -27.238 36.525 1.00 49.82 262 TRP A C 1
ATOM 1663 O O . TRP A 1 247 ? 59.410 -26.420 36.263 1.00 47.82 262 TRP A O 1
ATOM 1674 N N . GLN A 1 248 ? 58.678 -28.192 37.427 1.00 55.24 263 GLN A N 1
ATOM 1675 C CA . GLN A 1 248 ? 59.786 -28.222 38.361 1.00 59.45 263 GLN A CA 1
ATOM 1676 C C . GLN A 1 248 ? 60.994 -28.908 37.717 1.00 60.54 263 GLN A C 1
ATOM 1677 O O . GLN A 1 248 ? 60.887 -29.555 36.672 1.00 58.44 263 GLN A O 1
ATOM 1683 N N . LYS A 1 249 ? 62.157 -28.754 38.355 1.00 61.19 264 LYS A N 1
ATOM 1684 C CA . LYS A 1 249 ? 63.415 -29.180 37.737 1.00 62.39 264 LYS A CA 1
ATOM 1685 C C . LYS A 1 249 ? 63.399 -30.665 37.388 1.00 61.99 264 LYS A C 1
ATOM 1686 O O . LYS A 1 249 ? 63.719 -31.052 36.259 1.00 62.26 264 LYS A O 1
ATOM 1692 N N . LYS A 1 250 ? 63.054 -31.522 38.344 1.00 58.53 265 LYS A N 1
ATOM 1693 C CA . LYS A 1 250 ? 63.012 -32.930 37.990 1.00 59.36 265 LYS A CA 1
ATOM 1694 C C . LYS A 1 250 ? 61.569 -33.406 37.868 1.00 56.63 265 LYS A C 1
ATOM 1695 O O . LYS A 1 250 ? 61.165 -34.399 38.485 1.00 54.93 265 LYS A O 1
ATOM 1701 N N . ASP A 1 251 ? 60.811 -32.711 37.024 1.00 54.05 266 ASP A N 1
ATOM 1702 C CA . ASP A 1 251 ? 59.429 -33.055 36.724 1.00 48.43 266 ASP A CA 1
ATOM 1703 C C . ASP A 1 251 ? 59.331 -34.389 35.994 1.00 44.78 266 ASP A C 1
ATOM 1704 O O . ASP A 1 251 ? 60.174 -34.740 35.168 1.00 45.78 266 ASP A O 1
ATOM 1709 N N . SER A 1 252 ? 58.274 -35.131 36.291 1.00 43.22 267 SER A N 1
ATOM 1710 C CA . SER A 1 252 ? 57.869 -36.241 35.449 1.00 39.54 267 SER A CA 1
ATOM 1711 C C . SER A 1 252 ? 56.473 -36.069 34.877 1.00 39.69 267 SER A C 1
ATOM 1712 O O . SER A 1 252 ? 56.227 -36.506 33.751 1.00 37.55 267 SER A O 1
ATOM 1715 N N . GLN A 1 253 ? 55.572 -35.388 35.594 1.00 37.69 268 GLN A N 1
ATOM 1716 C CA . GLN A 1 253 ? 54.155 -35.462 35.250 1.00 37.53 268 GLN A CA 1
ATOM 1717 C C . GLN A 1 253 ? 53.773 -34.541 34.095 1.00 38.68 268 GLN A C 1
ATOM 1718 O O . GLN A 1 253 ? 52.954 -34.926 33.254 1.00 34.58 268 GLN A O 1
ATOM 1724 N N . LEU A 1 254 ? 54.323 -33.317 34.034 1.00 39.28 269 LEU A N 1
ATOM 1725 C CA . LEU A 1 254 ? 54.072 -32.463 32.869 1.00 38.47 269 LEU A CA 1
ATOM 1726 C C . LEU A 1 254 ? 54.752 -33.021 31.618 1.00 39.44 269 LEU A C 1
ATOM 1727 O O . LEU A 1 254 ? 54.198 -32.946 30.515 1.00 36.54 269 LEU A O 1
ATOM 1732 N N . THR A 1 255 ? 55.971 -33.545 31.776 1.00 39.64 270 THR A N 1
ATOM 1733 C CA . THR A 1 255 ? 56.667 -34.266 30.712 1.00 41.66 270 THR A CA 1
ATOM 1734 C C . THR A 1 255 ? 55.778 -35.342 30.110 1.00 40.49 270 THR A C 1
ATOM 1735 O O . THR A 1 255 ? 55.531 -35.375 28.895 1.00 40.89 270 THR A O 1
ATOM 1739 N N . LEU A 1 256 ? 55.295 -36.239 30.969 1.00 38.64 271 LEU A N 1
ATOM 1740 C CA . LEU A 1 256 ? 54.406 -37.303 30.526 1.00 39.75 271 LEU A CA 1
ATOM 1741 C C . LEU A 1 256 ? 53.153 -36.751 29.862 1.00 39.93 271 LEU A C 1
ATOM 1742 O O . LEU A 1 256 ? 52.747 -37.224 28.790 1.00 39.58 271 LEU A O 1
ATOM 1747 N N . ALA A 1 257 ? 52.538 -35.729 30.465 1.00 38.73 272 ALA A N 1
ATOM 1748 C CA . ALA A 1 257 ? 51.323 -35.163 29.881 1.00 37.78 272 ALA A CA 1
ATOM 1749 C C . ALA A 1 257 ? 51.582 -34.574 28.501 1.00 38.56 272 ALA A C 1
ATOM 1750 O O . ALA A 1 257 ? 50.801 -34.795 27.562 1.00 38.19 272 ALA A O 1
ATOM 1752 N N . THR A 1 258 ? 52.658 -33.797 28.353 1.00 41.11 273 THR A N 1
ATOM 1753 C CA . THR A 1 258 ? 52.888 -33.162 27.057 1.00 40.05 273 THR A CA 1
ATOM 1754 C C . THR A 1 258 ? 53.246 -34.203 26.010 1.00 44.27 273 THR A C 1
ATOM 1755 O O . THR A 1 258 ? 52.880 -34.058 24.842 1.00 45.79 273 THR A O 1
ATOM 1759 N N . ARG A 1 259 ? 53.906 -35.284 26.424 1.00 43.60 274 ARG A N 1
ATOM 1760 C CA . ARG A 1 259 ? 54.250 -36.343 25.487 1.00 46.06 274 ARG A CA 1
ATOM 1761 C C . ARG A 1 259 ? 53.002 -37.058 24.989 1.00 46.35 274 ARG A C 1
ATOM 1762 O O . ARG A 1 259 ? 52.866 -37.322 23.789 1.00 49.15 274 ARG A O 1
ATOM 1770 N N . ARG A 1 260 ? 52.077 -37.379 25.899 1.00 45.09 275 ARG A N 1
ATOM 1771 C CA . ARG A 1 260 ? 50.879 -38.135 25.544 1.00 44.41 275 ARG A CA 1
ATOM 1772 C C . ARG A 1 260 ? 49.773 -37.283 24.929 1.00 44.28 275 ARG A C 1
ATOM 1773 O O . ARG A 1 260 ? 48.822 -37.847 24.378 1.00 42.29 275 ARG A O 1
ATOM 1781 N N . TRP A 1 261 ? 49.843 -35.951 25.047 1.00 40.45 276 TRP A N 1
ATOM 1782 C CA . TRP A 1 261 ? 48.735 -35.117 24.584 1.00 40.74 276 TRP A CA 1
ATOM 1783 C C . TRP A 1 261 ? 48.395 -35.411 23.121 1.00 44.56 276 TRP A C 1
ATOM 1784 O O . TRP A 1 261 ? 47.220 -35.577 22.772 1.00 41.00 276 TRP A O 1
ATOM 1795 N N . ARG A 1 262 ? 49.418 -35.530 22.271 1.00 48.12 277 ARG A N 1
ATOM 1796 C CA . ARG A 1 262 ? 49.219 -35.726 20.832 1.00 51.60 277 ARG A CA 1
ATOM 1797 C C . ARG A 1 262 ? 48.332 -36.931 20.527 1.00 52.33 277 ARG A C 1
ATOM 1798 O O . ARG A 1 262 ? 47.531 -36.899 19.587 1.00 54.24 277 ARG A O 1
ATOM 1806 N N . HIS A 1 263 ? 48.457 -38.000 21.311 1.00 50.19 278 HIS A N 1
ATOM 1807 C CA . HIS A 1 263 ? 47.706 -39.230 21.092 1.00 51.60 278 HIS A CA 1
ATOM 1808 C C . HIS A 1 263 ? 46.594 -39.428 22.109 1.00 49.59 278 HIS A C 1
ATOM 1809 O O . HIS A 1 263 ? 46.022 -40.511 22.177 1.00 45.75 278 HIS A O 1
ATOM 1816 N N . HIS A 1 264 ? 46.275 -38.413 22.906 1.00 48.86 279 HIS A N 1
ATOM 1817 C CA . HIS A 1 264 ? 45.266 -38.566 23.940 1.00 44.91 279 HIS A CA 1
ATOM 1818 C C . HIS A 1 264 ? 43.869 -38.383 23.359 1.00 47.39 279 HIS A C 1
ATOM 1819 O O . HIS A 1 264 ? 43.652 -37.548 22.475 1.00 49.10 279 HIS A O 1
ATOM 1826 N N . LYS A 1 265 ? 42.916 -39.162 23.863 1.00 45.74 280 LYS A N 1
ATOM 1827 C CA . LYS A 1 265 ? 41.519 -39.050 23.466 1.00 47.23 280 LYS A CA 1
ATOM 1828 C C . LYS A 1 265 ? 40.715 -38.480 24.627 1.00 48.31 280 LYS A C 1
ATOM 1829 O O . LYS A 1 265 ? 40.806 -38.973 25.756 1.00 43.70 280 LYS A O 1
ATOM 1835 N N . CYS A 1 266 ? 39.961 -37.418 24.361 1.00 48.10 281 CYS A N 1
ATOM 1836 C CA . CYS A 1 266 ? 39.215 -36.759 25.425 1.00 48.65 281 CYS A CA 1
ATOM 1837 C C . CYS A 1 266 ? 37.860 -37.421 25.655 1.00 51.52 281 CYS A C 1
ATOM 1838 O O . CYS A 1 266 ? 37.412 -37.549 26.799 1.00 54.61 281 CYS A O 1
ATOM 1841 N N . SER B 1 9 ? 47.632 71.753 58.756 1.00 64.87 24 SER B N 1
ATOM 1842 C CA . SER B 1 9 ? 48.462 71.087 57.747 1.00 69.05 24 SER B CA 1
ATOM 1843 C C . SER B 1 9 ? 48.460 69.569 57.915 1.00 72.66 24 SER B C 1
ATOM 1844 O O . SER B 1 9 ? 48.364 68.824 56.937 1.00 70.25 24 SER B O 1
ATOM 1847 N N . THR B 1 10 ? 48.599 69.126 59.163 1.00 79.64 25 THR B N 1
ATOM 1848 C CA . THR B 1 10 ? 48.517 67.720 59.538 1.00 75.87 25 THR B CA 1
ATOM 1849 C C . THR B 1 10 ? 47.246 67.503 60.346 1.00 73.33 25 THR B C 1
ATOM 1850 O O . THR B 1 10 ? 46.959 68.265 61.275 1.00 74.88 25 THR B O 1
ATOM 1854 N N . LYS B 1 11 ? 46.500 66.464 60.001 1.00 64.91 26 LYS B N 1
ATOM 1855 C CA . LYS B 1 11 ? 45.214 66.177 60.609 1.00 63.00 26 LYS B CA 1
ATOM 1856 C C . LYS B 1 11 ? 45.225 64.778 61.213 1.00 57.16 26 LYS B C 1
ATOM 1857 O O . LYS B 1 11 ? 46.063 63.940 60.882 1.00 54.72 26 LYS B O 1
ATOM 1863 N N . CYS B 1 12 ? 44.271 64.540 62.105 1.00 54.09 27 CYS B N 1
ATOM 1864 C CA . CYS B 1 12 ? 44.030 63.239 62.706 1.00 51.93 27 CYS B CA 1
ATOM 1865 C C . CYS B 1 12 ? 42.662 62.778 62.222 1.00 50.44 27 CYS B C 1
ATOM 1866 O O . CYS B 1 12 ? 41.660 63.455 62.468 1.00 48.94 27 CYS B O 1
ATOM 1869 N N . VAL B 1 13 ? 42.624 61.648 61.511 1.00 49.70 28 VAL B N 1
ATOM 1870 C CA . VAL B 1 13 ? 41.401 61.141 60.896 1.00 45.44 28 VAL B CA 1
ATOM 1871 C C . VAL B 1 13 ? 41.134 59.715 61.355 1.00 44.29 28 VAL B C 1
ATOM 1872 O O . VAL B 1 13 ? 42.051 58.963 61.696 1.00 44.71 28 VAL B O 1
ATOM 1876 N N . THR B 1 14 ? 39.856 59.351 61.385 1.00 43.40 29 THR B N 1
ATOM 1877 C CA . THR B 1 14 ? 39.475 57.995 61.746 1.00 46.17 29 THR B CA 1
ATOM 1878 C C . THR B 1 14 ? 39.935 57.005 60.680 1.00 45.99 29 THR B C 1
ATOM 1879 O O . THR B 1 14 ? 39.910 57.298 59.484 1.00 44.54 29 THR B O 1
ATOM 1883 N N . ILE B 1 15 ? 40.375 55.835 61.127 1.00 46.42 30 ILE B N 1
ATOM 1884 C CA . ILE B 1 15 ? 40.766 54.753 60.234 1.00 46.17 30 ILE B CA 1
ATOM 1885 C C . ILE B 1 15 ? 39.472 54.107 59.749 1.00 47.80 30 ILE B C 1
ATOM 1886 O O . ILE B 1 15 ? 38.692 53.624 60.576 1.00 50.37 30 ILE B O 1
ATOM 1891 N N . PRO B 1 16 ? 39.177 54.082 58.450 1.00 51.91 31 PRO B N 1
ATOM 1892 C CA . PRO B 1 16 ? 37.923 53.463 58.002 1.00 54.40 31 PRO B CA 1
ATOM 1893 C C . PRO B 1 16 ? 37.961 51.956 58.146 1.00 55.97 31 PRO B C 1
ATOM 1894 O O . PRO B 1 16 ? 39.026 51.332 58.140 1.00 53.47 31 PRO B O 1
ATOM 1898 N N . THR B 1 17 ? 36.768 51.369 58.291 1.00 58.36 32 THR B N 1
ATOM 1899 C CA . THR B 1 17 ? 36.665 49.913 58.344 1.00 59.29 32 THR B CA 1
ATOM 1900 C C . THR B 1 17 ? 37.219 49.269 57.082 1.00 59.70 32 THR B C 1
ATOM 1901 O O . THR B 1 17 ? 37.684 48.120 57.123 1.00 57.25 32 THR B O 1
ATOM 1905 N N . GLU B 1 18 ? 37.199 49.996 55.962 1.00 64.43 33 GLU B N 1
ATOM 1906 C CA . GLU B 1 18 ? 37.643 49.446 54.687 1.00 65.10 33 GLU B CA 1
ATOM 1907 C C . GLU B 1 18 ? 39.159 49.326 54.595 1.00 63.66 33 GLU B C 1
ATOM 1908 O O . GLU B 1 18 ? 39.651 48.548 53.773 1.00 62.95 33 GLU B O 1
ATOM 1914 N N . MET B 1 19 ? 39.909 50.083 55.404 1.00 53.55 34 MET B N 1
ATOM 1915 C CA . MET B 1 19 ? 41.362 49.919 55.498 1.00 50.14 34 MET B CA 1
ATOM 1916 C C . MET B 1 19 ? 41.678 48.615 56.212 1.00 49.27 34 MET B C 1
ATOM 1917 O O . MET B 1 19 ? 41.943 48.584 57.416 1.00 45.66 34 MET B O 1
ATOM 1922 N N . ALA B 1 20 ? 41.698 47.526 55.441 1.00 48.41 35 ALA B N 1
ATOM 1923 C CA . ALA B 1 20 ? 41.972 46.223 56.028 1.00 46.01 35 ALA B CA 1
ATOM 1924 C C . ALA B 1 20 ? 43.353 46.158 56.661 1.00 42.62 35 ALA B C 1
ATOM 1925 O O . ALA B 1 20 ? 43.549 45.423 57.639 1.00 43.54 35 ALA B O 1
ATOM 1927 N N . MET B 1 21 ? 44.328 46.862 56.080 1.00 39.69 36 MET B N 1
ATOM 1928 C CA . MET B 1 21 ? 45.668 46.926 56.659 1.00 40.80 36 MET B CA 1
ATOM 1929 C C . MET B 1 21 ? 45.625 47.173 58.162 1.00 41.22 36 MET B C 1
ATOM 1930 O O . MET B 1 21 ? 46.307 46.500 58.946 1.00 39.03 36 MET B O 1
ATOM 1935 N N . CYS B 1 22 ? 44.861 48.191 58.573 1.00 40.48 37 CYS B N 1
ATOM 1936 C CA . CYS B 1 22 ? 45.032 48.782 59.898 1.00 43.23 37 CYS B CA 1
ATOM 1937 C C . CYS B 1 22 ? 43.719 49.043 60.632 1.00 45.05 37 CYS B C 1
ATOM 1938 O O . CYS B 1 22 ? 43.698 49.869 61.551 1.00 44.66 37 CYS B O 1
ATOM 1941 N N . ASN B 1 23 ? 42.623 48.385 60.263 1.00 44.42 38 ASN B N 1
ATOM 1942 C CA . ASN B 1 23 ? 41.372 48.620 60.980 1.00 46.97 38 ASN B CA 1
ATOM 1943 C C . ASN B 1 23 ? 41.284 47.874 62.309 1.00 48.37 38 ASN B C 1
ATOM 1944 O O . ASN B 1 23 ? 40.290 48.056 63.021 1.00 49.65 38 ASN B O 1
ATOM 1949 N N . ASP B 1 24 ? 42.283 47.061 62.669 1.00 44.44 39 ASP B N 1
ATOM 1950 C CA . ASP B 1 24 ? 42.260 46.319 63.930 1.00 48.79 39 ASP B CA 1
ATOM 1951 C C . ASP B 1 24 ? 43.642 46.292 64.594 1.00 49.47 39 ASP B C 1
ATOM 1952 O O . ASP B 1 24 ? 44.165 45.235 64.946 1.00 52.34 39 ASP B O 1
ATOM 1957 N N . VAL B 1 25 ? 44.246 47.460 64.805 1.00 48.22 40 VAL B N 1
ATOM 1958 C CA . VAL B 1 25 ? 45.610 47.499 65.318 1.00 47.60 40 VAL B CA 1
ATOM 1959 C C . VAL B 1 25 ? 45.703 48.219 66.664 1.00 45.99 40 VAL B C 1
ATOM 1960 O O . VAL B 1 25 ? 46.783 48.650 67.060 1.00 45.40 40 VAL B O 1
ATOM 1964 N N . GLY B 1 26 ? 44.586 48.368 67.373 1.00 43.80 41 GLY B N 1
ATOM 1965 C CA . GLY B 1 26 ? 44.607 48.888 68.720 1.00 44.52 41 GLY B CA 1
ATOM 1966 C C . GLY B 1 26 ? 44.402 50.388 68.845 1.00 46.26 41 GLY B C 1
ATOM 1967 O O . GLY B 1 26 ? 43.957 50.857 69.898 1.00 45.01 41 GLY B O 1
ATOM 1968 N N . TYR B 1 27 ? 44.758 51.159 67.828 1.00 44.87 42 TYR B N 1
ATOM 1969 C CA . TYR B 1 27 ? 44.349 52.557 67.768 1.00 44.85 42 TYR B CA 1
ATOM 1970 C C . TYR B 1 27 ? 43.404 52.713 66.583 1.00 45.09 42 TYR B C 1
ATOM 1971 O O . TYR B 1 27 ? 43.375 51.872 65.683 1.00 44.20 42 TYR B O 1
ATOM 1980 N N . SER B 1 28 ? 42.585 53.767 66.607 1.00 42.30 43 SER B N 1
ATOM 1981 C CA . SER B 1 28 ? 41.558 53.917 65.579 1.00 44.87 43 SER B CA 1
ATOM 1982 C C . SER B 1 28 ? 41.654 55.232 64.821 1.00 44.10 43 SER B C 1
ATOM 1983 O O . SER B 1 28 ? 40.765 55.533 64.018 1.00 45.20 43 SER B O 1
ATOM 1986 N N . GLU B 1 29 ? 42.712 56.015 65.043 1.00 44.39 44 GLU B N 1
ATOM 1987 C CA . GLU B 1 29 ? 42.926 57.285 64.367 1.00 42.68 44 GLU B CA 1
ATOM 1988 C C . GLU B 1 29 ? 44.360 57.349 63.874 1.00 42.44 44 GLU B C 1
ATOM 1989 O O . GLU B 1 29 ? 45.266 56.779 64.494 1.00 41.43 44 GLU B O 1
ATOM 1995 N N . MET B 1 30 ? 44.557 58.061 62.758 1.00 42.74 45 MET B N 1
ATOM 1996 C CA . MET B 1 30 ? 45.857 58.143 62.111 1.00 43.53 45 MET B CA 1
ATOM 1997 C C . MET B 1 30 ? 46.139 59.568 61.692 1.00 42.01 45 MET B C 1
ATOM 1998 O O . MET B 1 30 ? 45.233 60.340 61.389 1.00 44.00 45 MET B O 1
ATOM 2003 N N . ARG B 1 31 ? 47.418 59.856 61.543 1.00 42.23 46 ARG B N 1
ATOM 2004 C CA . ARG B 1 31 ? 47.872 61.146 61.071 1.00 44.75 46 ARG B CA 1
ATOM 2005 C C . ARG B 1 31 ? 47.943 61.179 59.546 1.00 49.58 46 ARG B C 1
ATOM 2006 O O . ARG B 1 31 ? 48.380 60.213 58.907 1.00 43.78 46 ARG B O 1
ATOM 2014 N N . LEU B 1 32 ? 47.471 62.290 58.967 1.00 49.29 47 LEU B N 1
ATOM 2015 C CA . LEU B 1 32 ? 47.625 62.616 57.551 1.00 51.12 47 LEU B CA 1
ATOM 2016 C C . LEU B 1 32 ? 48.357 63.945 57.433 1.00 55.36 47 LEU B C 1
ATOM 2017 O O . LEU B 1 32 ? 47.966 64.914 58.100 1.00 58.08 47 LEU B O 1
ATOM 2022 N N . PRO B 1 33 ? 49.415 64.044 56.612 1.00 50.95 48 PRO B N 1
ATOM 2023 C CA . PRO B 1 33 ? 49.941 62.999 55.727 1.00 51.21 48 PRO B CA 1
ATOM 2024 C C . PRO B 1 33 ? 50.560 61.816 56.474 1.00 50.08 48 PRO B C 1
ATOM 2025 O O . PRO B 1 33 ? 50.973 61.984 57.626 1.00 50.55 48 PRO B O 1
ATOM 2029 N N . ASN B 1 34 ? 50.622 60.642 55.841 1.00 47.83 49 ASN B N 1
ATOM 2030 C CA . ASN B 1 34 ? 51.276 59.527 56.500 1.00 46.14 49 ASN B CA 1
ATOM 2031 C C . ASN B 1 34 ? 52.745 59.518 56.087 1.00 48.21 49 ASN B C 1
ATOM 2032 O O . ASN B 1 34 ? 53.212 60.410 55.379 1.00 48.12 49 ASN B O 1
ATOM 2037 N N . LEU B 1 35 ? 53.491 58.502 56.531 1.00 45.56 50 LEU B N 1
ATOM 2038 C CA . LEU B 1 35 ? 54.916 58.444 56.219 1.00 46.87 50 LEU B CA 1
ATOM 2039 C C . LEU B 1 35 ? 55.198 58.039 54.779 1.00 48.45 50 LEU B C 1
ATOM 2040 O O . LEU B 1 35 ? 56.348 58.168 54.350 1.00 50.67 50 LEU B O 1
ATOM 2045 N N . MET B 1 36 ? 54.198 57.530 54.048 1.00 46.44 51 MET B N 1
ATOM 2046 C CA . MET B 1 36 ? 54.267 57.286 52.606 1.00 46.67 51 MET B CA 1
ATOM 2047 C C . MET B 1 36 ? 53.997 58.535 51.775 1.00 49.26 51 MET B C 1
ATOM 2048 O O . MET B 1 36 ? 53.919 58.434 50.546 1.00 48.94 51 MET B O 1
ATOM 2053 N N . GLY B 1 37 ? 53.826 59.699 52.399 1.00 48.33 52 GLY B N 1
ATOM 2054 C CA . GLY B 1 37 ? 53.516 60.896 51.650 1.00 50.78 52 GLY B CA 1
ATOM 2055 C C . GLY B 1 37 ? 52.075 61.022 51.219 1.00 51.95 52 GLY B C 1
ATOM 2056 O O . GLY B 1 37 ? 51.714 62.044 50.621 1.00 52.17 52 GLY B O 1
ATOM 2057 N N . HIS B 1 38 ? 51.237 60.029 51.508 1.00 48.56 53 HIS B N 1
ATOM 2058 C CA . HIS B 1 38 ? 49.829 60.103 51.142 1.00 50.60 53 HIS B CA 1
ATOM 2059 C C . HIS B 1 38 ? 49.162 61.280 51.843 1.00 54.29 53 HIS B C 1
ATOM 2060 O O . HIS B 1 38 ? 49.438 61.565 53.012 1.00 52.30 53 HIS B O 1
ATOM 2067 N N . THR B 1 39 ? 48.282 61.973 51.119 1.00 55.41 54 THR B N 1
ATOM 2068 C CA . THR B 1 39 ? 47.659 63.177 51.647 1.00 56.41 54 THR B CA 1
ATOM 2069 C C . THR B 1 39 ? 46.185 63.015 51.994 1.00 55.88 54 THR B C 1
ATOM 2070 O O . THR B 1 39 ? 45.682 63.797 52.804 1.00 56.77 54 THR B O 1
ATOM 2074 N N . ASN B 1 40 ? 45.482 62.033 51.433 1.00 54.10 55 ASN B N 1
ATOM 2075 C CA . ASN B 1 40 ? 44.089 61.841 51.824 1.00 57.16 55 ASN B CA 1
ATOM 2076 C C . ASN B 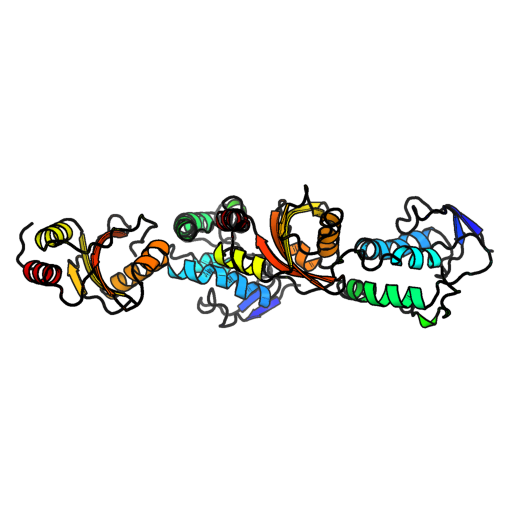1 40 ? 43.682 60.373 51.702 1.00 55.11 55 ASN B C 1
ATOM 2077 O O . ASN B 1 40 ? 44.336 59.574 51.022 1.00 53.58 55 ASN B O 1
ATOM 2082 N N . MET B 1 41 ? 42.578 60.032 52.383 1.00 51.01 56 MET B N 1
ATOM 2083 C CA . MET B 1 41 ? 42.193 58.634 52.567 1.00 52.83 56 MET B CA 1
ATOM 2084 C C . MET B 1 41 ? 41.847 57.925 51.264 1.00 52.74 56 MET B C 1
ATOM 2085 O O . MET B 1 41 ? 41.984 56.694 51.184 1.00 48.20 56 MET B O 1
ATOM 2090 N N . ALA B 1 42 ? 41.380 58.660 50.245 1.00 53.78 57 ALA B N 1
ATOM 2091 C CA . ALA B 1 42 ? 41.064 58.023 48.969 1.00 56.26 57 ALA B CA 1
ATOM 2092 C C . ALA B 1 42 ? 42.309 57.489 48.279 1.00 52.53 57 ALA B C 1
ATOM 2093 O O . ALA B 1 42 ? 42.196 56.644 47.390 1.00 52.29 57 ALA B O 1
ATOM 2095 N N . GLU B 1 43 ? 43.484 57.999 48.653 1.00 51.26 58 GLU B N 1
ATOM 2096 C CA . GLU B 1 43 ? 44.799 57.496 48.275 1.00 49.57 58 GLU B CA 1
ATOM 2097 C C . GLU B 1 43 ? 45.286 56.408 49.240 1.00 52.03 58 GLU B C 1
ATOM 2098 O O . GLU B 1 43 ? 45.736 55.333 48.808 1.00 45.88 58 GLU B O 1
ATOM 2104 N N . VAL B 1 44 ? 45.162 56.665 50.552 1.00 49.81 59 VAL B N 1
ATOM 2105 C CA . VAL B 1 44 ? 45.717 55.761 51.561 1.00 46.88 59 VAL B CA 1
ATOM 2106 C C . VAL B 1 44 ? 45.088 54.378 51.457 1.00 43.09 59 VAL B C 1
ATOM 2107 O O . VAL B 1 44 ? 45.792 53.361 51.448 1.00 44.06 59 VAL B O 1
ATOM 2111 N N . VAL B 1 45 ? 43.755 54.313 51.421 1.00 43.71 60 VAL B N 1
ATOM 2112 C CA . VAL B 1 45 ? 43.076 53.023 51.526 1.00 42.37 60 VAL B CA 1
ATOM 2113 C C . VAL B 1 45 ? 43.381 52.107 50.345 1.00 45.11 60 VAL B C 1
ATOM 2114 O O . VAL B 1 45 ? 43.822 50.969 50.573 1.00 39.27 60 VAL B O 1
ATOM 2118 N N . PRO B 1 46 ? 43.181 52.510 49.087 1.00 43.95 61 PRO B N 1
ATOM 2119 C CA . PRO B 1 46 ? 43.492 51.572 47.999 1.00 41.73 61 PRO B CA 1
ATOM 2120 C C . PRO B 1 46 ? 44.977 51.263 47.893 1.00 38.44 61 PRO B C 1
ATOM 2121 O O . PRO B 1 46 ? 45.328 50.130 47.563 1.00 41.74 61 PRO B O 1
ATOM 2125 N N . LYS B 1 47 ? 45.862 52.212 48.208 1.00 40.59 62 LYS B N 1
ATOM 2126 C CA . LYS B 1 47 ? 47.290 51.907 48.247 1.00 39.89 62 LYS B CA 1
ATOM 2127 C C . LYS B 1 47 ? 47.599 50.890 49.343 1.00 41.96 62 LYS B C 1
ATOM 2128 O O . LYS B 1 47 ? 48.380 49.949 49.137 1.00 38.56 62 LYS B O 1
ATOM 2134 N N . SER B 1 48 ? 46.974 51.047 50.508 1.00 39.83 63 SER B N 1
ATOM 2135 C CA . SER B 1 48 ? 47.158 50.059 51.563 1.00 40.35 63 SER B CA 1
ATOM 2136 C C . SER B 1 48 ? 46.601 48.696 51.156 1.00 38.48 63 SER B C 1
ATOM 2137 O O . SER B 1 48 ? 47.119 47.663 51.586 1.00 36.60 63 SER B O 1
ATOM 2140 N N . ALA B 1 49 ? 45.571 48.667 50.307 1.00 40.08 64 ALA B N 1
ATOM 2141 C CA . ALA B 1 49 ? 44.959 47.395 49.928 1.00 38.63 64 ALA B CA 1
ATOM 2142 C C . ALA B 1 49 ? 45.845 46.562 49.001 1.00 38.23 64 ALA B C 1
ATOM 2143 O O . ALA B 1 49 ? 45.602 45.359 48.857 1.00 36.79 64 ALA B O 1
ATOM 2145 N N . GLU B 1 50 ? 46.867 47.164 48.383 1.00 35.71 65 GLU B N 1
ATOM 2146 C CA . GLU B 1 50 ? 47.834 46.405 47.586 1.00 36.45 65 GLU B CA 1
ATOM 2147 C C . GLU B 1 50 ? 48.660 45.441 48.426 1.00 37.86 65 GLU B C 1
ATOM 2148 O O . GLU B 1 50 ? 49.219 44.486 47.873 1.00 32.41 65 GLU B O 1
ATOM 2154 N N . TRP B 1 51 ? 48.773 45.692 49.735 1.00 34.72 66 TRP B N 1
ATOM 2155 C CA . TRP B 1 51 ? 49.498 44.848 50.684 1.00 35.12 66 TRP B CA 1
ATOM 2156 C C . TRP B 1 51 ? 48.625 43.783 51.330 1.00 35.83 66 TRP B C 1
ATOM 2157 O O . TRP B 1 51 ? 49.151 42.953 52.084 1.00 36.42 66 TRP B O 1
ATOM 2168 N N . GLN B 1 52 ? 47.319 43.785 51.059 1.00 35.20 67 GLN B N 1
ATOM 2169 C CA . GLN B 1 52 ? 46.403 42.891 51.767 1.00 38.48 67 GLN B CA 1
ATOM 2170 C C . GLN B 1 52 ? 46.747 41.419 51.549 1.00 39.03 67 GLN B C 1
ATOM 2171 O O . GLN B 1 52 ? 46.715 40.622 52.495 1.00 34.93 67 GLN B O 1
ATOM 2177 N N . ASN B 1 53 ? 47.076 41.036 50.319 1.00 38.31 68 ASN B N 1
ATOM 2178 C CA . ASN B 1 53 ? 47.364 39.631 50.056 1.00 38.06 68 ASN B CA 1
ATOM 2179 C C . ASN B 1 53 ? 48.630 39.212 50.789 1.00 35.32 68 ASN B C 1
ATOM 2180 O O . ASN B 1 53 ? 48.659 38.198 51.501 1.00 35.39 68 ASN B O 1
ATOM 2185 N N . LEU B 1 54 ? 49.672 40.039 50.681 1.00 36.89 69 LEU B N 1
ATOM 2186 C CA . LEU B 1 54 ? 50.932 39.768 51.355 1.00 36.63 69 LEU B CA 1
ATOM 2187 C C . LEU B 1 54 ? 50.735 39.644 52.865 1.00 38.54 69 LEU B C 1
ATOM 2188 O O . LEU B 1 54 ? 51.306 38.752 53.508 1.00 36.06 69 LEU B O 1
ATOM 2193 N N . LEU B 1 55 ? 49.927 40.529 53.456 1.00 36.31 70 LEU B N 1
ATOM 2194 C CA . LEU B 1 55 ? 49.686 40.432 54.892 1.00 38.01 70 LEU B CA 1
ATOM 2195 C C . LEU B 1 55 ? 48.948 39.153 55.281 1.00 37.94 70 LEU B C 1
ATOM 2196 O O . LEU B 1 55 ? 49.002 38.754 56.444 1.00 38.32 70 LEU B O 1
ATOM 2201 N N . GLN B 1 56 ? 48.238 38.521 54.355 1.00 35.27 71 GLN B N 1
ATOM 2202 C CA . GLN B 1 56 ? 47.524 37.298 54.703 1.00 40.51 71 GLN B CA 1
ATOM 2203 C C . GLN B 1 56 ? 48.381 36.042 54.592 1.00 37.52 71 GLN B C 1
ATOM 2204 O O . GLN B 1 56 ? 47.949 34.980 55.045 1.00 37.87 71 GLN B O 1
ATOM 2210 N N . THR B 1 57 ? 49.578 36.137 54.021 1.00 36.76 72 THR B N 1
ATOM 2211 C CA . THR B 1 57 ? 50.479 34.994 53.916 1.00 38.29 72 THR B CA 1
ATOM 2212 C C . THR B 1 57 ? 51.182 34.661 55.219 1.00 36.17 72 THR B C 1
ATOM 2213 O O . THR B 1 57 ? 51.866 33.644 55.282 1.00 38.70 72 THR B O 1
ATOM 2217 N N . GLY B 1 58 ? 51.099 35.524 56.222 1.00 41.38 73 GLY B N 1
ATOM 2218 C CA . GLY B 1 58 ? 51.854 35.325 57.441 1.00 37.16 73 GLY B CA 1
ATOM 2219 C C . GLY B 1 58 ? 53.357 35.325 57.290 1.00 37.13 73 GLY B C 1
ATOM 2220 O O . GLY B 1 58 ? 54.038 34.811 58.168 1.00 37.91 73 GLY B O 1
ATOM 2221 N N . CYS B 1 59 ? 53.910 35.911 56.219 1.00 36.89 74 CYS B N 1
ATOM 2222 C CA . CYS B 1 59 ? 55.364 35.856 56.035 1.00 37.81 74 CYS B CA 1
ATOM 2223 C C . CYS B 1 59 ? 56.140 36.434 57.221 1.00 39.79 74 CYS B C 1
ATOM 2224 O O . CYS B 1 59 ? 57.275 36.013 57.478 1.00 39.97 74 CYS B O 1
ATOM 2227 N N . HIS B 1 60 ? 55.562 37.374 57.969 1.00 39.12 75 HIS B N 1
ATOM 2228 C CA . HIS B 1 60 ? 56.257 37.845 59.181 1.00 38.58 75 HIS B CA 1
ATOM 2229 C C . HIS B 1 60 ? 55.248 38.406 60.168 1.00 40.12 75 HIS B C 1
ATOM 2230 O O . HIS B 1 60 ? 54.434 39.254 59.781 1.00 37.95 75 HIS B O 1
ATOM 2237 N N . PRO B 1 61 ? 55.298 37.992 61.441 1.00 40.79 76 PRO B N 1
ATOM 2238 C CA . PRO B 1 61 ? 54.312 38.490 62.412 1.00 40.25 76 PRO B CA 1
ATOM 2239 C C . PRO B 1 61 ? 54.347 39.997 62.603 1.00 41.39 76 PRO B C 1
ATOM 2240 O O . PRO B 1 61 ? 53.336 40.584 63.006 1.00 42.53 76 PRO B O 1
ATOM 2244 N N . TYR B 1 62 ? 55.462 40.654 62.315 1.00 40.11 77 TYR B N 1
ATOM 2245 C CA . TYR B 1 62 ? 55.548 42.093 62.509 1.00 42.47 77 TYR B CA 1
ATOM 2246 C C . TYR B 1 62 ? 55.221 42.878 61.238 1.00 40.44 77 TYR B C 1
ATOM 2247 O O . TYR B 1 62 ? 55.301 44.110 61.247 1.00 35.66 77 TYR B O 1
ATOM 2256 N N . ALA B 1 63 ? 54.835 42.197 60.155 1.00 37.56 78 ALA B N 1
ATOM 2257 C CA . ALA B 1 63 ? 54.632 42.882 58.880 1.00 35.18 78 ALA B CA 1
ATOM 2258 C C . ALA B 1 63 ? 53.526 43.928 58.975 1.00 36.35 78 ALA B C 1
ATOM 2259 O O . ALA B 1 63 ? 53.679 45.041 58.471 1.00 35.26 78 ALA B O 1
ATOM 2261 N N . ARG B 1 64 ? 52.413 43.602 59.634 1.00 35.82 79 ARG B N 1
ATOM 2262 C CA . ARG B 1 64 ? 51.321 44.568 59.728 1.00 35.69 79 ARG B CA 1
ATOM 2263 C C . ARG B 1 64 ? 51.691 45.765 60.605 1.00 36.74 79 ARG B C 1
ATOM 2264 O O . ARG B 1 64 ? 51.396 46.909 60.241 1.00 36.87 79 ARG B O 1
ATOM 2272 N N . THR B 1 65 ? 52.339 45.532 61.753 1.00 34.88 80 THR B N 1
ATOM 2273 C CA . THR B 1 65 ? 52.789 46.652 62.576 1.00 39.38 80 THR B CA 1
ATOM 2274 C C . THR B 1 65 ? 53.716 47.557 61.784 1.00 38.20 80 THR B C 1
ATOM 2275 O O . THR B 1 65 ? 53.568 48.781 61.808 1.00 36.00 80 THR B O 1
ATOM 2279 N N . PHE B 1 66 ? 54.669 46.960 61.066 1.00 36.99 81 PHE B N 1
ATOM 2280 C CA . PHE B 1 66 ? 55.607 47.726 60.254 1.00 37.29 81 PHE B CA 1
ATOM 2281 C C . PHE B 1 66 ? 54.870 48.571 59.226 1.00 37.00 81 PHE B C 1
ATOM 2282 O O . PHE B 1 66 ? 55.092 49.781 59.130 1.00 35.83 81 PHE B O 1
ATOM 2290 N N . LEU B 1 67 ? 53.979 47.950 58.445 1.00 35.26 82 LEU B N 1
ATOM 2291 C CA . LEU B 1 67 ? 53.295 48.705 57.392 1.00 34.32 82 LEU B CA 1
ATOM 2292 C C . LEU B 1 67 ? 52.321 49.721 57.971 1.00 37.86 82 LEU B C 1
ATOM 2293 O O . LEU B 1 67 ? 52.202 50.839 57.445 1.00 34.79 82 LEU B O 1
ATOM 2298 N N . CYS B 1 68 ? 51.621 49.373 59.057 1.00 33.71 83 CYS B N 1
ATOM 2299 C CA . CYS B 1 68 ? 50.685 50.342 59.619 1.00 37.32 83 CYS B CA 1
ATOM 2300 C C . CYS B 1 68 ? 51.405 51.554 60.184 1.00 36.86 83 CYS B C 1
ATOM 2301 O O . CYS B 1 68 ? 50.859 52.658 60.148 1.00 37.06 83 CYS B O 1
ATOM 2304 N N . SER B 1 69 ? 52.621 51.377 60.707 1.00 37.41 84 SER B N 1
ATOM 2305 C CA . SER B 1 69 ? 53.370 52.522 61.228 1.00 36.89 84 SER B CA 1
ATOM 2306 C C . SER B 1 69 ? 53.748 53.507 60.125 1.00 40.77 84 SER B C 1
ATOM 2307 O O . SER B 1 69 ? 53.964 54.693 60.409 1.00 36.21 84 SER B O 1
ATOM 2310 N N . LEU B 1 70 ? 53.791 53.047 58.875 1.00 36.13 85 LEU B N 1
ATOM 2311 C CA . LEU B 1 70 ? 54.025 53.893 57.715 1.00 40.50 85 LEU B CA 1
ATOM 2312 C C . LEU B 1 70 ? 52.730 54.415 57.102 1.00 40.40 85 LEU B C 1
ATOM 2313 O O . LEU B 1 70 ? 52.655 55.591 56.734 1.00 39.21 85 LEU B O 1
ATOM 2318 N N . PHE B 1 71 ? 51.707 53.559 56.971 1.00 39.41 86 PHE B N 1
ATOM 2319 C CA . PHE B 1 71 ? 50.468 53.927 56.281 1.00 37.63 86 PHE B CA 1
ATOM 2320 C C . PHE B 1 71 ? 49.444 54.598 57.183 1.00 37.41 86 PHE B C 1
ATOM 2321 O O . PHE B 1 71 ? 48.658 55.420 56.703 1.00 35.25 86 PHE B O 1
ATOM 2329 N N . ALA B 1 72 ? 49.392 54.219 58.456 1.00 36.39 87 ALA B N 1
ATOM 2330 C CA . ALA B 1 72 ? 48.426 54.762 59.417 1.00 38.44 87 ALA B CA 1
ATOM 2331 C C . ALA B 1 72 ? 49.142 55.156 60.709 1.00 38.03 87 ALA B C 1
ATOM 2332 O O . ALA B 1 72 ? 48.905 54.573 61.776 1.00 35.16 87 ALA B O 1
ATOM 2334 N N . PRO B 1 73 ? 50.052 56.127 60.648 1.00 36.93 88 PRO B N 1
ATOM 2335 C CA . PRO B 1 73 ? 50.802 56.496 61.856 1.00 39.61 88 PRO B CA 1
ATOM 2336 C C . PRO B 1 73 ? 49.913 57.150 62.907 1.00 40.41 88 PRO B C 1
ATOM 2337 O O . PRO B 1 73 ? 48.985 57.896 62.586 1.00 39.25 88 PRO B O 1
ATOM 2341 N N . VAL B 1 74 ? 50.233 56.886 64.183 1.00 40.09 89 VAL B N 1
ATOM 2342 C CA . VAL B 1 74 ? 49.404 57.434 65.268 1.00 43.24 89 VAL B CA 1
ATOM 2343 C C . VAL B 1 74 ? 49.459 58.956 65.249 1.00 42.62 89 VAL B C 1
ATOM 2344 O O . VAL B 1 74 ? 50.382 59.572 64.704 1.00 43.33 89 VAL B O 1
ATOM 2348 N N . CYS B 1 75 ? 48.462 59.568 65.886 1.00 43.26 90 CYS B N 1
ATOM 2349 C CA . CYS B 1 75 ? 48.287 61.022 65.836 1.00 48.03 90 CYS B CA 1
ATOM 2350 C C . CYS B 1 75 ? 49.254 61.704 66.798 1.00 51.06 90 CYS B C 1
ATOM 2351 O O . CYS B 1 75 ? 48.900 62.154 67.891 1.00 50.22 90 CYS B O 1
ATOM 2354 N N . LEU B 1 76 ? 50.508 61.772 66.367 1.00 53.33 91 LEU B N 1
ATOM 2355 C CA . LEU B 1 76 ? 51.520 62.629 66.965 1.00 58.17 91 LEU B CA 1
ATOM 2356 C C . LEU B 1 76 ? 52.192 63.399 65.843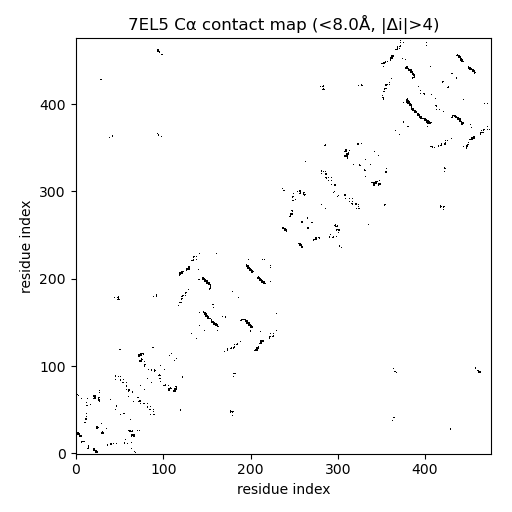 1.00 66.50 91 LEU B C 1
ATOM 2357 O O . LEU B 1 76 ? 52.430 62.841 64.770 1.00 67.49 91 LEU B O 1
ATOM 2362 N N . ASP B 1 77 ? 52.495 64.680 66.073 1.00 70.36 92 ASP B N 1
ATOM 2363 C CA . ASP B 1 77 ? 53.156 65.420 65.003 1.00 76.08 92 ASP B CA 1
ATOM 2364 C C . ASP B 1 77 ? 54.607 64.975 64.855 1.00 75.58 92 ASP B C 1
ATOM 2365 O O . ASP B 1 77 ? 55.166 65.040 63.753 1.00 78.93 92 ASP B O 1
ATOM 2370 N N . THR B 1 78 ? 55.224 64.503 65.939 1.00 75.20 93 THR B N 1
ATOM 2371 C CA . THR B 1 78 ? 56.506 63.823 65.814 1.00 77.52 93 THR B CA 1
ATOM 2372 C C . THR B 1 78 ? 56.339 62.608 64.906 1.00 80.33 93 THR B C 1
ATOM 2373 O O . THR B 1 78 ? 55.299 61.942 64.908 1.00 78.90 93 THR B O 1
ATOM 2377 N N . PHE B 1 79 ? 57.345 62.350 64.083 1.00 89.75 94 PHE B N 1
ATOM 2378 C CA . PHE B 1 79 ? 57.352 61.184 63.210 1.00 86.77 94 PHE B CA 1
ATOM 2379 C C . PHE B 1 79 ? 58.179 60.094 63.877 1.00 83.40 94 PHE B C 1
ATOM 2380 O O . PHE B 1 79 ? 59.383 60.268 64.092 1.00 84.36 94 PHE B O 1
ATOM 2388 N N . ILE B 1 80 ? 57.537 58.987 64.225 1.00 71.55 95 ILE B N 1
ATOM 2389 C CA . ILE B 1 80 ? 58.235 57.835 64.779 1.00 65.81 95 ILE B CA 1
ATOM 2390 C C . ILE B 1 80 ? 58.390 56.834 63.638 1.00 63.68 95 ILE B C 1
ATOM 2391 O O . ILE B 1 80 ? 57.449 56.114 63.277 1.00 57.87 95 ILE B O 1
ATOM 2396 N N . GLN B 1 81 ? 59.583 56.805 63.056 1.00 59.70 96 GLN B N 1
ATOM 2397 C CA . GLN B 1 81 ? 59.847 55.874 61.981 1.00 55.48 96 GLN B CA 1
ATOM 2398 C C . GLN B 1 81 ? 59.949 54.457 62.536 1.00 52.78 96 GLN B C 1
ATOM 2399 O O . GLN B 1 81 ? 60.404 54.253 63.667 1.00 51.43 96 GLN B O 1
ATOM 2405 N N . PRO B 1 82 ? 59.527 53.454 61.766 1.00 53.89 97 PRO B N 1
ATOM 2406 C CA . PRO B 1 82 ? 59.891 52.084 62.119 1.00 49.51 97 PRO B CA 1
ATOM 2407 C C . PRO B 1 82 ? 61.404 51.960 62.110 1.00 50.81 97 PRO B C 1
ATOM 2408 O O . PRO B 1 82 ? 62.105 52.679 61.399 1.00 50.69 97 PRO B O 1
ATOM 2412 N N . CYS B 1 83 ? 61.909 51.059 62.929 1.00 52.64 98 CYS B N 1
ATOM 2413 C CA . CYS B 1 83 ? 63.345 50.878 63.021 1.00 55.63 98 CYS B CA 1
ATOM 2414 C C . CYS B 1 83 ? 63.841 49.940 61.919 1.00 55.55 98 CYS B C 1
ATOM 2415 O O . CYS B 1 83 ? 63.093 49.112 61.381 1.00 50.81 98 CYS B O 1
ATOM 2418 N N . ARG B 1 84 ? 65.132 50.074 61.596 1.00 51.80 99 ARG B N 1
ATOM 2419 C CA . ARG B 1 84 ? 65.712 49.307 60.498 1.00 54.26 99 ARG B CA 1
ATOM 2420 C C . ARG B 1 84 ? 65.681 47.808 60.779 1.00 52.59 99 ARG B C 1
ATOM 2421 O O . ARG B 1 84 ? 65.492 47.006 59.862 1.00 49.66 99 ARG B O 1
ATOM 2429 N N . SER B 1 85 ? 65.897 47.409 62.037 1.00 55.07 100 SER B N 1
ATOM 2430 C CA . SER B 1 85 ? 65.934 45.984 62.360 1.00 51.40 100 SER B CA 1
ATOM 2431 C C . SER B 1 85 ? 64.592 45.320 62.081 1.00 49.71 100 SER B C 1
ATOM 2432 O O . SER B 1 85 ? 64.546 44.190 61.576 1.00 49.02 100 SER B O 1
ATOM 2435 N N . MET B 1 86 ? 63.492 46.005 62.401 1.00 49.35 101 MET B N 1
ATOM 2436 C CA . MET B 1 86 ? 62.166 45.523 62.023 1.00 49.73 101 MET B CA 1
ATOM 2437 C C . MET B 1 86 ? 62.014 45.449 60.510 1.00 46.69 101 MET B C 1
ATOM 2438 O O . MET B 1 86 ? 61.552 44.433 59.970 1.00 42.11 101 MET B O 1
ATOM 2443 N N . CYS B 1 87 ? 62.361 46.538 59.814 1.00 45.33 102 CYS B N 1
ATOM 2444 C CA . CYS B 1 87 ? 62.277 46.557 58.359 1.00 46.74 102 CYS B CA 1
ATOM 2445 C C . CYS B 1 87 ? 63.030 45.374 57.759 1.00 47.03 102 CYS B C 1
ATOM 2446 O O . CYS B 1 87 ? 62.503 44.651 56.904 1.00 44.03 102 CYS B O 1
ATOM 2449 N N . VAL B 1 88 ? 64.255 45.137 58.237 1.00 44.61 103 VAL B N 1
ATOM 2450 C CA . VAL B 1 88 ? 65.092 44.086 57.663 1.00 46.63 103 VAL B CA 1
ATOM 2451 C C . VAL B 1 88 ? 64.430 42.721 57.837 1.00 44.85 103 VAL B C 1
ATOM 2452 O O . VAL B 1 88 ? 64.341 41.933 56.890 1.00 45.01 103 VAL B O 1
ATOM 2456 N N . ALA B 1 89 ? 63.963 42.420 59.056 1.00 44.23 104 ALA B N 1
ATOM 2457 C CA . ALA B 1 89 ? 63.345 41.125 59.327 1.00 44.34 104 ALA B CA 1
ATOM 2458 C C . ALA B 1 89 ? 62.066 40.942 58.524 1.00 43.00 104 ALA B C 1
ATOM 2459 O O . ALA B 1 89 ? 61.781 39.843 58.037 1.00 41.26 104 ALA B O 1
ATOM 2461 N N . VAL B 1 90 ? 61.275 42.005 58.382 1.00 40.99 105 VAL B N 1
ATOM 2462 C CA . VAL B 1 90 ? 60.050 41.911 57.599 1.00 41.00 105 VAL B CA 1
ATOM 2463 C C . VAL B 1 90 ? 60.384 41.723 56.124 1.00 42.13 105 VAL B C 1
ATOM 2464 O O . VAL B 1 90 ? 59.799 40.866 55.448 1.00 41.02 105 VAL B O 1
ATOM 2468 N N . ARG B 1 91 ? 61.358 42.486 55.616 1.00 39.20 106 ARG B N 1
ATOM 2469 C CA . ARG B 1 91 ? 61.766 42.365 54.218 1.00 41.92 106 ARG B CA 1
ATOM 2470 C C . ARG B 1 91 ? 62.297 40.960 53.911 1.00 42.91 106 ARG B C 1
ATOM 2471 O O . ARG B 1 91 ? 61.831 40.300 52.981 1.00 39.50 106 ARG B O 1
ATOM 2479 N N . ASP B 1 92 ? 63.268 40.484 54.695 1.00 40.18 107 ASP B N 1
ATOM 2480 C CA . ASP B 1 92 ? 63.874 39.181 54.435 1.00 40.62 107 ASP B CA 1
ATOM 2481 C C . ASP B 1 92 ? 62.841 38.067 54.367 1.00 40.85 107 ASP B C 1
ATOM 2482 O O . ASP B 1 92 ? 62.979 37.132 53.568 1.00 41.02 107 ASP B O 1
ATOM 2487 N N . SER B 1 93 ? 61.802 38.147 55.191 1.00 38.75 108 SER B N 1
ATOM 2488 C CA . SER B 1 93 ? 60.787 37.106 55.185 1.00 41.67 108 SER B CA 1
ATOM 2489 C C . SER B 1 93 ? 59.731 37.327 54.114 1.00 39.73 108 SER B C 1
ATOM 2490 O O . SER B 1 93 ? 59.279 36.369 53.479 1.00 38.96 108 SER B O 1
ATOM 2493 N N . CYS B 1 94 ? 59.339 38.568 53.875 1.00 37.70 109 CYS B N 1
ATOM 2494 C CA . CYS B 1 94 ? 58.203 38.827 53.006 1.00 37.28 109 CYS B CA 1
ATOM 2495 C C . CYS B 1 94 ? 58.589 39.132 51.564 1.00 35.59 109 CYS B C 1
ATOM 2496 O O . CYS B 1 94 ? 57.763 38.926 50.667 1.00 34.30 109 CYS B O 1
ATOM 2499 N N . ALA B 1 95 ? 59.819 39.585 51.315 1.00 37.10 110 ALA B N 1
ATOM 2500 C CA . ALA B 1 95 ? 60.256 39.793 49.936 1.00 38.32 110 ALA B CA 1
ATOM 2501 C C . ALA B 1 95 ? 60.204 38.526 49.089 1.00 37.48 110 ALA B C 1
ATOM 2502 O O . ALA B 1 95 ? 59.798 38.623 47.917 1.00 37.26 110 ALA B O 1
ATOM 2504 N N . PRO B 1 96 ? 60.594 37.342 49.577 1.00 37.29 111 PRO B N 1
ATOM 2505 C CA . PRO B 1 96 ? 60.449 36.142 48.731 1.00 37.91 111 PRO B CA 1
ATOM 2506 C C . PRO B 1 96 ? 59.012 35.873 48.338 1.00 37.37 111 PRO B C 1
ATOM 2507 O O . PRO B 1 96 ? 58.750 35.423 47.211 1.00 38.08 111 PRO B O 1
ATOM 2511 N N . VAL B 1 97 ? 58.074 36.141 49.248 1.00 34.69 112 VAL B N 1
ATOM 2512 C CA . VAL B 1 97 ? 56.659 35.940 48.964 1.00 36.03 112 VAL B CA 1
ATOM 2513 C C . VAL B 1 97 ? 56.197 36.902 47.874 1.00 39.59 112 VAL B C 1
ATOM 2514 O O . VAL B 1 97 ? 55.452 36.518 46.960 1.00 36.46 112 VAL B O 1
ATOM 2518 N N . LEU B 1 98 ? 56.633 38.162 47.946 1.00 37.89 113 LEU B N 1
ATOM 2519 C CA . LEU B 1 98 ? 56.347 39.101 46.858 1.00 40.57 113 LEU B CA 1
ATOM 2520 C C . LEU B 1 98 ? 56.880 38.587 45.529 1.00 39.42 113 LEU B C 1
ATOM 2521 O O . LEU B 1 98 ? 56.149 38.563 44.532 1.00 39.89 113 LEU B O 1
ATOM 2526 N N . ALA B 1 99 ? 58.168 38.211 45.488 1.00 38.02 114 ALA B N 1
ATOM 2527 C CA . ALA B 1 99 ? 58.761 37.672 44.262 1.00 41.63 114 ALA B CA 1
ATOM 2528 C C . ALA B 1 99 ? 57.982 36.483 43.728 1.00 41.08 114 ALA B C 1
ATOM 2529 O O . ALA B 1 99 ? 57.977 36.237 42.516 1.00 42.81 114 ALA B O 1
ATOM 2531 N N . CYS B 1 100 ? 57.296 35.753 44.610 1.00 39.84 115 CYS B N 1
ATOM 2532 C CA . CYS B 1 100 ? 56.521 34.595 44.185 1.00 41.23 115 CYS B CA 1
ATOM 2533 C C . CYS B 1 100 ? 55.345 35.033 43.316 1.00 43.39 115 CYS B C 1
ATOM 2534 O O . CYS B 1 100 ? 54.829 34.252 42.506 1.00 40.09 115 CYS B O 1
ATOM 2537 N N . HIS B 1 101 ? 54.899 36.278 43.477 1.00 42.19 116 HIS B N 1
ATOM 2538 C CA A HIS B 1 101 ? 53.873 36.838 42.607 0.45 41.51 116 HIS B CA 1
ATOM 2539 C CA B HIS B 1 101 ? 53.868 36.869 42.640 0.55 41.26 116 HIS B CA 1
ATOM 2540 C C . HIS B 1 101 ? 54.446 37.825 41.599 1.00 41.51 116 HIS B C 1
ATOM 2541 O O . HIS B 1 101 ? 53.693 38.596 40.997 1.00 44.66 116 HIS B O 1
ATOM 2554 N N . GLY B 1 102 ? 55.765 37.814 41.391 1.00 41.87 117 GLY B N 1
ATOM 2555 C CA . GLY B 1 102 ? 56.391 38.715 40.431 1.00 42.44 117 GLY B CA 1
ATOM 2556 C C . GLY B 1 102 ? 56.645 40.130 40.920 1.00 44.74 117 GLY B C 1
ATOM 2557 O O . GLY B 1 102 ? 57.020 40.998 40.120 1.00 44.49 117 GLY B O 1
ATOM 2558 N N . HIS B 1 103 ? 56.475 40.399 42.203 1.00 43.40 118 HIS B N 1
ATOM 2559 C CA . HIS B 1 103 ? 56.696 41.732 42.726 1.00 42.86 118 HIS B CA 1
ATOM 2560 C C . HIS B 1 103 ? 57.989 41.752 43.522 1.00 43.71 118 HIS B C 1
ATOM 2561 O O . HIS B 1 103 ? 58.583 40.712 43.816 1.00 43.16 118 HIS B O 1
ATOM 2568 N N . SER B 1 104 ? 58.435 42.950 43.865 1.00 43.11 119 SER B N 1
ATOM 2569 C CA . SER B 1 104 ? 59.660 43.081 44.631 1.00 45.85 119 SER B CA 1
ATOM 2570 C C . SER B 1 104 ? 59.458 44.097 45.745 1.00 45.80 119 SER B C 1
ATOM 2571 O O . SER B 1 104 ? 58.481 44.850 45.755 1.00 46.01 119 SER B O 1
ATOM 2574 N N . TRP B 1 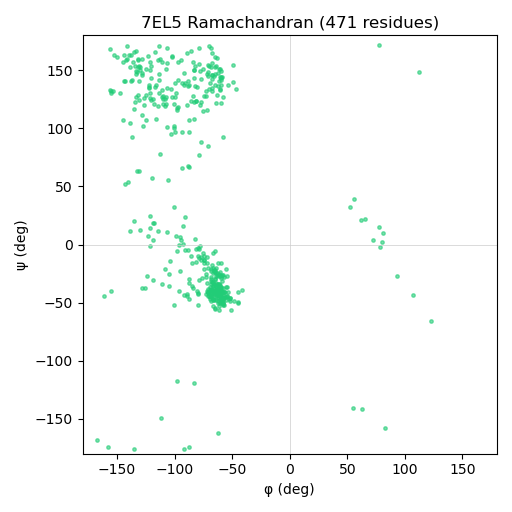105 ? 60.388 44.088 46.696 1.00 46.81 120 TRP B N 1
ATOM 2575 C CA . TRP B 1 105 ? 60.352 45.004 47.827 1.00 47.40 120 TRP B CA 1
ATOM 2576 C C . TRP B 1 105 ? 60.506 46.431 47.318 1.00 49.47 120 TRP B C 1
ATOM 2577 O O . TRP B 1 105 ? 61.518 46.738 46.673 1.00 50.32 120 TRP B O 1
ATOM 2588 N N . PRO B 1 106 ? 59.554 47.325 47.584 1.00 52.09 121 PRO B N 1
ATOM 2589 C CA . PRO B 1 106 ? 59.585 48.653 46.946 1.00 54.29 121 PRO B CA 1
ATOM 2590 C C . PRO B 1 106 ? 60.787 49.480 47.383 1.00 55.55 121 PRO B C 1
ATOM 2591 O O . PRO B 1 106 ? 61.248 49.394 48.524 1.00 53.97 121 PRO B O 1
ATOM 2595 N N . GLU B 1 107 ? 61.293 50.298 46.448 1.00 59.08 122 GLU B N 1
ATOM 2596 C CA . GLU B 1 107 ? 62.344 51.263 46.776 1.00 60.99 122 GLU B CA 1
ATOM 2597 C C . GLU B 1 107 ? 61.907 52.232 47.870 1.00 58.37 122 GLU B C 1
ATOM 2598 O O . GLU B 1 107 ? 62.737 52.659 48.678 1.00 59.12 122 GLU B O 1
ATOM 2604 N N . SER B 1 108 ? 60.613 52.563 47.939 1.00 55.32 123 SER B N 1
ATOM 2605 C CA . SER B 1 108 ? 60.122 53.419 49.020 1.00 56.19 123 SER B CA 1
ATOM 2606 C C . SER B 1 108 ? 60.363 52.820 50.406 1.00 57.54 123 SER B C 1
ATOM 2607 O O . SER B 1 108 ? 60.301 53.549 51.406 1.00 58.56 123 SER B O 1
ATOM 2610 N N . LEU B 1 109 ? 60.657 51.522 50.496 1.00 56.13 124 LEU B N 1
ATOM 2611 C CA . LEU B 1 109 ? 60.816 50.857 51.784 1.00 54.62 124 LEU B CA 1
ATOM 2612 C C . LEU B 1 109 ? 62.196 50.232 51.952 1.00 55.46 124 LEU B C 1
ATOM 2613 O O . LEU B 1 109 ? 62.363 49.298 52.739 1.00 53.92 124 LEU B O 1
ATOM 2618 N N . ASP B 1 110 ? 63.203 50.742 51.244 1.00 54.39 125 ASP B N 1
ATOM 2619 C CA . ASP B 1 110 ? 64.570 50.311 51.513 1.00 55.63 125 ASP B CA 1
ATOM 2620 C C . ASP B 1 110 ? 64.921 50.584 52.970 1.00 57.91 125 ASP B C 1
ATOM 2621 O O . ASP B 1 110 ? 64.785 51.710 53.452 1.00 55.69 125 ASP B O 1
ATOM 2626 N N . CYS B 1 111 ? 65.387 49.549 53.669 1.00 55.06 126 CYS B N 1
ATOM 2627 C CA . CYS B 1 111 ? 65.499 49.623 55.117 1.00 55.76 126 CYS B CA 1
ATOM 2628 C C . CYS B 1 111 ? 66.550 50.625 55.585 1.00 61.58 126 CYS B C 1
ATOM 2629 O O . CYS B 1 111 ? 66.635 50.892 56.791 1.00 58.20 126 CYS B O 1
ATOM 2632 N N . ASP B 1 112 ? 67.331 51.197 54.666 1.00 62.82 127 ASP B N 1
ATOM 2633 C CA . ASP B 1 112 ? 68.257 52.270 55.003 1.00 62.78 127 ASP B CA 1
ATOM 2634 C C . ASP B 1 112 ? 67.563 53.602 55.246 1.00 63.96 127 ASP B C 1
ATOM 2635 O O . ASP B 1 112 ? 68.186 54.513 55.805 1.00 63.46 127 ASP B O 1
ATOM 2640 N N . ARG B 1 113 ? 66.302 53.740 54.831 1.00 66.90 128 ARG B N 1
ATOM 2641 C CA . ARG B 1 113 ? 65.498 54.896 55.202 1.00 67.87 128 ARG B CA 1
ATOM 2642 C C . ARG B 1 113 ? 65.221 54.966 56.703 1.00 66.13 128 ARG B C 1
ATOM 2643 O O . ARG B 1 113 ? 64.638 55.958 57.151 1.00 68.61 128 ARG B O 1
ATOM 2651 N N . PHE B 1 114 ? 65.623 53.962 57.485 1.00 61.95 129 PHE B N 1
ATOM 2652 C CA . PHE B 1 114 ? 65.141 53.804 58.851 1.00 59.94 129 PHE B CA 1
ATOM 2653 C C . PHE B 1 114 ? 66.287 53.648 59.841 1.00 60.25 129 PHE B C 1
ATOM 2654 O O . PHE B 1 114 ? 67.314 53.044 59.522 1.00 61.53 129 PHE B O 1
ATOM 2662 N N . PRO B 1 115 ? 66.128 54.173 61.056 1.00 57.06 130 PRO B N 1
ATOM 2663 C CA . PRO B 1 115 ? 67.249 54.230 62.003 1.00 58.41 130 PRO B CA 1
ATOM 2664 C C . PRO B 1 115 ? 67.515 52.893 62.680 1.00 61.16 130 PRO B C 1
ATOM 2665 O O . PRO B 1 115 ? 66.632 52.042 62.821 1.00 59.70 130 PRO B O 1
ATOM 2669 N N . ALA B 1 116 ? 68.762 52.734 63.124 1.00 62.14 131 ALA B N 1
ATOM 2670 C CA . ALA B 1 116 ? 69.235 51.485 63.708 1.00 64.99 131 ALA B CA 1
ATOM 2671 C C . ALA B 1 116 ? 69.295 51.575 65.232 1.00 66.17 131 ALA B C 1
ATOM 2672 O O . ALA B 1 116 ? 69.289 52.661 65.820 1.00 65.53 131 ALA B O 1
ATOM 2674 N N . GLY B 1 117 ? 69.352 50.413 65.859 1.00 66.96 132 GLY B N 1
ATOM 2675 C CA . GLY B 1 117 ? 69.393 50.281 67.300 1.00 68.73 132 GLY B CA 1
ATOM 2676 C C . GLY B 1 117 ? 68.121 49.643 67.834 1.00 75.12 132 GLY B C 1
ATOM 2677 O O . GLY B 1 117 ? 67.026 49.812 67.281 1.00 74.91 132 GLY B O 1
ATOM 2678 N N . GLU B 1 118 ? 68.266 48.903 68.932 1.00 79.16 133 GLU B N 1
ATOM 2679 C CA . GLU B 1 118 ? 67.143 48.192 69.532 1.00 81.19 133 GLU B CA 1
ATOM 2680 C C . GLU B 1 118 ? 66.223 49.101 70.341 1.00 86.63 133 GLU B C 1
ATOM 2681 O O . GLU B 1 118 ? 65.220 48.617 70.878 1.00 88.81 133 GLU B O 1
ATOM 2687 N N . ASP B 1 119 ? 66.526 50.394 70.440 1.00 85.31 134 ASP B N 1
ATOM 2688 C CA . ASP B 1 119 ? 65.683 51.323 71.178 1.00 86.83 134 ASP B CA 1
ATOM 2689 C C . ASP B 1 119 ? 64.733 52.109 70.284 1.00 86.36 134 ASP B C 1
ATOM 2690 O O . ASP B 1 119 ? 63.893 52.847 70.807 1.00 87.59 134 ASP B O 1
ATOM 2695 N N . MET B 1 120 ? 64.832 51.962 68.961 1.00 80.04 135 MET B N 1
ATOM 2696 C CA . MET B 1 120 ? 64.024 52.731 68.018 1.00 75.52 135 MET B CA 1
ATOM 2697 C C . MET B 1 120 ? 62.727 52.028 67.611 1.00 74.63 135 MET B C 1
ATOM 2698 O O . MET B 1 120 ? 61.968 52.587 66.811 1.00 70.51 135 MET B O 1
ATOM 2703 N N . CYS B 1 121 ? 62.457 50.831 68.143 1.00 76.76 136 CYS B N 1
ATOM 2704 C CA . CYS B 1 121 ? 61.228 50.077 67.908 1.00 79.20 136 CYS B CA 1
ATOM 2705 C C . CYS B 1 121 ? 60.531 49.809 69.239 1.00 84.96 136 CYS B C 1
ATOM 2706 O O . CYS B 1 121 ? 61.193 49.694 70.276 1.00 86.14 136 CYS B O 1
ATOM 2709 N N . LEU B 1 122 ? 59.195 49.705 69.231 1.00 86.64 137 LEU B N 1
ATOM 2710 C CA . LEU B 1 122 ? 58.311 49.853 68.068 1.00 86.14 137 LEU B CA 1
ATOM 2711 C C . LEU B 1 122 ? 58.208 51.296 67.582 1.00 83.82 137 LEU B C 1
ATOM 2712 O O . LEU B 1 122 ? 57.119 51.770 67.254 1.00 84.13 137 LEU B O 1
ATOM 2717 N N . GLU B 1 135 ? 58.296 31.169 65.291 1.00 76.06 150 GLU B N 1
ATOM 2718 C CA . GLU B 1 135 ? 57.712 30.117 66.112 1.00 78.10 150 GLU B CA 1
ATOM 2719 C C . GLU B 1 135 ? 56.755 29.263 65.296 1.00 76.81 150 GLU B C 1
ATOM 2720 O O . GLU B 1 135 ? 57.004 28.076 65.079 1.00 78.25 150 GLU B O 1
ATOM 2726 N N . LEU B 1 136 ? 55.652 29.864 64.857 1.00 67.44 151 LEU B N 1
ATOM 2727 C CA . LEU B 1 136 ? 54.702 29.136 64.030 1.00 60.95 151 LEU B CA 1
ATOM 2728 C C . LEU B 1 136 ? 55.377 28.727 62.724 1.00 54.48 151 LEU B C 1
ATOM 2729 O O . LEU B 1 136 ? 55.987 29.574 62.058 1.00 54.53 151 LEU B O 1
ATOM 2734 N N . PRO B 1 137 ? 55.308 27.462 62.332 1.00 50.75 152 PRO B N 1
ATOM 2735 C CA . PRO B 1 137 ? 55.830 27.080 61.014 1.00 47.39 152 PRO B CA 1
ATOM 2736 C C . PRO B 1 137 ? 55.092 27.830 59.914 1.00 45.69 152 PRO B C 1
ATOM 2737 O O . PRO B 1 137 ? 53.861 27.928 59.916 1.00 45.01 152 PRO B O 1
ATOM 2741 N N . LYS B 1 138 ? 55.850 28.379 58.975 1.00 42.23 153 LYS B N 1
ATOM 2742 C CA . LYS B 1 138 ? 55.204 29.181 57.955 1.00 42.35 153 LYS B CA 1
ATOM 2743 C C . LYS B 1 138 ? 55.623 28.732 56.563 1.00 39.28 153 LYS B C 1
ATOM 2744 O O . LYS B 1 138 ? 56.761 28.289 56.357 1.00 38.08 153 LYS B O 1
ATOM 2750 N N . PRO B 1 139 ? 54.726 28.842 55.589 1.00 37.83 154 PRO B N 1
ATOM 2751 C CA . PRO B 1 139 ? 55.034 28.362 54.243 1.00 37.81 154 PRO B CA 1
ATOM 2752 C C . PRO B 1 139 ? 55.902 29.366 53.510 1.00 39.71 154 PRO B C 1
ATOM 2753 O O . PRO B 1 139 ? 56.103 30.507 53.945 1.00 35.97 154 PRO B O 1
ATOM 2757 N N . SER B 1 140 ? 56.414 28.920 52.374 1.00 35.46 155 SER B N 1
ATOM 2758 C CA . SER B 1 140 ? 57.266 29.761 51.557 1.00 37.84 155 SER B CA 1
ATOM 2759 C C . SER B 1 140 ? 56.952 29.520 50.083 1.00 38.20 155 SER B C 1
ATOM 2760 O O . SER B 1 140 ? 56.198 28.611 49.719 1.00 34.95 155 SER B O 1
ATOM 2763 N N . CYS B 1 141 ? 57.522 30.369 49.235 1.00 35.42 156 CYS B N 1
ATOM 2764 C CA . CYS B 1 141 ? 57.459 30.159 47.796 1.00 36.26 156 CYS B CA 1
ATOM 2765 C C . CYS B 1 141 ? 58.269 28.923 47.414 1.00 34.58 156 CYS B C 1
ATOM 2766 O O . CYS B 1 141 ? 59.417 28.780 47.832 1.00 35.21 156 CYS B O 1
ATOM 2769 N N . GLN B 1 142 ? 57.690 28.042 46.602 1.00 34.12 157 GLN B N 1
ATOM 2770 C CA . GLN B 1 142 ? 58.394 26.824 46.223 1.00 35.63 157 GLN B CA 1
ATOM 2771 C C . GLN B 1 142 ? 57.847 26.297 44.898 1.00 34.66 157 GLN B C 1
ATOM 2772 O O . GLN B 1 142 ? 56.791 26.722 44.416 1.00 33.77 157 GLN B O 1
ATOM 2778 N N . GLY B 1 143 ? 58.570 25.333 44.332 1.00 35.48 158 GLY B N 1
ATOM 2779 C CA . GLY B 1 143 ? 58.056 24.610 43.182 1.00 36.78 158 GLY B CA 1
ATOM 2780 C C . GLY B 1 143 ? 56.812 23.817 43.537 1.00 37.94 158 GLY B C 1
ATOM 2781 O O . GLY B 1 143 ? 56.581 23.471 44.694 1.00 34.24 158 GLY B O 1
ATOM 2782 N N . CYS B 1 144 ? 55.966 23.574 42.535 1.00 35.20 159 CYS B N 1
ATOM 2783 C CA . CYS B 1 144 ? 54.723 22.852 42.791 1.00 39.01 159 CYS B CA 1
ATOM 2784 C C . CYS B 1 144 ? 55.016 21.358 42.825 1.00 37.75 159 CYS B C 1
ATOM 2785 O O . CYS B 1 144 ? 55.571 20.830 41.861 1.00 37.25 159 CYS B O 1
ATOM 2788 N N . PRO B 1 145 ? 54.688 20.654 43.899 1.00 36.77 160 PRO B N 1
ATOM 2789 C CA . PRO B 1 145 ? 54.806 19.191 43.861 1.00 35.97 160 PRO B CA 1
ATOM 2790 C C . PRO B 1 145 ? 53.900 18.617 42.786 1.00 33.54 160 PRO B C 1
ATOM 2791 O O . PRO B 1 145 ? 52.860 19.180 42.446 1.00 30.72 160 PRO B O 1
ATOM 2795 N N . LEU B 1 146 ? 54.313 17.483 42.248 1.00 33.24 161 LEU B N 1
ATOM 2796 C CA . LEU B 1 146 ? 53.429 16.708 41.399 1.00 33.87 161 LEU B CA 1
ATOM 2797 C C . LEU B 1 146 ? 52.177 16.303 42.172 1.00 32.40 161 LEU B C 1
ATOM 2798 O O . LEU B 1 146 ? 52.246 15.942 43.352 1.00 33.01 161 LEU B O 1
ATOM 2803 N N . ILE B 1 147 ? 51.017 16.404 41.530 1.00 29.61 162 ILE B N 1
ATOM 2804 C CA . ILE B 1 147 ? 49.786 15.884 42.118 1.00 31.58 162 ILE B CA 1
ATOM 2805 C C . ILE B 1 147 ? 49.688 14.413 41.719 1.00 33.69 162 ILE B C 1
ATOM 2806 O O . ILE B 1 147 ? 49.430 14.095 40.557 1.00 33.73 162 ILE B O 1
ATOM 2811 N N . GLU B 1 148 ? 49.909 13.515 42.666 1.00 31.60 163 GLU B N 1
ATOM 2812 C CA . GLU B 1 148 ? 50.044 12.100 42.329 1.0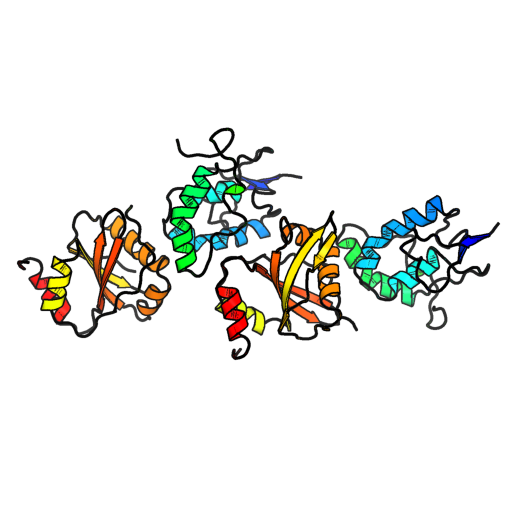0 32.49 163 GLU B CA 1
ATOM 2813 C C . GLU B 1 148 ? 48.673 11.434 42.418 1.00 34.01 163 GLU B C 1
ATOM 2814 O O . GLU B 1 148 ? 47.900 11.698 43.345 1.00 29.87 163 GLU B O 1
ATOM 2820 N N . GLU B 1 149 ? 48.362 10.580 41.431 1.00 34.54 164 GLU B N 1
ATOM 2821 C CA . GLU B 1 149 ? 47.056 9.923 41.318 1.00 33.34 164 GLU B CA 1
ATOM 2822 C C . GLU B 1 149 ? 47.118 8.407 41.217 1.00 35.56 164 GLU B C 1
ATOM 2823 O O . GLU B 1 149 ? 46.228 7.736 41.752 1.00 33.37 164 GLU B O 1
ATOM 2829 N N . PHE B 1 150 ? 48.108 7.851 40.521 1.00 31.12 165 PHE B N 1
ATOM 2830 C CA . PHE B 1 150 ? 48.313 6.402 40.452 1.00 36.58 165 PHE B CA 1
ATOM 2831 C C . PHE B 1 150 ? 49.541 6.123 41.315 1.00 37.98 165 PHE B C 1
ATOM 2832 O O . PHE B 1 150 ? 50.676 6.390 40.903 1.00 42.41 165 PHE B O 1
ATOM 2840 N N . PHE B 1 151 ? 49.307 5.654 42.533 1.00 35.11 166 PHE B N 1
ATOM 2841 C CA . PHE B 1 151 ? 50.369 5.364 43.479 1.00 36.67 166 PHE B CA 1
ATOM 2842 C C . PHE B 1 151 ? 49.933 4.142 44.267 1.00 34.54 166 PHE B C 1
ATOM 2843 O O . PHE B 1 151 ? 48.740 3.855 44.383 1.00 35.30 166 PHE B O 1
ATOM 2851 N N . SER B 1 152 ? 50.900 3.432 44.824 1.00 35.44 167 SER B N 1
ATOM 2852 C CA . SER B 1 152 ? 50.597 2.312 45.705 1.00 38.14 167 SER B CA 1
ATOM 2853 C C . SER B 1 152 ? 50.595 2.758 47.162 1.00 36.60 167 SER B C 1
ATOM 2854 O O . SER B 1 152 ? 51.218 3.759 47.527 1.00 37.14 167 SER B O 1
ATOM 2857 N N . HIS B 1 153 ? 49.916 1.979 48.017 1.00 37.07 168 HIS B N 1
ATOM 2858 C CA . HIS B 1 153 ? 49.984 2.268 49.450 1.00 37.06 168 HIS B CA 1
ATOM 2859 C C . HIS B 1 153 ? 51.415 2.190 49.956 1.00 38.97 168 HIS B C 1
ATOM 2860 O O . HIS B 1 153 ? 51.771 2.855 50.941 1.00 36.84 168 HIS B O 1
ATOM 2867 N N . LYS B 1 154 ? 52.249 1.392 49.287 1.00 39.98 169 LYS B N 1
ATOM 2868 C CA . LYS B 1 154 ? 53.647 1.271 49.681 1.00 42.34 169 LYS B CA 1
ATOM 2869 C C . LYS B 1 154 ? 54.388 2.585 49.459 1.00 37.64 169 LYS B C 1
ATOM 2870 O O . LYS B 1 154 ? 55.128 3.053 50.335 1.00 37.30 169 LYS B O 1
ATOM 2876 N N . THR B 1 155 ? 54.209 3.185 48.281 1.00 37.77 170 THR B N 1
ATOM 2877 C CA . THR B 1 155 ? 54.789 4.499 48.004 1.00 37.80 170 THR B CA 1
ATOM 2878 C C . THR B 1 155 ? 54.328 5.543 49.015 1.00 36.01 170 THR B C 1
ATOM 2879 O O . THR B 1 155 ? 55.126 6.367 49.473 1.00 38.13 170 THR B O 1
ATOM 2883 N N . VAL B 1 156 ? 53.049 5.519 49.388 1.00 34.92 171 VAL B N 1
ATOM 2884 C CA . VAL B 1 156 ? 52.545 6.497 50.350 1.00 37.47 171 VAL B CA 1
ATOM 2885 C C . VAL B 1 156 ? 53.221 6.314 51.710 1.00 38.17 171 VAL B C 1
ATOM 2886 O O . VAL B 1 156 ? 53.652 7.284 52.350 1.00 33.97 171 VAL B O 1
ATOM 2890 N N . LEU B 1 157 ? 53.351 5.065 52.162 1.00 36.33 172 LEU B N 1
ATOM 2891 C CA . LEU B 1 157 ? 53.943 4.819 53.475 1.00 37.47 172 LEU B CA 1
ATOM 2892 C C . LEU B 1 157 ? 55.403 5.263 53.513 1.00 38.01 172 LEU B C 1
ATOM 2893 O O . LEU B 1 157 ? 55.856 5.833 54.510 1.00 36.70 172 LEU B O 1
ATOM 2898 N N . GLU B 1 158 ? 56.145 5.033 52.421 1.00 37.54 173 GLU B N 1
ATOM 2899 C CA . GLU B 1 158 ? 57.515 5.543 52.303 1.00 38.77 173 GLU B CA 1
ATOM 2900 C C . GLU B 1 158 ? 57.551 7.076 52.363 1.00 40.84 173 GLU B C 1
ATOM 2901 O O . GLU B 1 158 ? 58.495 7.668 52.908 1.00 40.30 173 GLU B O 1
ATOM 2907 N N . ALA B 1 159 ? 56.523 7.734 51.826 1.00 38.18 174 ALA B N 1
ATOM 2908 C CA . ALA B 1 159 ? 56.465 9.191 51.916 1.00 38.28 174 ALA B CA 1
ATOM 2909 C C . ALA B 1 159 ? 56.245 9.639 53.354 1.00 39.41 174 ALA B C 1
ATOM 2910 O O . ALA B 1 159 ? 56.828 10.640 53.795 1.00 39.31 174 ALA B O 1
ATOM 2912 N N . PHE B 1 160 ? 55.407 8.907 54.098 1.00 37.99 175 PHE B N 1
ATOM 2913 C CA . PHE B 1 160 ? 55.202 9.209 55.513 1.00 41.20 175 PHE B CA 1
ATOM 2914 C C . PHE B 1 160 ? 56.508 9.084 56.290 1.00 40.79 175 PHE B C 1
ATOM 2915 O O . PHE B 1 160 ? 56.799 9.902 57.173 1.00 40.28 175 PHE B O 1
ATOM 2923 N N . CYS B 1 161 ? 57.306 8.061 55.972 1.00 39.79 176 CYS B N 1
ATOM 2924 C CA . CYS B 1 161 ? 58.566 7.856 56.678 1.00 42.64 176 CYS B CA 1
ATOM 2925 C C . CYS B 1 161 ? 59.551 8.981 56.387 1.00 42.54 176 CYS B C 1
ATOM 2926 O O . CYS B 1 161 ? 60.265 9.442 57.284 1.00 39.99 176 CYS B O 1
ATOM 2929 N N . ASP B 1 162 ? 59.595 9.437 55.148 1.00 40.63 177 ASP B N 1
ATOM 2930 C CA . ASP B 1 162 ? 60.655 10.308 54.670 1.00 40.91 177 ASP B CA 1
ATOM 2931 C C . ASP B 1 162 ? 60.400 11.789 54.968 1.00 40.23 177 ASP B C 1
ATOM 2932 O O . ASP B 1 162 ? 61.341 12.578 54.906 1.00 39.43 177 ASP B O 1
ATOM 2937 N N . ASN B 1 163 ? 59.173 12.180 55.310 1.00 37.99 178 ASN B N 1
ATOM 2938 C CA . ASN B 1 163 ? 58.830 13.576 55.539 1.00 40.47 178 ASN B CA 1
ATOM 2939 C C . ASN B 1 163 ? 58.536 13.835 57.011 1.00 39.58 178 ASN B C 1
ATOM 2940 O O . ASN B 1 163 ? 58.158 12.938 57.767 1.00 39.33 178 ASN B O 1
ATOM 2945 N N . ASN B 1 164 ? 58.684 15.097 57.399 1.00 39.12 179 ASN B N 1
ATOM 2946 C CA . ASN B 1 164 ? 58.421 15.473 58.780 1.00 38.11 179 ASN B CA 1
ATOM 2947 C C . ASN B 1 164 ? 56.962 15.250 59.154 1.00 38.40 179 ASN B C 1
ATOM 2948 O O . ASN B 1 164 ? 56.669 14.743 60.243 1.00 39.23 179 ASN B O 1
ATOM 2953 N N . PHE B 1 165 ? 56.034 15.622 58.266 1.00 34.73 180 PHE B N 1
ATOM 2954 C CA . PHE B 1 165 ? 54.608 15.578 58.563 1.00 35.05 180 PHE B CA 1
ATOM 2955 C C . PHE B 1 165 ? 53.821 15.027 57.379 1.00 34.78 180 PHE B C 1
ATOM 2956 O O . PHE B 1 165 ? 54.293 14.993 56.238 1.00 30.97 180 PHE B O 1
ATOM 2964 N N . ALA B 1 166 ? 52.584 14.627 57.665 1.00 34.19 181 ALA B N 1
ATOM 2965 C CA . ALA B 1 166 ? 51.641 14.262 56.619 1.00 35.31 181 ALA B CA 1
ATOM 2966 C C . ALA B 1 166 ? 50.241 14.489 57.154 1.00 34.46 181 ALA B C 1
ATOM 2967 O O . ALA B 1 166 ? 49.925 14.046 58.262 1.00 33.73 181 ALA B O 1
ATOM 2969 N N . VAL B 1 167 ? 49.404 15.162 56.365 1.00 31.78 182 VAL B N 1
ATOM 2970 C CA . VAL B 1 167 ? 48.073 15.548 56.813 1.00 34.38 182 VAL B CA 1
ATOM 2971 C C . VAL B 1 167 ? 47.074 15.234 55.716 1.00 32.84 182 VAL B C 1
ATOM 2972 O O . VAL B 1 167 ? 47.410 15.230 54.529 1.00 37.11 182 VAL B O 1
ATOM 2976 N N . LYS B 1 168 ? 45.827 15.013 56.117 1.00 33.65 183 LYS B N 1
ATOM 2977 C CA . LYS B 1 168 ? 44.716 14.887 55.185 1.00 35.90 183 LYS B CA 1
ATOM 2978 C C . LYS B 1 168 ? 43.864 16.142 55.277 1.00 37.76 183 LYS B C 1
ATOM 2979 O O . LYS B 1 168 ? 43.451 16.534 56.370 1.00 38.53 183 LYS B O 1
ATOM 2985 N N . VAL B 1 169 ? 43.614 16.781 54.138 1.00 35.00 184 VAL B N 1
ATOM 2986 C CA . VAL B 1 169 ? 42.960 18.082 54.125 1.00 36.92 184 VAL B CA 1
ATOM 2987 C C . VAL B 1 169 ? 42.036 18.175 52.918 1.00 37.47 184 VAL B C 1
ATOM 2988 O O . VAL B 1 169 ? 42.357 17.694 51.825 1.00 35.28 184 VAL B O 1
ATOM 2992 N N . LYS B 1 170 ? 40.874 18.781 53.127 1.00 36.08 185 LYS B N 1
ATOM 2993 C CA . LYS B 1 170 ? 39.924 19.061 52.062 1.00 38.76 185 LYS B CA 1
ATOM 2994 C C . LYS B 1 170 ? 40.074 20.520 51.650 1.00 42.12 185 LYS B C 1
ATOM 2995 O O . LYS B 1 170 ? 40.008 21.410 52.500 1.00 39.50 185 LYS B O 1
ATOM 3001 N N . LEU B 1 171 ? 40.271 20.764 50.358 1.00 40.03 186 LEU B N 1
ATOM 3002 C CA . LEU B 1 171 ? 40.494 22.113 49.841 1.00 41.39 186 LEU B CA 1
ATOM 3003 C C . LEU B 1 171 ? 39.339 22.552 48.952 1.00 44.94 186 LEU B C 1
ATOM 3004 O O . LEU B 1 171 ? 38.813 21.754 48.170 1.00 45.33 186 LEU B O 1
ATOM 3009 N N . ALA B 1 172 ? 38.968 23.835 49.059 1.00 47.29 187 ALA B N 1
ATOM 3010 C CA . ALA B 1 172 ? 37.846 24.397 48.314 1.00 50.14 187 ALA B CA 1
ATOM 3011 C C . ALA B 1 172 ? 38.184 25.793 47.800 1.00 54.92 187 ALA B C 1
ATOM 3012 O O . ALA B 1 172 ? 39.101 26.459 48.290 1.00 51.75 187 ALA B O 1
ATOM 3014 N N . LYS B 1 173 ? 37.384 26.232 46.822 1.00 53.07 188 LYS B N 1
ATOM 3015 C CA . LYS B 1 173 ? 37.550 27.481 46.091 1.00 60.10 188 LYS B CA 1
ATOM 3016 C C . LYS B 1 173 ? 36.300 28.340 46.239 1.00 65.78 188 LYS B C 1
ATOM 3017 O O . LYS B 1 173 ? 35.177 27.836 46.137 1.00 65.16 188 LYS B O 1
ATOM 3023 N N . LYS B 1 174 ? 36.496 29.641 46.456 1.00 75.63 189 LYS B N 1
ATOM 3024 C CA . LYS B 1 174 ? 35.373 30.574 46.562 1.00 77.65 189 LYS B CA 1
ATOM 3025 C C . LYS B 1 174 ? 35.783 31.908 45.953 1.00 78.14 189 LYS B C 1
ATOM 3026 O O . LYS B 1 174 ? 36.575 32.644 46.549 1.00 78.95 189 LYS B O 1
ATOM 3028 N N . LYS B 1 175 ? 35.238 32.222 44.778 1.00 77.96 190 LYS B N 1
ATOM 3029 C CA . LYS B 1 175 ? 35.480 33.514 44.131 1.00 75.13 190 LYS B CA 1
ATOM 3030 C C . LYS B 1 175 ? 34.789 34.648 44.884 1.00 72.18 190 LYS B C 1
ATOM 3031 O O . LYS B 1 175 ? 35.444 35.520 45.462 1.00 72.00 190 LYS B O 1
ATOM 3033 N N . TYR B 1 181 ? 39.333 34.336 43.143 1.00 72.87 196 TYR B N 1
ATOM 3034 C CA . TYR B 1 181 ? 39.064 33.127 43.923 1.00 72.93 196 TYR B CA 1
ATOM 3035 C C . TYR B 1 181 ? 39.980 33.026 45.143 1.00 72.64 196 TYR B C 1
ATOM 3036 O O . TYR B 1 181 ? 41.177 33.290 45.056 1.00 70.54 196 TYR B O 1
ATOM 3038 N N . GLU B 1 182 ? 39.401 32.641 46.280 1.00 73.76 197 GLU B N 1
ATOM 3039 C CA . GLU B 1 182 ? 40.120 32.448 47.534 1.00 68.70 197 GLU B CA 1
ATOM 3040 C C . GLU B 1 182 ? 40.142 30.960 47.864 1.00 65.01 197 GLU B C 1
ATOM 3041 O O . GLU B 1 182 ? 39.090 30.313 47.898 1.00 65.53 197 GLU B O 1
ATOM 3047 N N . TYR B 1 183 ? 41.333 30.426 48.110 1.00 59.93 198 TYR B N 1
ATOM 3048 C CA . TYR B 1 183 ? 41.539 28.999 48.345 1.00 53.31 198 TYR B CA 1
ATOM 3049 C C . TYR B 1 183 ? 41.586 28.743 49.844 1.00 50.06 198 TYR B C 1
ATOM 3050 O O . TYR B 1 183 ? 42.472 29.257 50.530 1.00 47.99 198 TYR B O 1
ATOM 3059 N N . GLU B 1 184 ? 40.647 27.939 50.345 1.00 50.78 199 GLU B N 1
ATOM 3060 C CA . GLU B 1 184 ? 40.517 27.667 51.770 1.00 49.69 199 GLU B CA 1
ATOM 3061 C C . GLU B 1 184 ? 40.477 26.166 52.037 1.00 47.55 199 GLU B C 1
ATOM 3062 O O . GLU B 1 184 ? 40.170 25.358 51.155 1.00 44.91 199 GLU B O 1
ATOM 3068 N N . THR B 1 185 ? 40.776 25.801 53.280 1.00 46.37 200 THR B N 1
ATOM 3069 C CA . THR B 1 185 ? 40.493 24.451 53.736 1.00 49.38 200 THR B CA 1
ATOM 3070 C C . THR B 1 185 ? 39.032 24.363 54.156 1.00 53.72 200 THR B C 1
ATOM 3071 O O . THR B 1 185 ? 38.411 25.362 54.542 1.00 53.06 200 THR B O 1
ATOM 3075 N N . GLU B 1 186 ? 38.478 23.156 54.078 1.00 49.69 201 GLU B N 1
ATOM 3076 C CA . GLU B 1 186 ? 37.105 22.918 54.504 1.00 53.08 201 GLU B CA 1
ATOM 3077 C C . GLU B 1 186 ? 37.087 21.767 55.493 1.00 52.36 201 GLU B C 1
ATOM 3078 O O . GLU B 1 186 ? 37.519 20.658 55.168 1.00 49.91 201 GLU B O 1
ATOM 3084 N N . GLY B 1 187 ? 36.605 22.043 56.702 1.00 55.94 202 GLY B N 1
ATOM 3085 C CA . GLY B 1 187 ? 36.632 21.085 57.777 1.00 55.61 202 GLY B CA 1
ATOM 3086 C C . GLY B 1 187 ? 38.019 21.001 58.372 1.00 55.05 202 GLY B C 1
ATOM 3087 O O . GLY B 1 187 ? 38.983 21.562 57.837 1.00 53.19 202 GLY B O 1
ATOM 3088 N N . PRO B 1 188 ? 38.150 20.290 59.487 1.00 54.24 203 PRO B N 1
ATOM 3089 C CA . PRO B 1 188 ? 39.448 20.204 60.164 1.00 54.98 203 PRO B CA 1
ATOM 3090 C C . PRO B 1 188 ? 40.450 19.378 59.367 1.00 53.03 203 PRO B C 1
ATOM 3091 O O . PRO B 1 188 ? 40.138 18.726 58.363 1.00 50.70 203 PRO B O 1
ATOM 3095 N N . VAL B 1 189 ? 41.681 19.433 59.838 1.00 49.55 204 VAL B N 1
ATOM 3096 C CA . VAL B 1 189 ? 42.777 18.645 59.296 1.00 48.84 204 VAL B CA 1
ATOM 3097 C C . VAL B 1 189 ? 42.879 17.368 60.109 1.00 46.25 204 VAL B C 1
ATOM 3098 O O . VAL B 1 189 ? 42.724 17.395 61.332 1.00 46.82 204 VAL B O 1
ATOM 3102 N N . GLU B 1 190 ? 43.114 16.246 59.428 1.00 40.20 205 GLU B N 1
ATOM 3103 C CA . GLU B 1 190 ? 43.458 14.980 60.062 1.00 45.71 205 GLU B CA 1
ATOM 3104 C C . GLU B 1 190 ? 44.973 14.819 60.022 1.00 41.95 205 GLU B C 1
ATOM 3105 O O . GLU B 1 190 ? 45.565 14.754 58.935 1.00 38.23 205 GLU B O 1
ATOM 3111 N N . PHE B 1 191 ? 45.597 14.756 61.200 1.00 39.54 206 PHE B N 1
ATOM 3112 C CA . PHE B 1 191 ? 47.039 14.548 61.304 1.00 37.38 206 PHE B CA 1
ATOM 3113 C C . PHE B 1 191 ? 47.341 13.065 61.195 1.00 40.06 206 PHE B C 1
ATOM 3114 O O . PHE B 1 191 ? 47.073 12.303 62.128 1.00 43.26 206 PHE B O 1
ATOM 3122 N N . ILE B 1 192 ? 47.918 12.656 60.069 1.00 35.86 207 ILE B N 1
ATOM 3123 C CA . ILE B 1 192 ? 48.439 11.303 59.946 1.00 38.04 207 ILE B CA 1
ATOM 3124 C C . ILE B 1 192 ? 49.798 11.203 60.615 1.00 39.35 207 ILE B C 1
ATOM 3125 O O . ILE B 1 192 ? 50.034 10.330 61.454 1.00 37.09 207 ILE B O 1
ATOM 3130 N N . LYS B 1 193 ? 50.714 12.103 60.265 1.00 36.54 208 LYS B N 1
ATOM 3131 C CA . LYS B 1 193 ? 51.998 12.200 60.950 1.00 39.40 208 LYS B CA 1
ATOM 3132 C C . LYS B 1 193 ? 52.160 13.657 61.340 1.00 40.23 208 LYS B C 1
ATOM 3133 O O . LYS B 1 193 ? 52.303 14.531 60.472 1.00 35.04 208 LYS B O 1
ATOM 3139 N N . GLN B 1 194 ? 52.109 13.930 62.641 1.00 40.42 209 GLN B N 1
ATOM 3140 C CA . GLN B 1 194 ? 52.012 15.321 63.043 1.00 39.89 209 GLN B CA 1
ATOM 3141 C C . GLN B 1 194 ? 53.313 16.072 62.778 1.00 42.58 209 GLN B C 1
ATOM 3142 O O . GLN B 1 194 ? 53.290 17.202 62.265 1.00 40.73 209 GLN B O 1
ATOM 3148 N N . GLY B 1 195 ? 54.453 15.470 63.112 1.00 41.27 210 GLY B N 1
ATOM 3149 C CA . GLY B 1 195 ? 55.686 16.249 63.087 1.00 43.15 210 GLY B CA 1
ATOM 3150 C C . GLY B 1 195 ? 55.598 17.507 63.933 1.00 44.29 210 GLY B C 1
ATOM 3151 O O . GLY B 1 195 ? 55.018 17.513 65.033 1.00 41.84 210 GLY B O 1
ATOM 3152 N N . LEU B 1 196 ? 56.191 18.595 63.421 1.00 42.97 211 LEU B N 1
ATOM 3153 C CA . LEU B 1 196 ? 56.210 19.884 64.094 1.00 45.94 211 LEU B CA 1
ATOM 3154 C C . LEU B 1 196 ? 55.057 20.788 63.680 1.00 47.12 211 LEU B C 1
ATOM 3155 O O . LEU B 1 196 ? 55.120 22.002 63.914 1.00 45.86 211 LEU B O 1
ATOM 3160 N N . LEU B 1 197 ? 54.026 20.242 63.043 1.00 42.54 212 LEU B N 1
ATOM 3161 C CA . LEU B 1 197 ? 52.818 21.019 62.818 1.00 43.28 212 LEU B CA 1
ATOM 3162 C C . LEU B 1 197 ? 52.197 21.421 64.149 1.00 49.31 212 LEU B C 1
ATOM 3163 O O . LEU B 1 197 ? 52.124 20.622 65.090 1.00 50.51 212 LEU B O 1
ATOM 3168 N N . LEU B 1 198 ? 51.765 22.675 64.229 1.00 44.70 213 LEU B N 1
ATOM 3169 C CA . LEU B 1 198 ? 51.004 23.141 65.380 1.00 48.44 213 LEU B CA 1
ATOM 3170 C C . LEU B 1 198 ? 49.528 22.897 65.112 1.00 47.06 213 LEU B C 1
ATOM 3171 O O . LEU B 1 198 ? 49.005 23.397 64.109 1.00 46.00 213 LEU B O 1
ATOM 3176 N N . PRO B 1 199 ? 48.837 22.114 65.940 1.00 47.66 214 PRO B N 1
ATOM 3177 C CA . PRO B 1 199 ? 47.474 21.700 65.575 1.00 45.75 214 PRO B CA 1
ATOM 3178 C C . PRO B 1 199 ? 46.548 22.865 65.311 1.00 45.97 214 PRO B C 1
ATOM 3179 O O . PRO B 1 199 ? 45.773 22.832 64.348 1.00 46.73 214 PRO B O 1
ATOM 3183 N N . TYR B 1 200 ? 46.635 23.911 66.124 1.00 44.26 215 TYR B N 1
ATOM 3184 C CA . TYR B 1 200 ? 45.683 25.003 66.049 1.00 46.80 215 TYR B CA 1
ATOM 3185 C C . TYR B 1 200 ? 45.952 25.932 64.876 1.00 44.58 215 TYR B C 1
ATOM 3186 O O . TYR B 1 200 ? 45.088 26.752 64.552 1.00 46.51 215 TYR B O 1
ATOM 3195 N N . ASP B 1 201 ? 47.116 25.836 64.233 1.00 42.75 216 ASP B N 1
ATOM 3196 C CA . ASP B 1 201 ? 47.464 26.794 63.189 1.00 43.86 216 ASP B CA 1
ATOM 3197 C C . ASP B 1 201 ? 47.660 26.098 61.841 1.00 39.20 216 ASP B C 1
ATOM 3198 O O . ASP B 1 201 ? 48.022 26.759 60.860 1.00 39.71 216 ASP B O 1
ATOM 3203 N N . THR B 1 202 ? 47.419 24.783 61.754 1.00 42.20 217 THR B N 1
ATOM 3204 C CA . THR B 1 202 ? 47.732 24.056 60.517 1.00 37.22 217 THR B CA 1
ATOM 3205 C C . THR B 1 202 ? 46.790 24.419 59.375 1.00 35.47 217 THR B C 1
ATOM 3206 O O . THR B 1 202 ? 47.224 24.558 58.218 1.00 35.73 217 THR B O 1
ATOM 3210 N N . ARG B 1 203 ? 45.493 24.568 59.648 1.00 35.68 218 ARG B N 1
ATOM 3211 C CA . ARG B 1 203 ? 44.600 24.973 58.562 1.00 39.02 218 ARG B CA 1
ATOM 3212 C C . ARG B 1 203 ? 45.015 26.327 57.998 1.00 38.23 218 ARG B C 1
ATOM 3213 O O . ARG B 1 203 ? 45.100 26.504 56.776 1.00 34.04 218 ARG B O 1
ATOM 3221 N N . THR B 1 204 ? 45.311 27.288 58.884 1.00 35.68 219 THR B N 1
ATOM 3222 C CA . THR B 1 204 ? 45.760 28.604 58.430 1.00 34.55 219 THR B CA 1
ATOM 3223 C C . THR B 1 204 ? 47.063 28.502 57.648 1.00 33.26 219 THR B C 1
ATOM 3224 O O . THR B 1 204 ? 47.239 29.182 56.634 1.00 33.51 219 THR B O 1
ATOM 3228 N N . MET B 1 205 ? 47.975 27.629 58.086 1.00 35.21 220 MET B N 1
ATOM 3229 C CA . MET B 1 205 ? 49.241 27.455 57.382 1.00 35.41 220 MET B CA 1
ATOM 3230 C C . MET B 1 205 ? 49.027 26.921 55.969 1.00 33.16 220 MET B C 1
ATOM 3231 O O . MET B 1 205 ? 49.726 27.321 55.027 1.00 28.85 220 MET B O 1
ATOM 3236 N N . ILE B 1 206 ? 48.104 25.972 55.804 1.00 35.85 221 ILE B N 1
ATOM 3237 C CA . ILE B 1 206 ? 47.853 25.447 54.463 1.00 31.51 221 ILE B CA 1
ATOM 3238 C C . ILE B 1 206 ? 47.225 26.523 53.580 1.00 32.67 221 ILE B C 1
ATOM 3239 O O . ILE B 1 206 ? 47.586 26.669 52.406 1.00 30.90 221 ILE B O 1
ATOM 3244 N N . GLU B 1 207 ? 46.318 27.334 54.137 1.00 32.52 222 GLU B N 1
ATOM 3245 C CA . GLU B 1 207 ? 45.704 28.384 53.325 1.00 34.83 222 GLU B CA 1
ATOM 3246 C C . GLU B 1 207 ? 46.737 29.435 52.934 1.00 31.79 222 GLU B C 1
ATOM 3247 O O . GLU B 1 207 ? 46.717 29.945 51.807 1.00 31.90 222 GLU B O 1
ATOM 3253 N N . GLN B 1 208 ? 47.682 29.728 53.834 1.00 32.06 223 GLN B N 1
ATOM 3254 C CA . GLN B 1 208 ? 48.784 30.619 53.491 1.00 31.48 223 GLN B CA 1
ATOM 3255 C C . GLN B 1 208 ? 49.684 30.008 52.427 1.00 33.16 223 GLN B C 1
ATOM 3256 O O . GLN B 1 208 ? 50.162 30.717 51.532 1.00 31.27 223 GLN B O 1
ATOM 3262 N N . TRP B 1 209 ? 49.925 28.690 52.491 1.00 30.60 224 TRP B N 1
ATOM 3263 C CA . TRP B 1 209 ? 50.727 28.057 51.443 1.00 32.43 224 TRP B CA 1
ATOM 3264 C C . TRP B 1 209 ? 50.068 28.223 50.080 1.00 30.67 224 TRP B C 1
ATOM 3265 O O . TRP B 1 209 ? 50.743 28.505 49.081 1.00 29.94 224 TRP B O 1
ATOM 3276 N N . LEU B 1 210 ? 48.740 28.057 50.027 1.00 31.40 225 LEU B N 1
ATOM 3277 C CA . LEU B 1 210 ? 48.000 28.206 48.775 1.00 32.53 225 LEU B CA 1
ATOM 3278 C C . LEU B 1 210 ? 47.986 29.648 48.309 1.00 33.92 225 LEU B C 1
ATOM 3279 O O . LEU B 1 210 ? 47.969 29.908 47.101 1.00 29.89 225 LEU B O 1
ATOM 3284 N N . LEU B 1 211 ? 47.948 30.592 49.248 1.00 32.50 226 LEU B N 1
ATOM 3285 C CA . LEU B 1 211 ? 47.929 31.993 48.855 1.00 31.44 226 LEU B CA 1
ATOM 3286 C C . LEU B 1 211 ? 49.268 32.383 48.248 1.00 32.91 226 LEU B C 1
ATOM 3287 O O . LEU B 1 211 ? 49.315 32.990 47.172 1.00 38.78 226 LEU B O 1
ATOM 3292 N N . ILE B 1 212 ? 50.369 31.985 48.885 1.00 32.20 227 ILE B N 1
ATOM 3293 C CA . ILE B 1 212 ? 51.692 32.256 48.327 1.00 33.25 227 ILE B CA 1
ATOM 3294 C C . ILE B 1 212 ? 51.849 31.572 46.981 1.00 37.44 227 ILE B C 1
ATOM 3295 O O . ILE B 1 212 ? 52.150 32.217 45.972 1.00 33.48 227 ILE B O 1
ATOM 3300 N N . ASN B 1 213 ? 51.646 30.247 46.944 1.00 32.87 228 ASN B N 1
ATOM 3301 C CA . ASN B 1 213 ? 51.913 29.465 45.739 1.00 35.26 228 ASN B CA 1
ATOM 3302 C C . ASN B 1 213 ? 50.624 29.331 44.928 1.00 37.01 228 ASN B C 1
ATOM 3303 O O . ASN B 1 213 ? 50.073 28.242 44.742 1.00 35.53 228 ASN B O 1
ATOM 3308 N N . GLU B 1 214 ? 50.155 30.484 44.428 1.00 36.15 229 GLU B N 1
ATOM 3309 C CA . GLU B 1 214 ? 48.860 30.539 43.764 1.00 36.52 229 GLU B CA 1
ATOM 3310 C C . GLU B 1 214 ? 48.837 29.688 42.505 1.00 37.23 229 GLU B C 1
ATOM 3311 O O . GLU B 1 214 ? 47.791 29.134 42.161 1.00 38.98 229 GLU B O 1
ATOM 3317 N N . ASN B 1 215 ? 49.958 29.592 41.790 1.00 34.86 230 ASN B N 1
ATOM 3318 C CA . ASN B 1 215 ? 49.963 28.754 40.598 1.00 41.13 230 ASN B CA 1
ATOM 3319 C C . ASN B 1 215 ? 49.742 27.292 40.968 1.00 38.60 230 ASN B C 1
ATOM 3320 O O . ASN B 1 215 ? 49.093 26.553 40.220 1.00 41.63 230 ASN B O 1
ATOM 3325 N N . CYS B 1 216 ? 50.261 26.854 42.122 1.00 37.74 231 CYS B N 1
ATOM 3326 C CA . CYS B 1 216 ? 49.965 25.486 42.561 1.00 37.76 231 CYS B CA 1
ATOM 3327 C C . CYS B 1 216 ? 48.521 25.357 43.020 1.00 38.17 231 CYS B C 1
ATOM 3328 O O . CYS B 1 216 ? 47.863 24.346 42.741 1.00 35.53 231 CYS B O 1
ATOM 3331 N N . ALA B 1 217 ? 48.010 26.368 43.734 1.00 36.89 232 ALA B N 1
ATOM 3332 C CA . ALA B 1 217 ? 46.616 26.336 44.163 1.00 37.55 232 ALA B CA 1
ATOM 3333 C C . ALA B 1 217 ? 45.678 26.170 42.973 1.00 39.25 232 ALA B C 1
ATOM 3334 O O . ALA B 1 217 ? 44.699 25.414 43.043 1.00 38.77 232 ALA B O 1
ATOM 3336 N N . GLN B 1 218 ? 45.968 26.859 41.864 1.00 38.36 233 GLN B N 1
ATOM 3337 C CA . GLN B 1 218 ? 45.102 26.757 40.691 1.00 42.51 233 GLN B CA 1
ATOM 3338 C C . GLN B 1 218 ? 45.023 25.322 40.180 1.00 41.07 233 GLN B C 1
ATOM 3339 O O . GLN B 1 218 ? 43.963 24.882 39.725 1.00 43.23 233 GLN B O 1
ATOM 3345 N N . LYS B 1 219 ? 46.137 24.580 40.238 1.00 39.31 234 LYS B N 1
ATOM 3346 C CA . LYS B 1 219 ? 46.105 23.165 39.849 1.00 41.95 234 LYS B CA 1
ATOM 3347 C C . LYS B 1 219 ? 45.370 22.291 40.862 1.00 40.36 234 LYS B C 1
ATOM 3348 O O . LYS B 1 219 ? 44.760 21.282 40.480 1.00 38.58 234 LYS B O 1
ATOM 3354 N N . LEU B 1 220 ? 45.452 22.626 42.152 1.00 35.37 235 LEU B N 1
ATOM 3355 C CA . LEU B 1 220 ? 44.919 21.751 43.188 1.00 37.31 235 LEU B CA 1
ATOM 3356 C C . LEU B 1 220 ? 43.411 21.852 43.338 1.00 41.12 235 LEU B C 1
ATOM 3357 O O . LEU B 1 220 ? 42.776 20.883 43.761 1.00 40.38 235 LEU B O 1
ATOM 3362 N N . ILE B 1 221 ? 42.809 23.007 43.075 1.00 42.77 236 ILE B N 1
ATOM 3363 C CA . ILE B 1 221 ? 41.387 23.190 43.333 1.00 47.67 236 ILE B CA 1
ATOM 3364 C C . ILE B 1 221 ? 40.744 23.714 42.059 1.00 58.86 236 ILE B C 1
ATOM 3365 O O . ILE B 1 221 ? 40.852 24.904 41.749 1.00 58.12 236 ILE B O 1
ATOM 3370 N N . ARG B 1 222 ? 40.073 22.832 41.321 1.00 74.00 237 ARG B N 1
ATOM 3371 C CA . ARG B 1 222 ? 39.180 23.251 40.249 1.00 77.70 237 ARG B CA 1
ATOM 3372 C C . ARG B 1 222 ? 37.751 23.249 40.781 1.00 81.46 237 ARG B C 1
ATOM 3373 O O . ARG B 1 222 ? 37.422 23.993 41.711 1.00 80.50 237 ARG B O 1
ATOM 3381 N N . THR B 1 223 ? 36.897 22.411 40.210 1.00 79.70 238 THR B N 1
ATOM 3382 C CA . THR B 1 223 ? 35.611 22.080 40.806 1.00 80.69 238 THR B CA 1
ATOM 3383 C C . THR B 1 223 ? 35.554 20.565 40.932 1.00 83.59 238 THR B C 1
ATOM 3384 O O . THR B 1 223 ? 35.792 19.856 39.946 1.00 82.36 238 THR B O 1
ATOM 3388 N N . ARG B 1 224 ? 35.229 20.063 42.125 1.00 73.91 239 ARG B N 1
ATOM 3389 C CA . ARG B 1 224 ? 34.660 20.828 43.230 1.00 68.31 239 ARG B CA 1
ATOM 3390 C C . ARG B 1 224 ? 35.742 20.902 44.363 1.00 58.20 239 ARG B C 1
ATOM 3391 O O . ARG B 1 224 ? 36.930 20.902 44.042 1.00 53.97 239 ARG B O 1
ATOM 3399 N N . PRO B 1 225 ? 35.377 20.968 45.658 1.00 57.51 240 PRO B N 1
ATOM 3400 C CA . PRO B 1 225 ? 36.365 20.626 46.690 1.00 53.06 240 PRO B CA 1
ATOM 3401 C C . PRO B 1 225 ? 37.067 19.302 46.413 1.00 49.80 240 PRO B C 1
ATOM 3402 O O . PRO B 1 225 ? 36.536 18.422 45.737 1.00 48.00 240 PRO B O 1
ATOM 3406 N N . THR B 1 226 ? 38.279 19.179 46.950 1.00 45.64 241 THR B N 1
ATOM 3407 C CA . THR B 1 226 ? 39.146 18.038 46.699 1.00 41.73 241 THR B CA 1
ATOM 3408 C C . THR B 1 226 ? 39.905 17.705 47.967 1.00 40.24 241 THR B C 1
ATOM 3409 O O . THR B 1 226 ? 40.342 18.609 48.690 1.00 38.70 241 THR B O 1
ATOM 3413 N N . VAL B 1 227 ? 40.064 16.408 48.233 1.00 37.08 242 VAL B N 1
ATOM 3414 C CA . VAL B 1 227 ? 40.779 15.939 49.413 1.00 36.28 242 VAL B CA 1
ATOM 3415 C C . VAL B 1 227 ? 42.163 15.462 49.000 1.00 35.17 242 VAL B C 1
ATOM 3416 O O . VAL B 1 227 ? 42.319 14.724 48.015 1.00 32.02 242 VAL B O 1
ATOM 3420 N N . TYR B 1 228 ? 43.168 15.881 49.755 1.00 33.21 243 TYR B N 1
ATOM 3421 C CA . TYR B 1 228 ? 44.546 15.508 49.499 1.00 32.27 243 TYR B CA 1
ATOM 3422 C C . TYR B 1 228 ? 45.185 15.017 50.779 1.00 32.88 243 TYR B C 1
ATOM 3423 O O . TYR B 1 228 ? 44.795 15.414 51.884 1.00 31.13 243 TYR B O 1
ATOM 3432 N N . VAL B 1 229 ? 46.191 14.168 50.610 1.00 30.72 244 VAL B N 1
ATOM 3433 C CA . VAL B 1 229 ? 47.201 13.934 51.629 1.00 30.66 244 VAL B CA 1
ATOM 3434 C C . VAL B 1 229 ? 48.440 14.713 51.212 1.00 31.41 244 VAL B C 1
ATOM 3435 O O . VAL B 1 229 ? 48.922 14.581 50.079 1.00 29.56 244 VAL B O 1
ATOM 3439 N N . ILE B 1 230 ? 48.937 15.543 52.120 1.00 28.66 245 ILE B N 1
ATOM 3440 C CA . ILE B 1 230 ? 50.064 16.419 51.859 1.00 29.60 245 ILE B CA 1
ATOM 3441 C C . ILE B 1 230 ? 51.164 16.087 52.854 1.00 32.48 245 ILE B C 1
ATOM 3442 O O . ILE B 1 230 ? 50.936 16.097 54.072 1.00 34.04 245 ILE B O 1
ATOM 3447 N N . ALA B 1 231 ? 52.355 15.805 52.346 1.00 32.21 246 ALA B N 1
ATOM 3448 C CA . ALA B 1 231 ? 53.490 15.479 53.190 1.00 31.30 246 ALA B CA 1
ATOM 3449 C C . ALA B 1 231 ? 54.612 16.476 52.946 1.00 32.66 246 ALA B C 1
ATOM 3450 O O . ALA B 1 231 ? 54.839 16.898 51.815 1.00 29.79 246 ALA B O 1
ATOM 3452 N N . GLY B 1 232 ? 55.334 16.840 53.996 1.00 34.27 247 GLY B N 1
ATOM 3453 C CA . GLY B 1 232 ? 56.436 17.754 53.794 1.00 34.46 247 GLY B CA 1
ATOM 3454 C C . GLY B 1 232 ? 57.348 17.852 54.996 1.00 38.55 247 GLY B C 1
ATOM 3455 O O . GLY B 1 232 ? 57.256 17.060 55.935 1.00 35.06 247 GLY B O 1
ATOM 3456 N N . ASP B 1 233 ? 58.227 18.855 54.949 1.00 34.50 248 ASP B N 1
ATOM 3457 C CA . ASP B 1 233 ? 59.271 19.033 55.936 1.00 36.86 248 ASP B CA 1
ATOM 3458 C C . ASP B 1 233 ? 59.097 20.395 56.602 1.00 38.31 248 ASP B C 1
ATOM 3459 O O . ASP B 1 233 ? 58.474 21.294 56.041 1.00 33.29 248 ASP B O 1
ATOM 3464 N N . ILE B 1 234 ? 59.576 20.502 57.836 1.00 38.92 249 ILE B N 1
ATOM 3465 C CA . ILE B 1 234 ? 59.636 21.763 58.571 1.00 42.37 249 ILE B CA 1
ATOM 3466 C C . ILE B 1 234 ? 61.063 21.943 59.034 1.00 45.58 249 ILE B C 1
ATOM 3467 O O . ILE B 1 234 ? 61.638 21.049 59.663 1.00 45.20 249 ILE B O 1
ATOM 3472 N N . HIS B 1 235 ? 61.647 23.085 58.699 1.00 45.44 250 HIS B N 1
ATOM 3473 C CA . HIS B 1 235 ? 63.028 23.330 59.071 1.00 48.31 250 HIS B CA 1
ATOM 3474 C C . HIS B 1 235 ? 63.177 24.822 59.318 1.00 46.22 250 HIS B C 1
ATOM 3475 O O . HIS B 1 235 ? 62.759 25.626 58.479 1.00 43.57 250 HIS B O 1
ATOM 3482 N N . HIS B 1 236 ? 63.766 25.192 60.452 1.00 47.02 251 HIS B N 1
ATOM 3483 C CA . HIS B 1 236 ? 64.022 26.608 60.741 1.00 47.11 251 HIS B CA 1
ATOM 3484 C C . HIS B 1 236 ? 62.732 27.425 60.664 1.00 45.30 251 HIS B C 1
ATOM 3485 O O . HIS B 1 236 ? 62.714 28.531 60.123 1.00 47.59 251 HIS B O 1
ATOM 3492 N N . GLY B 1 237 ? 61.629 26.857 61.157 1.00 45.48 252 GLY B N 1
ATOM 3493 C CA . GLY B 1 237 ? 60.333 27.514 61.068 1.00 45.41 252 GLY B CA 1
ATOM 3494 C C . GLY B 1 237 ? 59.690 27.566 59.689 1.00 44.78 252 GLY B C 1
ATOM 3495 O O . GLY B 1 237 ? 58.626 28.183 59.549 1.00 44.56 252 GLY B O 1
ATOM 3496 N N . LYS B 1 238 ? 60.296 26.944 58.672 1.00 40.45 253 LYS B N 1
ATOM 3497 C CA . LYS B 1 238 ? 59.861 27.026 57.275 1.00 44.07 253 LYS B CA 1
ATOM 3498 C C . LYS B 1 238 ? 59.253 25.690 56.849 1.00 39.02 25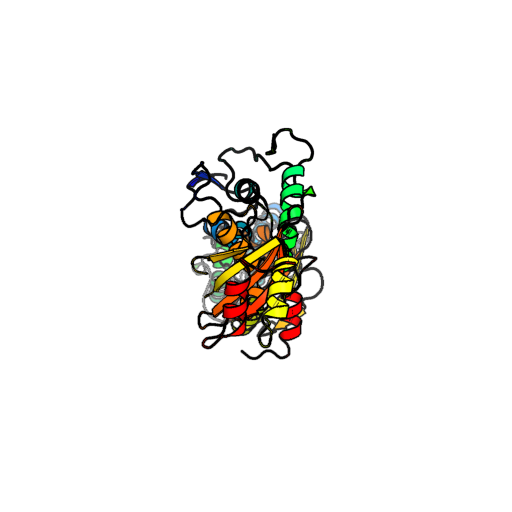3 LYS B C 1
ATOM 3499 O O . LYS B 1 238 ? 59.918 24.657 56.951 1.00 40.19 253 LYS B O 1
ATOM 3505 N N . VAL B 1 239 ? 58.018 25.717 56.347 1.00 36.43 254 VAL B N 1
ATOM 3506 C CA . VAL B 1 239 ? 57.357 24.523 55.814 1.00 38.42 254 VAL B CA 1
ATOM 3507 C C . VAL B 1 239 ? 57.702 24.371 54.340 1.00 37.48 254 VAL B C 1
ATOM 3508 O O . VAL B 1 239 ? 57.762 25.355 53.594 1.00 38.27 254 VAL B O 1
ATOM 3512 N N . LYS B 1 240 ? 57.918 23.132 53.913 1.00 37.49 255 LYS B N 1
ATOM 3513 C CA . LYS B 1 240 ? 58.169 22.811 52.512 1.00 36.21 255 LYS B CA 1
ATOM 3514 C C . LYS B 1 240 ? 57.338 21.583 52.164 1.00 33.68 255 LYS B C 1
ATOM 3515 O O . LYS B 1 240 ? 57.538 20.521 52.754 1.00 32.97 255 LYS B O 1
ATOM 3521 N N . VAL B 1 241 ? 56.391 21.737 51.246 1.00 33.38 256 VAL B N 1
ATOM 3522 C CA . VAL B 1 241 ? 55.558 20.616 50.832 1.00 34.19 256 VAL B CA 1
ATOM 3523 C C . VAL B 1 241 ? 56.287 19.812 49.763 1.00 33.80 256 VAL B C 1
ATOM 3524 O O . VAL B 1 241 ? 56.728 20.365 48.745 1.00 29.88 256 VAL B O 1
ATOM 3528 N N . ASN B 1 242 ? 56.395 18.498 49.990 1.00 30.82 257 ASN B N 1
ATOM 3529 C CA . ASN B 1 242 ? 57.160 17.581 49.149 1.00 33.73 257 ASN B CA 1
ATOM 3530 C C . ASN B 1 242 ? 56.311 16.597 48.355 1.00 32.21 257 ASN B C 1
ATOM 3531 O O . ASN B 1 242 ? 56.699 16.226 47.243 1.00 32.77 257 ASN B O 1
ATOM 3536 N N . ARG B 1 243 ? 55.185 16.133 48.895 1.00 27.80 258 ARG B N 1
ATOM 3537 C CA . ARG B 1 243 ? 54.353 15.169 48.187 1.00 29.97 258 ARG B CA 1
ATOM 3538 C C . ARG B 1 243 ? 52.900 15.555 48.368 1.00 28.84 258 ARG B C 1
ATOM 3539 O O . ARG B 1 243 ? 52.498 15.997 49.451 1.00 29.38 258 ARG B O 1
ATOM 3547 N N . ILE B 1 244 ? 52.132 15.407 47.292 1.00 25.12 259 ILE B N 1
ATOM 3548 C CA . ILE B 1 244 ? 50.694 15.619 47.293 1.00 26.58 259 ILE B CA 1
ATOM 3549 C C . ILE B 1 244 ? 50.044 14.409 46.632 1.00 30.09 259 ILE B C 1
ATOM 3550 O O . ILE B 1 244 ? 50.376 14.068 45.486 1.00 29.93 259 ILE B O 1
ATOM 3555 N N . PHE B 1 245 ? 49.119 13.767 47.349 1.00 27.52 260 PHE B N 1
ATOM 3556 C CA . PHE B 1 245 ? 48.388 12.603 46.859 1.00 30.82 260 PHE B CA 1
ATOM 3557 C C . PHE B 1 245 ? 46.914 12.962 46.799 1.00 31.04 260 PHE B C 1
ATOM 3558 O O . PHE B 1 245 ? 46.318 13.301 47.828 1.00 29.21 260 PHE B O 1
ATOM 3566 N N . HIS B 1 246 ? 46.332 12.869 45.606 1.00 27.69 261 HIS B N 1
ATOM 3567 C CA . HIS B 1 246 ? 44.901 13.071 45.427 1.00 28.46 261 HIS B CA 1
ATOM 3568 C C . HIS B 1 246 ? 44.112 11.888 45.988 1.00 34.10 261 HIS B C 1
ATOM 3569 O O . HIS B 1 246 ? 44.385 10.727 45.645 1.00 30.13 261 HIS B O 1
ATOM 3576 N N . TRP B 1 247 ? 43.137 12.195 46.859 1.00 30.67 262 TRP B N 1
ATOM 3577 C CA . TRP B 1 247 ? 42.248 11.217 47.490 1.00 34.11 262 TRP B CA 1
ATOM 3578 C C . TRP B 1 247 ? 40.933 11.227 46.717 1.00 37.04 262 TRP B C 1
ATOM 3579 O O . TRP B 1 247 ? 40.057 12.056 46.967 1.00 36.57 262 TRP B O 1
ATOM 3590 N N . GLN B 1 248 ? 40.791 10.295 45.787 1.00 33.52 263 GLN B N 1
ATOM 3591 C CA . GLN B 1 248 ? 39.632 10.231 44.918 1.00 38.17 263 GLN B CA 1
ATOM 3592 C C . GLN B 1 248 ? 38.510 9.390 45.521 1.00 40.96 263 GLN B C 1
ATOM 3593 O O . GLN B 1 248 ? 38.707 8.624 46.467 1.00 36.28 263 GLN B O 1
ATOM 3599 N N . LYS B 1 249 ? 37.317 9.545 44.939 1.00 42.84 264 LYS B N 1
ATOM 3600 C CA . LYS B 1 249 ? 36.116 8.912 45.475 1.00 43.76 264 LYS B CA 1
ATOM 3601 C C . LYS B 1 249 ? 36.316 7.417 45.692 1.00 44.08 264 LYS B C 1
ATOM 3602 O O . LYS B 1 249 ? 35.976 6.881 46.750 1.00 42.84 264 LYS B O 1
ATOM 3608 N N . LYS B 1 250 ? 36.887 6.725 44.712 1.00 40.36 265 LYS B N 1
ATOM 3609 C CA . LYS B 1 250 ? 37.041 5.278 44.824 1.00 45.28 265 LYS B CA 1
ATOM 3610 C C . LYS B 1 250 ? 38.445 4.859 45.236 1.00 44.85 265 LYS B C 1
ATOM 3611 O O . LYS B 1 250 ? 38.893 3.760 44.895 1.00 42.45 265 LYS B O 1
ATOM 3617 N N . ASP B 1 251 ? 39.111 5.678 46.042 1.00 43.03 266 ASP B N 1
ATOM 3618 C CA . ASP B 1 251 ? 40.438 5.341 46.529 1.00 40.30 266 ASP B CA 1
ATOM 3619 C C . ASP B 1 251 ? 40.439 4.037 47.313 1.00 38.63 266 ASP B C 1
ATOM 3620 O O . ASP B 1 251 ? 39.517 3.747 48.081 1.00 39.80 266 ASP B O 1
ATOM 3625 N N . SER B 1 252 ? 41.521 3.282 47.171 1.00 37.19 267 SER B N 1
ATOM 3626 C CA . SER B 1 252 ? 41.845 2.225 48.116 1.00 35.86 267 SER B CA 1
ATOM 3627 C C . SER B 1 252 ? 43.230 2.383 48.718 1.00 37.45 267 SER B C 1
ATOM 3628 O O . SER B 1 252 ? 43.454 1.939 49.853 1.00 35.33 267 SER B O 1
ATOM 3631 N N . GLN B 1 253 ? 44.158 3.030 48.001 1.00 35.41 268 GLN B N 1
ATOM 3632 C CA . GLN B 1 253 ? 45.559 3.017 48.411 1.00 35.03 268 GLN B CA 1
ATOM 3633 C C . GLN B 1 253 ? 45.843 4.009 49.537 1.00 34.67 268 GLN B C 1
ATOM 3634 O O . GLN B 1 253 ? 46.592 3.676 50.463 1.00 30.90 268 GLN B O 1
ATOM 3640 N N . LEU B 1 254 ? 45.280 5.232 49.472 1.00 33.64 269 LEU B N 1
ATOM 3641 C CA . LEU B 1 254 ? 45.398 6.158 50.602 1.00 35.88 269 LEU B CA 1
ATOM 3642 C C . LEU B 1 254 ? 44.647 5.635 51.824 1.00 37.33 269 LEU B C 1
ATOM 3643 O O . LEU B 1 254 ? 45.117 5.789 52.954 1.00 37.74 269 LEU B O 1
ATOM 3648 N N . THR B 1 255 ? 43.463 5.048 51.623 1.00 37.83 270 THR B N 1
ATOM 3649 C CA . THR B 1 255 ? 42.749 4.430 52.737 1.00 39.49 270 THR B CA 1
ATOM 3650 C C . THR B 1 255 ? 43.631 3.397 53.433 1.00 41.70 270 THR B C 1
ATOM 3651 O O . THR B 1 255 ? 43.761 3.391 54.667 1.00 39.94 270 THR B O 1
ATOM 3655 N N . LEU B 1 256 ? 44.269 2.529 52.648 1.00 40.71 271 LEU B N 1
ATOM 3656 C CA . LEU B 1 256 ? 45.093 1.471 53.232 1.00 42.37 271 LEU B CA 1
ATOM 3657 C C . LEU B 1 256 ? 46.336 2.045 53.898 1.00 43.03 271 LEU B C 1
ATOM 3658 O O . LEU B 1 256 ? 46.711 1.625 54.995 1.00 42.98 271 LEU B O 1
ATOM 3663 N N . ALA B 1 257 ? 47.001 2.991 53.234 1.00 38.31 272 ALA B N 1
ATOM 3664 C CA . ALA B 1 257 ? 48.227 3.558 53.787 1.00 41.51 272 ALA B CA 1
ATOM 3665 C C . ALA B 1 257 ? 47.971 4.221 55.133 1.00 43.40 272 ALA B C 1
ATOM 3666 O O . ALA B 1 257 ? 48.759 4.065 56.073 1.00 44.95 272 ALA B O 1
ATOM 3668 N N . THR B 1 258 ? 46.861 4.951 55.254 1.00 42.70 273 THR B N 1
ATOM 3669 C CA . THR B 1 258 ? 46.591 5.657 56.499 1.00 42.38 273 THR B CA 1
ATOM 3670 C C . THR B 1 258 ? 46.220 4.688 57.620 1.00 49.25 273 THR B C 1
ATOM 3671 O O . THR B 1 258 ? 46.612 4.894 58.776 1.00 49.81 273 THR B O 1
ATOM 3675 N N . ARG B 1 259 ? 45.465 3.632 57.305 1.00 46.90 274 ARG B N 1
ATOM 3676 C CA . ARG B 1 259 ? 45.176 2.602 58.304 1.00 52.76 274 ARG B CA 1
ATOM 3677 C C . ARG B 1 259 ? 46.450 1.887 58.751 1.00 50.67 274 ARG B C 1
ATOM 3678 O O . ARG B 1 259 ? 46.691 1.732 59.951 1.00 55.35 274 ARG B O 1
ATOM 3686 N N . ARG B 1 260 ? 47.291 1.463 57.803 1.00 47.65 275 ARG B N 1
ATOM 3687 C CA . ARG B 1 260 ? 48.536 0.792 58.175 1.00 48.43 275 ARG B CA 1
ATOM 3688 C C . ARG B 1 260 ? 49.552 1.703 58.852 1.00 51.29 275 ARG B C 1
ATOM 3689 O O . ARG B 1 260 ? 50.431 1.191 59.553 1.00 50.06 275 ARG B O 1
ATOM 3697 N N . TRP B 1 261 ? 49.472 3.029 58.653 1.00 50.07 276 TRP B N 1
ATOM 3698 C CA . TRP B 1 261 ? 50.516 3.911 59.176 1.00 48.88 276 TRP B CA 1
ATOM 3699 C C . TRP B 1 261 ? 50.767 3.673 60.661 1.00 51.25 276 TRP B C 1
ATOM 3700 O O . TRP B 1 261 ? 51.922 3.567 61.086 1.00 49.53 276 TRP B O 1
ATOM 3711 N N . ARG B 1 262 ? 49.692 3.573 61.453 1.00 52.11 277 ARG B N 1
ATOM 3712 C CA . ARG B 1 262 ? 49.708 3.328 62.899 1.00 59.25 277 ARG B CA 1
ATOM 3713 C C . ARG B 1 262 ? 50.728 2.293 63.368 1.00 58.41 277 ARG B C 1
ATOM 3714 O O . ARG B 1 262 ? 51.334 2.469 64.433 1.00 58.98 277 ARG B O 1
ATOM 3722 N N . HIS B 1 263 ? 50.904 1.206 62.606 1.00 56.47 278 HIS B N 1
ATOM 3723 C CA . HIS B 1 263 ? 51.781 0.095 62.976 1.00 61.38 278 HIS B CA 1
ATOM 3724 C C . HIS B 1 263 ? 52.978 -0.075 62.046 1.00 60.49 278 HIS B C 1
ATOM 3725 O O . HIS B 1 263 ? 53.654 -1.110 62.118 1.00 57.59 278 HIS B O 1
ATOM 3732 N N . HIS B 1 264 ? 53.252 0.886 61.169 1.00 55.40 279 HIS B N 1
ATOM 3733 C CA . HIS B 1 264 ? 54.251 0.693 60.128 1.00 56.49 279 HIS B CA 1
ATOM 3734 C C . HIS B 1 264 ? 55.669 0.848 60.667 1.00 58.44 279 HIS B C 1
ATOM 3735 O O . HIS B 1 264 ? 55.923 1.628 61.588 1.00 59.34 279 HIS B O 1
ATOM 3742 N N . LYS B 1 265 ? 56.604 0.119 60.051 1.00 59.35 280 LYS B N 1
ATOM 3743 C CA . LYS B 1 265 ? 58.009 0.120 60.456 1.00 63.34 280 LYS B CA 1
ATOM 3744 C C . LYS B 1 265 ? 58.875 0.688 59.334 1.00 64.32 280 LYS B C 1
ATOM 3745 O O . LYS B 1 265 ? 59.093 0.027 58.312 1.00 61.34 280 LYS B O 1
ATOM 3751 N N . CYS B 1 266 ? 59.385 1.902 59.537 1.00 66.58 281 CYS B N 1
ATOM 3752 C CA . CYS B 1 266 ? 60.310 2.524 58.590 1.00 68.17 281 CYS B CA 1
ATOM 3753 C C . CYS B 1 266 ? 61.713 1.935 58.741 1.00 71.45 281 CYS B C 1
ATOM 3754 O O . CYS B 1 266 ? 62.292 1.420 57.781 1.00 75.66 281 CYS B O 1
#

Nearest PDB structures (foldseek):
  7el5-assembly1_A  TM=1.004E+00  e=2.754E-50  Xenopus laevis
  7el5-assembly2_B  TM=9.578E-01  e=4.686E-43  Xenopus laevis
  5xgp-assembly1_A  TM=5.240E-01  e=2.041E-38  Xenopus laevis
  5wbs-assembly4_G  TM=8.936E-01  e=1.347E-09  Homo sapiens
  5urv-assembly1_A  TM=8.993E-01  e=2.598E-09  Homo sapiens

Radius of gyration: 31.64 Å; Cα contacts (8 Å, |Δi|>4): 823; chains: 2; bounding box: 42×110×59 Å

Solvent-accessible surface area: 25073 Å² total; per-residue (Å²): 155,66,127,65,29,98,17,43,121,140,0,38,8,0,67,131,46,85,73,79,89,0,16,4,42,3,12,26,19,10,71,66,42,87,27,0,17,48,18,3,51,35,9,95,84,4,23,104,2,35,6,32,109,89,4,79,66,0,1,4,11,0,4,0,8,70,45,90,107,72,74,37,43,0,0,79,60,5,0,53,43,2,67,85,38,0,26,71,7,2,68,20,22,26,42,25,31,3,92,44,0,68,4,105,96,2,52,67,56,131,120,149,17,64,62,62,226,126,44,73,10,51,62,29,62,55,19,143,58,29,97,207,26,48,44,129,41,0,10,96,2,0,36,121,3,58,0,0,0,59,3,111,1,79,39,22,129,31,103,45,27,50,74,61,178,24,111,73,179,72,1,84,50,10,6,71,34,4,20,56,2,3,57,98,6,9,111,97,3,64,173,120,72,73,20,38,9,0,4,0,0,40,36,152,100,53,39,1,92,2,58,66,1,0,35,42,68,202,201,34,66,55,0,34,57,0,29,157,120,40,168,146,59,166,120,149,57,133,66,35,96,14,28,117,125,0,33,3,0,70,130,42,88,69,74,94,0,13,8,43,4,20,42,50,14,89,73,40,83,71,0,24,74,98,1,50,123,26,85,89,9,19,107,4,21,18,33,123,104,3,79,54,0,1,3,28,0,5,0,11,64,50,96,107,82,90,99,55,5,0,73,70,19,0,51,37,2,69,85,46,0,25,66,7,21,66,39,62,70,113,87,33,39,154,50,1,65,3,113,107,3,46,63,37,171,117,88,47,141,178,67,10,37,8,36,53,27,59,43,20,54,29,24,34,29,15,43,49,130,48,0,10,88,0,0,33,116,10,40,2,0,1,50,2,72,0,8,95,55,122,67,109,25,86,5,82,36,111,18,103,72,31,51,80,34,107,4,47,74,166,18,2,95,61,6,8,51,18,5,1,39,1,0,62,88,3,0,105,36,4,1,118,130,187,44,20,29,8,0,7,0,0,54,24,107,152,33,107,1,98,8,49,66,2,0,21,46,11,182,155,31,51,24,0,56,41,0,22,148,119,46,183,159,73,180,108

Secondary structure (DSSP, 8-state):
--EEEE--TT-TTTTTSS--EEEES-TT---SHHHHHHHHHTTHHHHHTTS-TTHHHHHHHHHS--S-SS--EEPHHHHHHHHHHHHHHHHHTT----GGG-GGGS-SSSTTEE-----EE---PPPPEE-S--HHHHHHHHHHSSEEEEEEE-----EEEE-TT--HHHHHHHHHHHHHH-HHHHHHH--SSPEEEEEEEEE-SSEEEEEEEEEE-TT--HHHHHHHHHTT---/--EEEEPPTT-TTTTTSS--EEEES-TT---SHHHHHHHHHTTHHHHHTTS-TTHHHHHHHHHS--S-SS--PPPHHHHHHHHHHHHHHHHHTT----GGG-GGGS--STTS-----B----PPPPEE-S--HHHHHHHHHHSSEEEEEEEEEE--EEEE-SPPEEEE-TT--GGGHHHHHHHHHHHTHHHHHHH--SS-EEEEEEEEEETTEEEEEEEEEE-TT--HHHHHHHHHTT---